Protein AF-0000000074209466 (afdb_homodimer)

Foldseek 3Di:
DPPPQPCVVCVVVVQEAADPQEAADSQEEEAQADPVGDGAHEYHEHPEYHEHCEYEYHQEYEYAQEYAEHQEYFAAFDADDVVRDRPGLPPAHTYDYHCEYEYALEYYHRQEYAEHNEYAEHNEYHEHQEYAYEPEYAYYQEYADANEYHYYCEYAYELEYFYYNEYAEAQEYHEYNEEWAFDQVPDDQPVVRGDDTQTEYEYALEYEYACEYEYGNEYEAANEYEYHNEYDDHHHYHNFYWYHDPTDGDPPPD/DPPPQPCVVVVVVVQEAADPQEAEDSQEAEAQADPVGDGAHEYAEHPEYHEHLEYEYHQEYEYAQEYAEHQEYFAAADADPPQNPRPRLPPAHTYDYAQEYEYHLEYYHHQEYAEHNEYAEHNEYHEHQEYAYEPEYAYYQEYADANEYHYYHEYAYHLEYFYYNEYAEAQEYHEANEAWAFDPVPDPAPVVRGDDTQTEYEYALEYEYALEYEYGNEYEAHNEYEYHNEYDDHHHYHNFYWYHDPTDGPPPPD

InterPro domains:
  IPR001451 Hexapeptide repeat [PF00132] (200-234)
  IPR001451 Hexapeptide repeat [PF14602] (41-74)
  IPR001451 Hexapeptide repeat [PF14602] (168-179)
  IPR011004 Trimeric LpxA-like superfamily [SSF51161] (13-115)
  IPR011004 Trimeric LpxA-like superfamily [SSF51161] (91-251)
  IPR018357 Hexapeptide transferase, conserved site [PS00101] (208-236)
  IPR050179 Transferase hexapeptide repeat [PTHR43300] (201-249)

Secondary structure (DSSP, 8-state):
-----TTHHHHHTTSEEE-TT-EE-TT-EEE-B-TTS-B--EEE-TT-EE-TT-EEETTEEE-TT-EE-TT-EEEE-B---TTS--B--TTPPEEE-TT-EE-TT-EEETT-EE-TT-EE-TT-EE-TT-EE-SS-EE-SS-EE-TT-EE-SS-EE-TT-EE-TT-EE-TT-EE-TT-EE---TT----BTTB-PPP---EE-TT-EE-TT-EE-TT-EE-TT-EE-TT-EE-S-B-TT-EEEETTEEE-----/-----TTHHHHHTTSEEE-TT-EE-TT-EEE-B-TT--B--EEE-TT-EE-TT-EEETTEEE-TT-EEPTT-EEEE-B---TT---B--TT--EEE-TT-EE-TT-EEETT-EE-TT-EE-TT-EE-TT-EE-SS-EE-SS-EE-TT-EE-SS-EE-SS-EE-TT-EE-TT-EE-TT-EE---TT----BTTB-PPP---EE-TT-EE-TT-EE-TT-EE-TT-EEPTTPEE-S-B-TT-EEEETTEEE-----

Structure (mmCIF, N/CA/C/O backbone):
data_AF-0000000074209466-model_v1
#
loop_
_entity.id
_entity.type
_entity.pdbx_descrip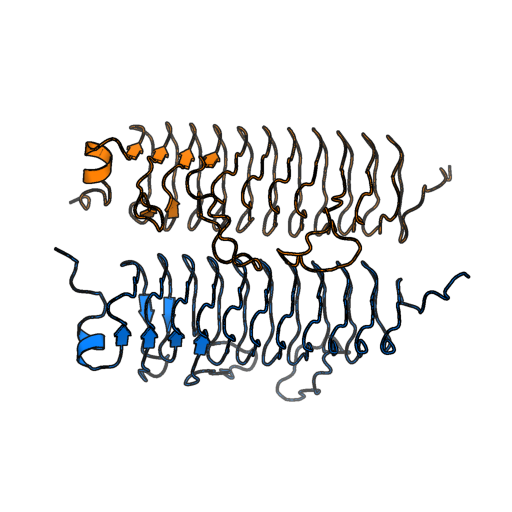tion
1 polymer 'Acetyltransferase-like isoleucine patch superfamily enzyme'
#
loop_
_atom_site.group_PDB
_atom_site.id
_atom_site.type_symbol
_atom_site.label_atom_id
_atom_site.label_alt_id
_atom_site.label_comp_id
_atom_site.label_asym_id
_atom_site.label_entity_id
_atom_site.label_seq_id
_atom_site.pdbx_PDB_ins_code
_atom_site.Cartn_x
_atom_site.Cartn_y
_atom_site.Cartn_z
_atom_site.occupancy
_atom_site.B_iso_or_equiv
_atom_site.auth_seq_id
_atom_site.auth_comp_id
_atom_site.auth_asym_id
_atom_site.auth_atom_id
_atom_site.pdbx_PDB_model_num
ATOM 1 N N . MET A 1 1 ? -2.061 34.375 13.773 1 23.84 1 MET A N 1
ATOM 2 C CA . MET A 1 1 ? -0.635 34.594 13.555 1 23.84 1 MET A CA 1
ATOM 3 C C . MET A 1 1 ? 0.041 33.344 13.055 1 23.84 1 MET A C 1
ATOM 5 O O . MET A 1 1 ? -0.073 32.281 13.68 1 23.84 1 MET A O 1
ATOM 9 N N . MET A 1 2 ? 0.287 33.094 11.789 1 31.23 2 MET A N 1
ATOM 10 C CA . MET A 1 2 ? 0.99 31.891 11.289 1 31.23 2 MET A CA 1
ATOM 11 C C . MET A 1 2 ? 2.264 31.641 12.094 1 31.23 2 MET A C 1
ATOM 13 O O . MET A 1 2 ? 3.008 32.594 12.391 1 31.23 2 MET A O 1
ATOM 17 N N . ALA A 1 3 ? 2.293 30.828 13.18 1 36.94 3 ALA A N 1
ATOM 18 C CA . ALA A 1 3 ? 3.533 30.562 13.906 1 36.94 3 ALA A CA 1
ATOM 19 C C . ALA A 1 3 ? 4.75 30.828 13.023 1 36.94 3 ALA A C 1
ATOM 21 O O . ALA A 1 3 ? 4.672 30.734 11.797 1 36.94 3 ALA A O 1
ATOM 22 N N . THR A 1 4 ? 5.637 31.672 13.227 1 45.41 4 THR A N 1
ATOM 23 C CA . THR A 1 4 ? 6.957 31.828 12.633 1 45.41 4 THR A CA 1
ATOM 24 C C . THR A 1 4 ? 7.465 30.5 12.062 1 45.41 4 THR A C 1
ATOM 26 O O . THR A 1 4 ? 7.562 29.516 12.789 1 45.41 4 THR A O 1
ATOM 29 N N . PRO A 1 5 ? 7.375 30.156 10.688 1 55.97 5 PRO A N 1
ATOM 30 C CA . PRO A 1 5 ? 7.723 28.859 10.094 1 55.97 5 PRO A CA 1
ATOM 31 C C . PRO A 1 5 ? 8.969 28.25 10.719 1 55.97 5 PRO A C 1
ATOM 33 O O . PRO A 1 5 ? 9.906 28.953 11.078 1 55.97 5 PRO A O 1
ATOM 36 N N . GLN A 1 6 ? 8.859 27.141 11.547 1 67.31 6 GLN A N 1
ATOM 37 C CA . GLN A 1 6 ? 9.922 26.266 12.039 1 67.31 6 GLN A CA 1
ATOM 38 C C . GLN A 1 6 ? 11.172 26.391 11.188 1 67.31 6 GLN A C 1
ATOM 40 O O . GLN A 1 6 ? 12.289 26.172 11.672 1 67.31 6 GLN A O 1
ATOM 45 N N . TRP A 1 7 ? 11.078 27.188 10.07 1 82.94 7 TRP A N 1
ATOM 46 C CA . TRP A 1 7 ? 12.25 27.125 9.211 1 82.94 7 TRP A CA 1
ATOM 47 C C . TRP A 1 7 ? 12.617 28.5 8.68 1 82.94 7 TRP A C 1
ATOM 49 O O . TRP A 1 7 ? 13.281 28.625 7.648 1 82.94 7 TRP A O 1
ATOM 59 N N . ALA A 1 8 ? 12.195 29.594 9.312 1 87.19 8 ALA A N 1
ATOM 60 C CA . ALA A 1 8 ? 12.43 30.953 8.852 1 87.19 8 ALA A CA 1
ATOM 61 C C . ALA A 1 8 ? 13.914 31.234 8.68 1 87.19 8 ALA A C 1
ATOM 63 O O . ALA A 1 8 ? 14.344 31.781 7.652 1 87.19 8 ALA A O 1
ATOM 64 N N . ASP A 1 9 ? 14.758 30.922 9.656 1 90.19 9 ASP A N 1
ATOM 65 C CA . ASP A 1 9 ? 16.203 31.125 9.594 1 90.19 9 ASP A CA 1
ATOM 66 C C . ASP A 1 9 ? 16.812 30.375 8.406 1 90.19 9 ASP A C 1
ATOM 68 O O . ASP A 1 9 ? 17.609 30.922 7.66 1 90.19 9 ASP A O 1
ATOM 72 N N . ALA A 1 10 ? 16.375 29.188 8.25 1 92.81 10 ALA A N 1
ATOM 73 C CA . ALA A 1 10 ? 16.891 28.359 7.168 1 92.81 10 ALA A CA 1
ATOM 74 C C . ALA A 1 10 ? 16.5 28.906 5.805 1 92.81 10 ALA A C 1
ATOM 76 O O . ALA A 1 10 ? 17.25 28.812 4.84 1 92.81 10 ALA A O 1
ATOM 77 N N . ILE A 1 11 ? 15.32 29.484 5.656 1 92.62 11 ILE A N 1
ATOM 78 C CA . ILE A 1 11 ? 14.859 30.109 4.426 1 92.62 11 ILE A CA 1
ATOM 79 C C . ILE A 1 11 ? 15.703 31.359 4.137 1 92.62 11 ILE A C 1
ATOM 81 O O . ILE A 1 11 ? 16.156 31.547 3.01 1 92.62 11 ILE A O 1
ATOM 85 N N . GLU A 1 12 ? 15.93 32.125 5.176 1 93.31 12 GLU A N 1
ATOM 86 C CA . GLU A 1 12 ? 16.734 33.344 5.031 1 93.31 12 GLU A CA 1
ATOM 87 C C . GLU A 1 12 ? 18.156 33 4.586 1 93.31 12 GLU A C 1
ATOM 89 O O . GLU A 1 12 ? 18.734 33.719 3.777 1 93.31 12 GLU A O 1
ATOM 94 N N . ARG A 1 13 ? 18.641 31.906 5.02 1 94.06 13 ARG A N 1
ATOM 95 C CA . ARG A 1 13 ? 20 31.5 4.707 1 94.06 13 ARG A CA 1
ATOM 96 C C . ARG A 1 13 ? 20.062 30.812 3.35 1 94.06 13 ARG A C 1
ATOM 98 O O . ARG A 1 13 ? 21.156 30.453 2.881 1 94.06 13 ARG A O 1
ATOM 105 N N . GLY A 1 14 ? 18.922 30.578 2.777 1 93.38 14 GLY A N 1
ATOM 106 C CA . GLY A 1 14 ? 18.875 29.953 1.468 1 93.38 14 GLY A CA 1
ATOM 107 C C . GLY A 1 14 ? 18.953 28.438 1.531 1 93.38 14 GLY A C 1
ATOM 108 O O . GLY A 1 14 ? 19.047 27.766 0.499 1 93.38 14 GLY A O 1
ATOM 109 N N . LEU A 1 15 ? 19 27.859 2.674 1 95.19 15 LEU A N 1
ATOM 110 C CA . LEU A 1 15 ? 19.078 26.422 2.875 1 95.19 15 LEU A CA 1
ATOM 111 C C . LEU A 1 15 ? 17.75 25.75 2.574 1 95.19 15 LEU A C 1
ATOM 113 O O . LEU A 1 15 ? 17.703 24.562 2.236 1 95.19 15 LEU A O 1
ATOM 117 N N . VAL A 1 16 ? 16.703 26.484 2.752 1 96.56 16 VAL A N 1
ATOM 118 C CA . VAL A 1 16 ? 15.375 25.969 2.441 1 96.56 16 VAL A CA 1
ATOM 119 C C . VAL A 1 16 ? 14.688 26.891 1.425 1 96.56 16 VAL A C 1
ATOM 121 O O . VAL A 1 16 ? 14.586 28.094 1.639 1 96.56 16 VAL A O 1
ATOM 124 N N . GLN A 1 17 ? 14.43 26.328 0.34 1 96.88 17 GLN A N 1
ATOM 125 C CA . GLN A 1 17 ? 13.68 27.031 -0.692 1 96.88 17 GLN A CA 1
ATOM 126 C C . GLN A 1 17 ? 12.305 26.422 -0.896 1 96.88 17 GLN A C 1
ATOM 128 O O . GLN A 1 17 ? 12.195 25.266 -1.31 1 96.88 17 GLN A O 1
ATOM 133 N N . ILE A 1 18 ? 11.242 27.156 -0.645 1 96.38 18 ILE A N 1
ATOM 134 C CA . ILE A 1 18 ? 9.859 26.703 -0.809 1 96.38 18 ILE A CA 1
ATOM 135 C C . ILE A 1 18 ? 9.141 27.625 -1.805 1 96.38 18 ILE A C 1
ATOM 137 O O . ILE A 1 18 ? 9.055 28.828 -1.596 1 96.38 18 ILE A O 1
ATOM 141 N N . ALA A 1 19 ? 8.719 26.969 -2.887 1 96.75 19 ALA A N 1
ATOM 142 C CA . ALA A 1 19 ? 7.965 27.766 -3.863 1 96.75 19 ALA A CA 1
ATOM 143 C C . ALA A 1 19 ? 6.738 28.406 -3.223 1 96.75 19 ALA A C 1
ATOM 145 O O . ALA A 1 19 ? 6.168 27.859 -2.273 1 96.75 19 ALA A O 1
ATOM 146 N N . GLN A 1 20 ? 6.23 29.562 -3.67 1 91 20 GLN A N 1
ATOM 147 C CA . GLN A 1 20 ? 5.184 30.391 -3.076 1 91 20 GLN A CA 1
ATOM 148 C C . GLN A 1 20 ? 3.855 29.641 -3.02 1 91 20 GLN A C 1
ATOM 150 O O . GLN A 1 20 ? 3.061 29.828 -2.102 1 91 20 GLN A O 1
ATOM 155 N N . ASP A 1 21 ? 3.656 28.703 -3.936 1 94.69 21 ASP A N 1
ATOM 156 C CA . ASP A 1 21 ? 2.359 28.031 -4 1 94.69 21 ASP A CA 1
ATOM 157 C C . ASP A 1 21 ? 2.447 26.609 -3.455 1 94.69 21 ASP A C 1
ATOM 159 O O . ASP A 1 21 ? 1.502 25.828 -3.586 1 94.69 21 ASP A O 1
ATOM 163 N N . ALA A 1 22 ? 3.631 26.328 -2.889 1 95.88 22 ALA A N 1
ATOM 164 C CA . ALA A 1 22 ? 3.744 25.047 -2.191 1 95.88 22 ALA A CA 1
ATOM 165 C C . ALA A 1 22 ? 3.104 25.109 -0.808 1 95.88 22 ALA A C 1
ATOM 167 O O . ALA A 1 22 ? 3.041 26.188 -0.201 1 95.88 22 ALA A O 1
ATOM 168 N N . VAL A 1 23 ? 2.562 24 -0.382 1 93.44 23 VAL A N 1
ATOM 169 C CA . VAL A 1 23 ? 1.952 23.922 0.941 1 93.44 23 VAL A CA 1
ATOM 170 C C . VAL A 1 23 ? 2.689 22.891 1.791 1 93.44 23 VAL A C 1
ATOM 172 O O . VAL A 1 23 ? 2.746 21.719 1.436 1 93.44 23 VAL A O 1
ATOM 175 N N . VAL A 1 24 ? 3.258 23.297 2.859 1 95.75 24 VAL A N 1
ATOM 176 C CA . VAL A 1 24 ? 3.934 22.422 3.816 1 95.75 24 VAL A CA 1
ATOM 177 C C . VAL A 1 24 ? 3.184 22.438 5.145 1 95.75 24 VAL A C 1
ATOM 179 O O . VAL A 1 24 ? 3.01 23.484 5.758 1 95.75 24 VAL A O 1
ATOM 182 N N . HIS A 1 25 ? 2.705 21.281 5.496 1 94.38 25 HIS A N 1
ATOM 183 C CA . HIS A 1 25 ? 1.975 21.234 6.758 1 94.38 25 HIS A CA 1
ATOM 184 C C . HIS A 1 25 ? 2.836 21.734 7.914 1 94.38 25 HIS A C 1
ATOM 186 O O . HIS A 1 25 ? 4.027 21.422 7.984 1 94.38 25 HIS A O 1
ATOM 192 N N . PRO A 1 26 ? 2.318 22.406 8.891 1 92.12 26 PRO A N 1
ATOM 193 C CA . PRO A 1 26 ? 3.115 23.016 9.953 1 92.12 26 PRO A CA 1
ATOM 194 C C . PRO A 1 26 ? 3.801 21.984 10.844 1 92.12 26 PRO A C 1
ATOM 196 O O . PRO A 1 26 ? 4.777 22.297 11.531 1 92.12 26 PRO A O 1
ATOM 199 N N . THR A 1 27 ? 3.287 20.734 10.828 1 93.94 27 THR A N 1
ATOM 200 C CA . THR A 1 27 ? 3.883 19.719 11.695 1 93.94 27 THR A CA 1
ATOM 201 C C . THR A 1 27 ? 5.027 19 10.984 1 93.94 27 THR A C 1
ATOM 203 O O . THR A 1 27 ? 5.699 18.156 11.578 1 93.94 27 THR A O 1
ATOM 206 N N . ALA A 1 28 ? 5.219 19.312 9.719 1 95.5 28 ALA A N 1
ATOM 207 C CA . ALA A 1 28 ? 6.363 18.719 9.016 1 95.5 28 ALA A CA 1
ATOM 208 C C . ALA A 1 28 ? 7.676 19.172 9.648 1 95.5 28 ALA A C 1
ATOM 210 O O . ALA A 1 28 ? 7.773 20.281 10.18 1 95.5 28 ALA A O 1
ATOM 211 N N . VAL A 1 29 ? 8.711 18.281 9.578 1 95.12 29 VAL A N 1
ATOM 212 C CA . VAL A 1 29 ? 10.016 18.547 10.164 1 95.12 29 VAL A CA 1
ATOM 213 C C . VAL A 1 29 ? 11.094 18.484 9.078 1 95.12 29 VAL A C 1
ATOM 215 O O . VAL A 1 29 ? 11.117 17.562 8.273 1 95.12 29 VAL A O 1
ATOM 218 N N . LEU A 1 30 ? 11.875 19.531 9.023 1 95.12 30 LEU A N 1
ATOM 219 C CA . LEU A 1 30 ? 13.055 19.516 8.164 1 95.12 30 LEU A CA 1
ATOM 220 C C . LEU A 1 30 ? 14.32 19.297 8.984 1 95.12 30 LEU A C 1
ATOM 222 O O . LEU A 1 30 ? 14.594 20.031 9.938 1 95.12 30 LEU A O 1
ATOM 226 N N . ILE A 1 31 ? 15.008 18.281 8.703 1 93.44 31 ILE A N 1
ATOM 227 C CA . ILE A 1 31 ? 16.297 17.984 9.32 1 93.44 31 ILE A CA 1
ATOM 228 C C . ILE A 1 31 ? 17.422 18.25 8.312 1 93.44 31 ILE A C 1
ATOM 230 O O . ILE A 1 31 ? 17.766 17.359 7.523 1 93.44 31 ILE A O 1
ATOM 234 N N . LEU A 1 32 ? 18 19.438 8.406 1 93.19 32 LEU A N 1
ATOM 235 C CA . LEU A 1 32 ? 18.875 19.891 7.336 1 93.19 32 LEU A CA 1
ATOM 236 C C . LEU A 1 32 ? 20.297 19.359 7.531 1 93.19 32 LEU A C 1
ATOM 238 O O . LEU A 1 32 ? 21.031 19.188 6.559 1 93.19 32 LEU A O 1
ATOM 242 N N . ALA A 1 33 ? 20.672 19.078 8.797 1 89.62 33 ALA A N 1
ATOM 243 C CA . ALA A 1 33 ? 22.047 18.641 9.086 1 89.62 33 ALA A CA 1
ATOM 244 C C . ALA A 1 33 ? 22.125 17.125 9.211 1 89.62 33 ALA A C 1
ATOM 246 O O . ALA A 1 33 ? 21.219 16.5 9.773 1 89.62 33 ALA A O 1
ATOM 247 N N . ASP A 1 34 ? 23.172 16.641 8.625 1 82.12 34 ASP A N 1
ATOM 248 C CA . ASP A 1 34 ? 23.406 15.219 8.828 1 82.12 34 ASP A CA 1
ATOM 249 C C . ASP A 1 34 ? 24.078 14.961 10.172 1 82.12 34 ASP A C 1
ATOM 251 O O . ASP A 1 34 ? 24.125 15.844 11.031 1 82.12 34 ASP A O 1
ATOM 255 N N . ARG A 1 35 ? 24.484 13.695 10.352 1 78 35 ARG A N 1
ATOM 256 C CA . ARG A 1 35 ? 25.031 13.312 11.648 1 78 35 ARG A CA 1
ATOM 257 C C . ARG A 1 35 ? 26.344 14.031 11.922 1 78 35 ARG A C 1
ATOM 259 O O . ARG A 1 35 ? 26.781 14.117 13.07 1 78 35 ARG A O 1
ATOM 266 N N . THR A 1 36 ? 26.969 14.484 10.836 1 77.31 36 THR A N 1
ATOM 267 C CA . THR A 1 36 ? 28.234 15.195 10.992 1 77.31 36 THR A CA 1
ATOM 268 C C . THR A 1 36 ? 27.984 16.688 11.234 1 77.31 36 THR A C 1
ATOM 270 O O . THR A 1 36 ? 28.922 17.438 11.531 1 77.31 36 THR A O 1
ATOM 273 N N . GLY A 1 37 ? 26.875 17.094 11.055 1 84.12 37 GLY A N 1
ATOM 274 C CA . GLY A 1 37 ? 26.562 18.516 11.219 1 84.12 37 GLY A CA 1
ATOM 275 C C . GLY A 1 37 ? 26.5 19.266 9.906 1 84.12 37 GLY A C 1
ATOM 276 O O . GLY A 1 37 ? 26.156 20.453 9.883 1 84.12 37 GLY A O 1
ATOM 277 N N . GLN A 1 38 ? 26.875 18.578 8.945 1 86.5 38 GLN A N 1
ATOM 278 C CA . GLN A 1 38 ? 26.844 19.234 7.645 1 86.5 38 GLN A CA 1
ATOM 279 C C . GLN A 1 38 ? 25.406 19.469 7.184 1 86.5 38 GLN A C 1
ATOM 281 O O . GLN A 1 38 ? 24.609 18.531 7.129 1 86.5 38 GLN A O 1
ATOM 286 N N . GLU A 1 39 ? 25.109 20.734 6.863 1 91.56 39 GLU A N 1
ATOM 287 C CA . GLU A 1 39 ? 23.781 21.109 6.391 1 91.56 39 GLU A CA 1
ATOM 288 C C . GLU A 1 39 ? 23.688 21 4.871 1 91.56 39 GLU A C 1
ATOM 290 O O . GLU A 1 39 ? 24.641 21.328 4.16 1 91.56 39 GLU A O 1
ATOM 295 N N . ARG A 1 40 ? 22.609 20.547 4.434 1 93.44 40 ARG A N 1
ATOM 296 C CA . ARG A 1 40 ? 22.312 20.516 3.006 1 93.44 40 ARG A CA 1
ATOM 297 C C . ARG A 1 40 ? 20.953 21.125 2.711 1 93.44 40 ARG A C 1
ATOM 299 O O . ARG A 1 40 ? 20.062 21.125 3.564 1 93.44 40 ARG A O 1
ATOM 306 N N . PRO A 1 41 ? 20.828 21.641 1.506 1 95.12 41 PRO A N 1
ATOM 307 C CA . PRO A 1 41 ? 19.609 22.375 1.195 1 95.12 41 PRO A CA 1
ATOM 308 C C . PRO A 1 41 ? 18.422 21.469 0.906 1 95.12 41 PRO A C 1
ATOM 310 O O . PRO A 1 41 ? 18.609 20.281 0.583 1 95.12 41 PRO A O 1
ATOM 313 N N . VAL A 1 42 ? 17.266 21.984 1.117 1 96.81 42 VAL A N 1
ATOM 314 C CA . VAL A 1 42 ? 15.992 21.375 0.724 1 96.81 42 VAL A CA 1
ATOM 315 C C . VAL A 1 42 ? 15.258 22.297 -0.245 1 96.81 42 VAL A C 1
ATOM 317 O O . VAL A 1 42 ? 15.172 23.5 -0.018 1 96.81 42 VAL A O 1
ATOM 320 N N . SER A 1 43 ? 14.852 21.766 -1.317 1 98 43 SER A N 1
ATOM 321 C CA . SER A 1 43 ? 14.055 22.516 -2.279 1 98 43 SER A CA 1
ATOM 322 C C . SER A 1 43 ? 12.672 21.891 -2.461 1 98 43 SER A C 1
ATOM 324 O O . SER A 1 43 ? 12.547 20.688 -2.688 1 98 43 SER A O 1
ATOM 326 N N . ILE A 1 44 ? 11.633 22.656 -2.361 1 98.25 44 ILE A N 1
ATOM 327 C CA . ILE A 1 44 ? 10.242 22.25 -2.535 1 98.25 44 ILE A CA 1
ATOM 328 C C . ILE A 1 44 ? 9.609 23.047 -3.682 1 98.25 44 ILE A C 1
ATOM 330 O O . ILE A 1 44 ? 9.445 24.25 -3.586 1 98.25 44 ILE A O 1
ATOM 334 N N . GLY A 1 45 ? 9.273 22.312 -4.699 1 98.44 45 GLY A N 1
ATOM 335 C CA . GLY A 1 45 ? 8.852 22.938 -5.945 1 98.44 45 GLY A CA 1
ATOM 336 C C . GLY A 1 45 ? 7.434 23.484 -5.891 1 98.44 45 GLY A C 1
ATOM 337 O O . GLY A 1 45 ? 6.75 23.344 -4.875 1 98.44 45 GLY A O 1
ATOM 338 N N . ALA A 1 46 ? 7.043 24.094 -7.043 1 98.12 46 ALA A N 1
ATOM 339 C CA . ALA A 1 46 ? 5.746 24.766 -7.145 1 98.12 46 ALA A CA 1
ATOM 340 C C . ALA A 1 46 ? 4.605 23.766 -6.957 1 98.12 46 ALA A C 1
ATOM 342 O O . ALA A 1 46 ? 4.668 22.641 -7.457 1 98.12 46 ALA A O 1
ATOM 343 N N . HIS A 1 47 ? 3.59 24.141 -6.191 1 95.75 47 HIS A N 1
ATOM 344 C CA . HIS A 1 47 ? 2.348 23.391 -5.984 1 95.75 47 HIS A CA 1
ATOM 345 C C . HIS A 1 47 ? 2.602 22.078 -5.25 1 95.75 47 HIS A C 1
ATOM 347 O O . HIS A 1 47 ? 1.72 21.219 -5.188 1 95.75 47 HIS A O 1
ATOM 353 N N . ALA A 1 48 ? 3.814 21.906 -4.742 1 96.38 48 ALA A N 1
ATOM 354 C CA . ALA A 1 48 ? 4.078 20.719 -3.941 1 96.38 48 ALA A CA 1
ATOM 355 C C . ALA A 1 48 ? 3.293 20.75 -2.633 1 96.38 48 ALA A C 1
ATOM 357 O O . ALA A 1 48 ? 2.982 21.828 -2.117 1 96.38 48 ALA A O 1
ATOM 358 N N . ARG A 1 49 ? 2.912 19.625 -2.17 1 94.94 49 ARG A N 1
ATOM 359 C CA . ARG A 1 49 ? 2.207 19.469 -0.901 1 94.94 49 ARG A CA 1
ATOM 360 C C . ARG A 1 49 ? 2.939 18.484 0.013 1 94.94 49 ARG A C 1
ATOM 362 O O . ARG A 1 49 ? 3.152 17.328 -0.349 1 94.94 49 ARG A O 1
ATOM 369 N N . VAL A 1 50 ? 3.328 18.906 1.151 1 97.06 50 VAL A N 1
ATOM 370 C CA . VAL A 1 50 ? 4.012 18.094 2.154 1 97.06 50 VAL A CA 1
ATOM 371 C C . VAL A 1 50 ? 3.098 17.891 3.357 1 97.06 50 VAL A C 1
ATOM 373 O O . VAL A 1 50 ? 2.754 18.844 4.062 1 97.06 50 VAL A O 1
ATOM 376 N N . GLY A 1 51 ? 2.768 16.641 3.574 1 96.19 51 GLY A N 1
ATOM 377 C CA . GLY A 1 51 ? 1.723 16.297 4.527 1 96.19 51 GLY A CA 1
ATOM 378 C C . GLY A 1 51 ? 2.164 16.438 5.973 1 96.19 51 GLY A C 1
ATOM 379 O O . GLY A 1 51 ? 3.309 16.812 6.242 1 96.19 51 GLY A O 1
ATOM 380 N N . ALA A 1 52 ? 1.188 16.188 6.914 1 96.62 52 ALA A N 1
ATOM 381 C CA . ALA A 1 52 ? 1.425 16.266 8.352 1 96.62 52 ALA A CA 1
ATOM 382 C C . ALA A 1 52 ? 2.447 15.234 8.805 1 96.62 52 ALA A C 1
ATOM 384 O O . ALA A 1 52 ? 2.48 14.117 8.289 1 96.62 52 ALA A O 1
ATOM 385 N N . PHE A 1 53 ? 3.332 15.602 9.695 1 97.5 53 PHE A N 1
ATOM 386 C CA . PHE A 1 53 ? 4.258 14.742 10.422 1 97.5 53 PHE A CA 1
ATOM 387 C C . PHE A 1 53 ? 5.301 14.148 9.477 1 97.5 53 PHE A C 1
ATOM 389 O O . PHE A 1 53 ? 5.891 13.109 9.773 1 97.5 53 PHE A O 1
ATOM 396 N N . THR A 1 54 ? 5.473 14.789 8.344 1 97.81 54 THR A N 1
ATOM 397 C CA . THR A 1 54 ? 6.523 14.375 7.414 1 97.81 54 THR A CA 1
ATOM 398 C C . THR A 1 54 ? 7.895 14.797 7.926 1 97.81 54 THR A C 1
ATOM 400 O O . THR A 1 54 ? 8.008 15.773 8.672 1 97.81 54 THR A O 1
ATOM 403 N N . VAL A 1 55 ? 8.883 14 7.586 1 97.25 55 VAL A N 1
ATOM 404 C CA . VAL A 1 55 ? 10.273 14.352 7.855 1 97.25 55 VAL A CA 1
ATOM 405 C C . VAL A 1 55 ? 11.039 14.477 6.539 1 97.25 55 VAL A C 1
ATOM 407 O O . VAL A 1 55 ? 11.07 13.539 5.738 1 97.25 55 VAL A O 1
ATOM 410 N N . VAL A 1 56 ? 11.609 15.594 6.316 1 96.81 56 VAL A N 1
ATOM 411 C CA . VAL A 1 56 ? 12.383 15.859 5.105 1 96.81 56 VAL A CA 1
ATOM 412 C C . VAL A 1 56 ? 13.828 16.188 5.473 1 96.81 56 VAL A C 1
ATOM 414 O O . VAL A 1 56 ? 14.086 17.141 6.207 1 96.81 56 VAL A O 1
ATOM 417 N N . HIS A 1 57 ? 14.711 15.438 4.98 1 95.06 57 HIS A N 1
ATOM 418 C CA . HIS A 1 57 ? 16.125 15.625 5.281 1 95.06 57 HIS A CA 1
ATOM 419 C C . HIS A 1 57 ? 16.797 16.531 4.25 1 95.06 57 HIS A C 1
ATOM 421 O O . HIS A 1 57 ? 16.297 16.672 3.129 1 95.06 57 HIS A O 1
ATOM 427 N N . GLY A 1 58 ? 17.938 17.156 4.73 1 93.88 58 GLY A N 1
ATOM 428 C CA . GLY A 1 58 ? 18.75 17.922 3.811 1 93.88 58 GLY A CA 1
ATOM 429 C C . GLY A 1 58 ? 19.172 17.141 2.582 1 93.88 58 GLY A C 1
ATOM 430 O O . GLY A 1 58 ? 19.484 15.953 2.678 1 93.88 58 GLY A O 1
ATOM 431 N N . GLY A 1 59 ? 19.172 17.859 1.413 1 95.06 59 GLY A N 1
ATOM 432 C CA . GLY A 1 59 ? 19.516 17.234 0.144 1 95.06 59 GLY A CA 1
ATOM 433 C C . GLY A 1 59 ? 18.297 16.828 -0.669 1 95.06 59 GLY A C 1
ATOM 434 O O . GLY A 1 59 ? 18.422 16.438 -1.828 1 95.06 59 GLY A O 1
ATOM 435 N N . THR A 1 60 ? 17.156 16.984 -0.093 1 97.31 60 THR A N 1
ATOM 436 C CA . THR A 1 60 ? 15.906 16.578 -0.75 1 97.31 60 THR A CA 1
ATOM 437 C C . THR A 1 60 ? 15.477 17.641 -1.769 1 97.31 60 THR A C 1
ATOM 439 O O . THR A 1 60 ? 15.5 18.828 -1.479 1 97.31 60 THR A O 1
ATOM 442 N N . ILE A 1 61 ? 15.164 17.219 -2.92 1 98.69 61 ILE A N 1
ATOM 443 C CA . ILE A 1 61 ? 14.609 18.047 -3.982 1 98.69 61 ILE A CA 1
ATOM 444 C C . ILE A 1 61 ? 13.227 17.531 -4.371 1 98.69 61 ILE A C 1
ATOM 446 O O . ILE A 1 61 ? 13.109 16.438 -4.934 1 98.69 61 ILE A O 1
ATOM 450 N N . LEU A 1 62 ? 12.211 18.25 -4.074 1 98.75 62 LEU A N 1
ATOM 451 C CA . LEU A 1 62 ? 10.852 17.938 -4.504 1 98.75 62 LEU A CA 1
ATOM 452 C C . LEU A 1 62 ? 10.461 18.766 -5.723 1 98.75 62 LEU A C 1
ATOM 454 O O . LEU A 1 62 ? 10.477 20 -5.668 1 98.75 62 LEU A O 1
ATOM 458 N N . GLY A 1 63 ? 10.133 18.109 -6.758 1 98.56 63 GLY A N 1
ATOM 459 C CA . GLY A 1 63 ? 9.727 18.797 -7.973 1 98.56 63 GLY A CA 1
ATOM 460 C C . GLY A 1 63 ? 8.367 19.453 -7.859 1 98.56 63 GLY A C 1
ATOM 461 O O . GLY A 1 63 ? 7.805 19.547 -6.766 1 98.56 63 GLY A O 1
ATOM 462 N N . GLU A 1 64 ? 7.945 19.969 -9.062 1 98 64 GLU A N 1
ATOM 463 C CA . GLU A 1 64 ? 6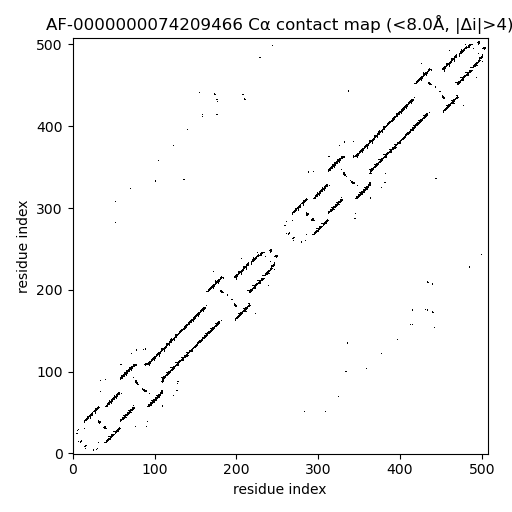.621 20.594 -9.133 1 98 64 GLU A CA 1
ATOM 464 C C . GLU A 1 64 ? 5.523 19.547 -8.93 1 98 64 GLU A C 1
ATOM 466 O O . GLU A 1 64 ? 5.641 18.406 -9.383 1 98 64 GLU A O 1
ATOM 471 N N . ASP A 1 65 ? 4.496 19.922 -8.18 1 95.56 65 ASP A N 1
ATOM 472 C CA . ASP A 1 65 ? 3.283 19.125 -8.023 1 95.56 65 ASP A CA 1
ATOM 473 C C . ASP A 1 65 ? 3.572 17.828 -7.281 1 95.56 65 ASP A C 1
ATOM 475 O O . ASP A 1 65 ? 2.84 16.844 -7.43 1 95.56 65 ASP A O 1
ATOM 479 N N . VAL A 1 66 ? 4.645 17.797 -6.539 1 96.88 66 VAL A N 1
ATOM 480 C CA . VAL A 1 66 ? 4.941 16.609 -5.73 1 96.88 66 VAL A CA 1
ATOM 481 C C . VAL A 1 66 ? 4.039 16.594 -4.5 1 96.88 66 VAL A C 1
ATOM 483 O O . VAL A 1 66 ? 3.752 17.641 -3.912 1 96.88 66 VAL A O 1
ATOM 486 N N . GLU A 1 67 ? 3.568 15.422 -4.148 1 95.94 67 GLU A N 1
ATOM 487 C CA . GLU A 1 67 ? 2.83 15.219 -2.904 1 95.94 67 GLU A CA 1
ATOM 488 C C . GLU A 1 67 ? 3.545 14.227 -1.995 1 95.94 67 GLU A C 1
ATOM 490 O O . GLU A 1 67 ? 3.828 13.094 -2.402 1 95.94 67 GLU A O 1
ATOM 495 N N . VAL A 1 68 ? 3.883 14.633 -0.847 1 97.44 68 VAL A N 1
ATOM 496 C CA . VAL A 1 68 ? 4.391 13.742 0.192 1 97.44 68 VAL A CA 1
ATOM 497 C C . VAL A 1 68 ? 3.309 13.516 1.246 1 97.44 68 VAL A C 1
ATOM 499 O O . VAL A 1 68 ? 2.914 14.445 1.954 1 97.44 68 VAL A O 1
ATOM 502 N N . GLY A 1 69 ? 2.879 12.273 1.313 1 96.81 69 GLY A N 1
ATOM 503 C CA . GLY A 1 69 ? 1.799 11.922 2.221 1 96.81 69 GLY A CA 1
ATOM 504 C C . GLY A 1 69 ? 2.188 12.031 3.682 1 96.81 69 GLY A C 1
ATOM 505 O O . GLY A 1 69 ? 3.373 12.125 4.012 1 96.81 69 GLY A O 1
ATOM 506 N N . HIS A 1 70 ? 1.145 12.008 4.562 1 97.88 70 HIS A N 1
ATOM 507 C CA . HIS A 1 70 ? 1.341 12.148 6 1 97.88 70 HIS A CA 1
ATOM 508 C C . HIS A 1 70 ? 2.326 11.109 6.527 1 97.88 70 HIS A C 1
ATOM 510 O O . HIS A 1 70 ? 2.287 9.945 6.121 1 97.88 70 HIS A O 1
ATOM 516 N N . GLY A 1 71 ? 3.279 11.586 7.395 1 98.38 71 GLY A N 1
ATOM 517 C CA . GLY A 1 71 ? 4.199 10.672 8.055 1 98.38 71 GLY A CA 1
ATOM 518 C C . GLY A 1 71 ? 5.297 10.164 7.141 1 98.38 71 GLY A C 1
ATOM 519 O O . GLY A 1 71 ? 6.117 9.336 7.543 1 98.38 71 GLY A O 1
ATOM 520 N N . GLY A 1 72 ? 5.258 10.586 5.898 1 98.5 72 GLY A N 1
ATOM 521 C CA . GLY A 1 72 ? 6.336 10.188 5.004 1 98.5 72 GLY A CA 1
ATOM 522 C C . GLY A 1 72 ? 7.695 10.695 5.449 1 98.5 72 GLY A C 1
ATOM 523 O O . GLY A 1 72 ? 7.785 11.695 6.168 1 98.5 72 GLY A O 1
ATOM 524 N N . VAL A 1 73 ? 8.781 10 5.059 1 98.44 73 VAL A N 1
ATOM 525 C CA . VAL A 1 73 ? 10.164 10.367 5.344 1 98.44 73 VAL A CA 1
ATOM 526 C C . VAL A 1 73 ? 10.969 10.391 4.047 1 98.44 73 VAL A C 1
ATOM 528 O O . VAL A 1 73 ? 11 9.398 3.311 1 98.44 73 VAL A O 1
ATOM 531 N N . VAL A 1 74 ? 11.594 11.5 3.746 1 98.06 74 VAL A N 1
ATOM 532 C CA . VAL A 1 74 ? 12.344 11.641 2.502 1 98.06 74 VAL A CA 1
ATOM 533 C C . VAL A 1 74 ? 13.789 12.016 2.812 1 98.06 74 VAL A C 1
ATOM 535 O O . VAL A 1 74 ? 14.047 12.938 3.594 1 98.06 74 VAL A O 1
ATOM 538 N N . GLY A 1 75 ? 14.68 11.273 2.207 1 95.62 75 GLY A N 1
ATOM 539 C CA . GLY A 1 75 ? 16.094 11.586 2.34 1 95.62 75 GLY A CA 1
ATOM 540 C C . GLY A 1 75 ? 16.719 10.992 3.588 1 95.62 75 GLY A C 1
ATOM 541 O O . GLY A 1 75 ? 17.766 11.453 4.039 1 95.62 75 GLY A O 1
ATOM 542 N N . GLU A 1 76 ? 16.109 10.008 4.152 1 92.38 76 GLU A N 1
ATOM 543 C CA . GLU A 1 76 ? 16.578 9.383 5.383 1 92.38 76 GLU A CA 1
ATOM 544 C C . GLU A 1 76 ? 17.969 8.766 5.184 1 92.38 76 GLU A C 1
ATOM 546 O O . GLU A 1 76 ? 18.172 7.98 4.254 1 92.38 76 GLU A O 1
ATOM 551 N N . PRO A 1 77 ? 18.906 9.164 6.039 1 88.12 77 PRO A N 1
ATOM 552 C CA . PRO A 1 77 ? 20.203 8.484 5.941 1 88.12 77 PRO A CA 1
ATOM 553 C C . PRO A 1 77 ? 20.125 7.012 6.344 1 88.12 77 PRO A C 1
ATOM 555 O O . PRO A 1 77 ? 19.375 6.656 7.262 1 88.12 77 PRO A O 1
ATOM 558 N N . GLU A 1 78 ? 20.703 6.207 5.629 1 83.75 78 GLU A N 1
ATOM 559 C CA . GLU A 1 78 ? 20.766 4.789 5.98 1 83.75 78 GLU A CA 1
ATOM 560 C C . GLU A 1 78 ? 21.938 4.5 6.922 1 83.75 78 GLU A C 1
ATOM 562 O O . GLU A 1 78 ? 23.094 4.594 6.527 1 83.75 78 GLU A O 1
ATOM 567 N N . THR A 1 79 ? 21.578 4.387 8.258 1 75.12 79 THR A N 1
ATOM 568 C CA . THR A 1 79 ? 22.594 4.125 9.273 1 75.12 79 THR A CA 1
ATOM 569 C C . THR A 1 79 ? 22.578 2.66 9.695 1 75.12 79 THR A C 1
ATOM 571 O O . THR A 1 79 ? 21.516 2.023 9.688 1 75.12 79 THR A O 1
ATOM 574 N N . GLY A 1 80 ? 23.719 1.878 9.922 1 64.88 80 GLY A N 1
ATOM 575 C CA . GLY A 1 80 ? 23.734 0.606 10.625 1 64.88 80 GLY A CA 1
ATOM 576 C C . GLY A 1 80 ? 24.188 -0.553 9.758 1 64.88 80 GLY A C 1
ATOM 577 O O . GLY A 1 80 ? 24.062 -1.715 10.148 1 64.88 80 GLY A O 1
ATOM 578 N N . TYR A 1 81 ? 24.625 -0.442 8.523 1 53 81 TYR A N 1
ATOM 579 C CA . TYR A 1 81 ? 24.938 -1.783 8.047 1 53 81 TYR A CA 1
ATOM 580 C C . TYR A 1 81 ? 25.734 -2.557 9.086 1 53 81 TYR A C 1
ATOM 582 O O . TYR A 1 81 ? 26.359 -1.962 9.969 1 53 81 TYR A O 1
ATOM 590 N N . ALA A 1 82 ? 25.312 -3.924 9.18 1 44.28 82 ALA A N 1
ATOM 591 C CA . ALA A 1 82 ? 26.125 -4.797 10.031 1 44.28 82 ALA A CA 1
ATOM 592 C C . ALA A 1 82 ? 27.547 -4.27 10.164 1 44.28 82 ALA A C 1
ATOM 594 O O . ALA A 1 82 ? 28.172 -4.445 11.211 1 44.28 82 ALA A O 1
ATOM 595 N N . LEU A 1 83 ? 28.141 -3.959 9.094 1 41.47 83 LEU A N 1
ATOM 596 C CA . LEU A 1 83 ? 29.578 -3.67 9.203 1 41.47 83 LEU A CA 1
ATOM 597 C C . LEU A 1 83 ? 29.812 -2.205 9.562 1 41.47 83 LEU A C 1
ATOM 599 O O . LEU A 1 83 ? 30.922 -1.692 9.398 1 41.47 83 LEU A O 1
ATOM 603 N N . ARG A 1 84 ? 29.016 -1.572 10.258 1 46 84 ARG A N 1
ATOM 604 C CA . ARG A 1 84 ? 29.297 -0.253 10.812 1 46 84 ARG A CA 1
ATOM 605 C C . ARG A 1 84 ? 29.5 0.773 9.703 1 46 84 ARG A C 1
ATOM 607 O O . ARG A 1 84 ? 30.062 1.85 9.938 1 46 84 ARG A O 1
ATOM 614 N N . ALA A 1 85 ? 29.531 0.287 8.359 1 49.94 85 ALA A N 1
ATOM 615 C CA . ALA A 1 85 ? 29.734 1.25 7.273 1 49.94 85 ALA A CA 1
ATOM 616 C C . ALA A 1 85 ? 28.438 2.01 6.977 1 49.94 85 ALA A C 1
ATOM 618 O O . ALA A 1 85 ? 27.344 1.428 6.984 1 49.94 85 ALA A O 1
ATOM 619 N N . HIS A 1 86 ? 28.328 3.004 7.434 1 51.5 86 HIS A N 1
ATOM 620 C CA . HIS A 1 86 ? 27.297 3.943 7.008 1 51.5 86 HIS A CA 1
ATOM 621 C C . HIS A 1 86 ? 27.203 4.02 5.488 1 51.5 86 HIS A C 1
ATOM 623 O O . HIS A 1 86 ? 28.234 4.137 4.812 1 51.5 86 HIS A O 1
ATOM 629 N N . HIS A 1 87 ? 26.359 3.186 4.781 1 54.69 87 HIS A N 1
ATOM 630 C CA . HIS A 1 87 ? 26.125 3.648 3.418 1 54.69 87 HIS A CA 1
ATOM 631 C C . HIS A 1 87 ? 25.578 5.07 3.404 1 54.69 87 HIS A C 1
ATOM 633 O O . HIS A 1 87 ? 24.406 5.293 3.732 1 54.69 87 HIS A O 1
ATOM 639 N N . ASP A 1 88 ? 26.344 5.918 3.82 1 51.03 88 ASP A N 1
ATOM 640 C CA . ASP A 1 88 ? 25.953 7.293 4.121 1 51.03 88 ASP A CA 1
ATOM 641 C C . ASP A 1 88 ? 25.375 7.984 2.883 1 51.03 88 ASP A C 1
ATOM 643 O O . ASP A 1 88 ? 26.125 8.297 1.945 1 51.03 88 ASP A O 1
ATOM 647 N N . GLY A 1 89 ? 24.469 7.293 2.064 1 57.56 89 GLY A N 1
ATOM 648 C CA . GLY A 1 89 ? 23.828 8.242 1.166 1 57.56 89 GLY A CA 1
ATOM 649 C C . GLY A 1 89 ? 23.859 9.664 1.681 1 57.56 89 GLY A C 1
ATOM 650 O O . GLY A 1 89 ? 23.188 10.539 1.137 1 57.56 89 GLY A O 1
ATOM 651 N N . HIS A 1 90 ? 24.719 9.766 2.752 1 58.19 90 HIS A N 1
ATOM 652 C CA . HIS A 1 90 ? 24.906 11.094 3.334 1 58.19 90 HIS A CA 1
ATOM 653 C C . HIS A 1 90 ? 25.562 12.047 2.342 1 58.19 90 HIS A C 1
ATOM 655 O O . HIS A 1 90 ? 26.594 11.719 1.762 1 58.19 90 HIS A O 1
ATOM 661 N N . GLY A 1 91 ? 24.781 12.875 1.9 1 64.94 91 GLY A N 1
ATOM 662 C CA . GLY A 1 91 ? 25.297 13.891 1.006 1 64.94 91 GLY A CA 1
ATOM 663 C C . GLY A 1 91 ? 24.719 13.812 -0.393 1 64.94 91 GLY A C 1
ATOM 664 O O . GLY A 1 91 ? 24.906 14.727 -1.202 1 64.94 91 GLY A O 1
ATOM 665 N N . ALA A 1 92 ? 24.078 12.625 -0.639 1 82.62 92 ALA A N 1
ATOM 666 C CA . ALA A 1 92 ? 23.5 12.578 -1.982 1 82.62 92 ALA A CA 1
ATOM 667 C C . ALA A 1 92 ? 22.125 13.234 -2.02 1 82.62 92 ALA A C 1
ATOM 669 O O . ALA A 1 92 ? 21.438 13.312 -0.997 1 82.62 92 ALA A O 1
ATOM 670 N N . ASP A 1 93 ? 21.859 13.773 -3.275 1 93.44 93 ASP A N 1
ATOM 671 C CA . ASP A 1 93 ? 20.531 14.344 -3.48 1 93.44 93 ASP A CA 1
ATOM 672 C C . ASP A 1 93 ? 19.469 13.258 -3.537 1 93.44 93 ASP A C 1
ATOM 674 O O . ASP A 1 93 ? 19.703 12.18 -4.098 1 93.44 93 ASP A O 1
ATOM 678 N N . THR A 1 94 ? 18.484 13.461 -2.816 1 97.06 94 THR A N 1
ATOM 679 C CA . THR A 1 94 ? 17.266 12.672 -2.934 1 97.06 94 THR A CA 1
ATOM 680 C C . THR A 1 94 ? 16.203 13.414 -3.75 1 97.06 94 THR A C 1
ATOM 682 O O . THR A 1 94 ? 15.758 14.492 -3.355 1 97.06 94 THR A O 1
ATOM 685 N N . VAL A 1 95 ? 15.773 12.82 -4.883 1 98.75 95 VAL A N 1
ATOM 686 C CA . VAL A 1 95 ? 14.984 13.586 -5.84 1 98.75 95 VAL A CA 1
ATOM 687 C C . VAL A 1 95 ? 13.633 12.914 -6.055 1 98.75 95 VAL A C 1
ATOM 689 O O . VAL A 1 95 ? 13.57 11.727 -6.387 1 98.75 95 VAL A O 1
ATOM 692 N N . LEU A 1 96 ? 12.57 13.602 -5.793 1 98.75 96 LEU A N 1
ATOM 693 C CA . LEU A 1 96 ? 11.242 13.266 -6.289 1 98.75 96 LEU A CA 1
ATOM 694 C C . LEU A 1 96 ? 10.852 14.172 -7.453 1 98.75 96 LEU A C 1
ATOM 696 O O . LEU A 1 96 ? 10.664 15.375 -7.27 1 98.75 96 LEU A O 1
ATOM 700 N N . GLY A 1 97 ? 10.766 13.594 -8.609 1 98.62 97 GLY A N 1
ATOM 701 C CA . GLY A 1 97 ? 10.469 14.359 -9.812 1 98.62 97 GLY A CA 1
ATOM 702 C C . GLY A 1 97 ? 9.07 14.953 -9.805 1 98.62 97 GLY A C 1
ATOM 703 O O . GLY A 1 97 ? 8.289 14.711 -8.883 1 98.62 97 GLY A O 1
ATOM 704 N N . ASP A 1 98 ? 8.82 15.766 -10.914 1 98.19 98 ASP A N 1
ATOM 705 C CA . ASP A 1 98 ? 7.555 16.484 -11.008 1 98.19 98 ASP A CA 1
ATOM 706 C C . ASP A 1 98 ? 6.375 15.508 -10.945 1 98.19 98 ASP A C 1
ATOM 708 O O . ASP A 1 98 ? 6.379 14.477 -11.617 1 98.19 98 ASP A O 1
ATOM 712 N N . GLY A 1 99 ? 5.434 15.828 -10.078 1 95.88 99 GLY A N 1
ATOM 713 C CA . GLY A 1 99 ? 4.188 15.07 -10.055 1 95.88 99 GLY A CA 1
ATOM 714 C C . GLY A 1 99 ? 4.297 13.766 -9.297 1 95.88 99 GLY A C 1
ATOM 715 O O . GLY A 1 99 ? 3.383 12.938 -9.336 1 95.88 99 GLY A O 1
ATOM 716 N N . VAL A 1 100 ? 5.402 13.5 -8.617 1 97.12 100 VAL A N 1
ATOM 717 C CA . VAL A 1 100 ? 5.539 12.281 -7.828 1 97.12 100 VAL A CA 1
ATOM 718 C C . VAL A 1 100 ? 4.578 12.328 -6.641 1 97.12 100 VAL A C 1
ATOM 720 O O . VAL A 1 100 ? 4.406 13.375 -6.012 1 97.12 100 VAL A O 1
ATOM 723 N N . VAL A 1 101 ? 3.928 11.227 -6.371 1 96.19 101 VAL A N 1
ATOM 724 C CA . VAL A 1 101 ? 3.115 11.047 -5.172 1 96.19 101 VAL A CA 1
ATOM 725 C C . VAL A 1 101 ? 3.762 10.008 -4.262 1 96.19 101 VAL A C 1
ATOM 727 O O . VAL A 1 101 ? 3.865 8.836 -4.625 1 96.19 101 VAL A O 1
ATOM 730 N N . LEU A 1 102 ? 4.262 10.43 -3.186 1 97.19 102 LEU A N 1
ATOM 731 C CA . LEU A 1 102 ? 4.707 9.555 -2.102 1 97.19 102 LEU A CA 1
ATOM 732 C C . LEU A 1 102 ? 3.621 9.414 -1.04 1 97.19 102 LEU A C 1
ATOM 734 O O . LEU A 1 102 ? 3.367 10.352 -0.278 1 97.19 102 LEU A O 1
ATOM 738 N N . ARG A 1 103 ? 3.029 8.273 -0.95 1 96.94 103 ARG A N 1
ATOM 739 C CA . ARG A 1 103 ? 1.857 8.141 -0.091 1 96.94 103 ARG A CA 1
ATOM 740 C C . ARG A 1 103 ? 2.264 8.023 1.375 1 96.94 103 ARG A C 1
ATOM 742 O O . ARG A 1 103 ? 3.453 7.992 1.693 1 96.94 103 ARG A O 1
ATOM 749 N N . ALA A 1 104 ? 1.288 8.023 2.244 1 97.88 104 ALA A N 1
ATOM 750 C CA . ALA A 1 104 ? 1.5 8.148 3.684 1 97.88 104 ALA A CA 1
ATOM 751 C C . ALA A 1 104 ? 2.416 7.047 4.203 1 97.88 104 ALA A C 1
ATOM 753 O O . ALA A 1 104 ? 2.268 5.883 3.826 1 97.88 104 ALA A O 1
ATOM 754 N N . GLY A 1 105 ? 3.391 7.457 5.035 1 98.5 105 GLY A N 1
ATOM 755 C CA . GLY A 1 105 ? 4.23 6.52 5.762 1 98.5 105 GLY A CA 1
ATOM 756 C C . GLY A 1 105 ? 5.363 5.957 4.922 1 98.5 105 GLY A C 1
ATOM 757 O O . GLY A 1 105 ? 6.199 5.207 5.426 1 98.5 105 GLY A O 1
ATOM 758 N N . ALA A 1 106 ? 5.367 6.25 3.66 1 98.69 106 ALA A N 1
ATOM 759 C CA . ALA A 1 106 ? 6.469 5.77 2.826 1 98.69 106 ALA A CA 1
ATOM 760 C C . ALA A 1 106 ? 7.797 6.375 3.266 1 98.69 106 ALA A C 1
ATOM 762 O O . ALA A 1 106 ? 7.828 7.473 3.83 1 98.69 106 ALA A O 1
ATOM 763 N N . VAL A 1 107 ? 8.891 5.66 3.029 1 98.62 107 VAL A N 1
ATOM 764 C CA . VAL A 1 107 ? 10.234 6.082 3.41 1 98.62 107 VAL A CA 1
ATOM 765 C C . VAL A 1 107 ? 11.156 6.027 2.195 1 98.62 107 VAL A C 1
ATOM 767 O O . VAL A 1 107 ? 11.242 4.996 1.521 1 98.62 107 VAL A O 1
ATOM 770 N N . VAL A 1 108 ? 11.789 7.094 1.896 1 98.06 108 VAL A N 1
ATOM 771 C CA . VAL A 1 108 ? 12.758 7.199 0.813 1 98.06 108 VAL A CA 1
ATOM 772 C C . VAL A 1 108 ? 14.133 7.547 1.384 1 98.06 108 VAL A C 1
ATOM 774 O O . VAL A 1 108 ? 14.312 8.609 1.987 1 98.06 108 VAL A O 1
ATOM 777 N N . TYR A 1 109 ? 15.062 6.688 1.171 1 95.38 109 TYR A N 1
ATOM 778 C CA . TYR A 1 109 ? 16.406 6.926 1.701 1 95.38 109 TYR A CA 1
ATOM 779 C C . TYR A 1 109 ? 17.156 7.941 0.847 1 95.38 109 TYR A C 1
ATOM 781 O O . TYR A 1 109 ? 16.797 8.18 -0.308 1 95.38 109 TYR A O 1
ATOM 789 N N . ALA A 1 110 ? 18.188 8.461 1.445 1 93.69 110 ALA A N 1
ATOM 790 C CA . ALA A 1 110 ? 19.062 9.414 0.765 1 93.69 110 ALA A CA 1
ATOM 791 C C . ALA A 1 110 ? 19.672 8.805 -0.5 1 93.69 110 ALA A C 1
ATOM 793 O O . ALA A 1 110 ? 20.047 7.633 -0.512 1 93.69 110 ALA A O 1
ATOM 794 N N . GLY A 1 111 ? 19.703 9.617 -1.521 1 93.56 111 GLY A N 1
ATOM 795 C CA . GLY A 1 111 ? 20.328 9.195 -2.76 1 93.56 111 GLY A CA 1
ATOM 796 C C . GLY A 1 111 ? 19.344 8.586 -3.746 1 93.56 111 GLY A C 1
ATOM 797 O O . GLY A 1 111 ? 19.688 8.367 -4.91 1 93.56 111 GLY A O 1
ATOM 798 N N 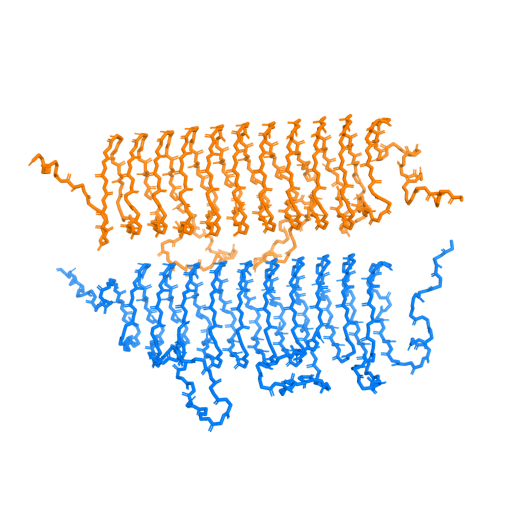. ALA A 1 112 ? 18.188 8.234 -3.305 1 97.25 112 ALA A N 1
ATOM 799 C CA . ALA A 1 112 ? 17.172 7.684 -4.199 1 97.25 112 ALA A CA 1
ATOM 800 C C . ALA A 1 112 ? 16.641 8.758 -5.145 1 97.25 112 ALA A C 1
ATOM 802 O O . ALA A 1 112 ? 16.641 9.938 -4.812 1 97.25 112 ALA A O 1
ATOM 803 N N . ARG A 1 113 ? 16.203 8.344 -6.312 1 98.69 113 ARG A N 1
ATOM 804 C CA . ARG A 1 113 ? 15.617 9.219 -7.328 1 98.69 113 ARG A CA 1
ATOM 805 C C . ARG A 1 113 ? 14.344 8.609 -7.914 1 98.69 113 ARG A C 1
ATOM 807 O O . ARG A 1 113 ? 14.367 7.469 -8.391 1 98.69 113 ARG A O 1
ATOM 814 N N . VAL A 1 114 ? 13.289 9.328 -7.875 1 98.81 114 VAL A N 1
ATOM 815 C CA . VAL A 1 114 ? 12.008 8.898 -8.422 1 98.81 114 VAL A CA 1
ATOM 816 C C . VAL A 1 114 ? 11.617 9.805 -9.586 1 98.81 114 VAL A C 1
ATOM 818 O O . VAL A 1 114 ? 11.531 11.023 -9.43 1 98.81 114 VAL A O 1
ATOM 821 N N . GLY A 1 115 ? 11.352 9.188 -10.711 1 98.56 115 GLY A N 1
ATOM 822 C CA . GLY A 1 115 ? 11 9.93 -11.906 1 98.56 115 GLY A CA 1
ATOM 823 C C . GLY A 1 115 ? 9.625 10.562 -11.836 1 98.56 115 GLY A C 1
ATOM 824 O O . GLY A 1 115 ? 8.836 10.242 -10.945 1 98.56 115 GLY A O 1
ATOM 825 N N . ALA A 1 116 ? 9.383 11.414 -12.844 1 98.06 116 ALA A N 1
ATOM 826 C CA . ALA A 1 116 ? 8.172 12.227 -12.852 1 98.06 116 ALA A CA 1
ATOM 827 C C . ALA A 1 116 ? 6.926 11.352 -12.938 1 98.06 116 ALA A C 1
ATOM 829 O O . ALA A 1 116 ? 6.945 10.289 -13.562 1 98.06 116 ALA A O 1
ATOM 830 N N . ARG A 1 117 ? 5.824 11.789 -12.258 1 95.62 117 ARG A N 1
ATOM 831 C CA . ARG A 1 117 ? 4.484 11.211 -12.344 1 95.62 117 ARG A CA 1
ATOM 832 C C . ARG A 1 117 ? 4.477 9.766 -11.867 1 95.62 117 ARG A C 1
ATOM 834 O O . ARG A 1 117 ? 3.73 8.938 -12.391 1 95.62 117 ARG A O 1
ATOM 841 N N . THR A 1 118 ? 5.414 9.461 -11.047 1 96.25 118 THR A N 1
ATOM 842 C CA . THR A 1 118 ? 5.488 8.133 -10.445 1 96.25 118 THR A CA 1
ATOM 843 C C . THR A 1 118 ? 4.855 8.141 -9.055 1 96.25 118 THR A C 1
ATOM 845 O O . THR A 1 118 ? 5.004 9.102 -8.305 1 96.25 118 THR A O 1
ATOM 848 N N . ALA A 1 119 ? 4.125 7.078 -8.742 1 96.31 119 ALA A N 1
ATOM 849 C CA . ALA A 1 119 ? 3.477 6.949 -7.438 1 96.31 119 ALA A CA 1
ATOM 850 C C . ALA A 1 119 ? 4.145 5.863 -6.598 1 96.31 119 ALA A C 1
ATOM 852 O O . ALA A 1 119 ? 4.414 4.766 -7.094 1 96.31 119 ALA A O 1
ATOM 853 N N . ILE A 1 120 ? 4.453 6.184 -5.336 1 97.62 120 ILE A N 1
ATOM 854 C CA . ILE A 1 120 ? 4.973 5.254 -4.344 1 97.62 120 ILE A CA 1
ATOM 855 C C . ILE A 1 120 ? 3.924 5.016 -3.258 1 97.62 120 ILE A C 1
ATOM 857 O O . ILE A 1 120 ? 3.471 5.961 -2.609 1 97.62 120 ILE A O 1
ATOM 861 N N . GLY A 1 121 ? 3.588 3.777 -3.043 1 97.19 121 GLY A N 1
ATOM 862 C CA . GLY A 1 121 ? 2.459 3.432 -2.193 1 97.19 121 GLY A CA 1
ATOM 863 C C . GLY A 1 121 ? 2.727 3.672 -0.72 1 97.19 121 GLY A C 1
ATOM 864 O O . GLY A 1 121 ? 3.852 4 -0.333 1 97.19 121 GLY A O 1
ATOM 865 N N . HIS A 1 122 ? 1.615 3.484 0.068 1 98.25 122 HIS A N 1
ATOM 866 C CA . HIS A 1 122 ? 1.674 3.678 1.513 1 98.25 122 HIS A CA 1
ATOM 867 C C . HIS A 1 122 ? 2.682 2.729 2.154 1 98.25 122 HIS A C 1
ATOM 869 O O . HIS A 1 122 ? 2.736 1.547 1.808 1 98.25 122 HIS A O 1
ATOM 875 N N . HIS A 1 123 ? 3.57 3.268 3.053 1 98.75 123 HIS A N 1
ATOM 876 C CA . HIS A 1 123 ? 4.484 2.494 3.885 1 98.75 123 HIS A CA 1
ATOM 877 C C . HIS A 1 123 ? 5.492 1.729 3.033 1 98.75 123 HIS A C 1
ATOM 879 O O . HIS A 1 123 ? 6.07 0.739 3.488 1 98.75 123 HIS A O 1
ATOM 885 N N . THR A 1 124 ? 5.59 2.07 1.761 1 98.81 124 THR A N 1
ATOM 886 C CA . THR A 1 124 ? 6.613 1.473 0.908 1 98.81 124 THR A CA 1
ATOM 887 C C . THR A 1 124 ? 7.98 2.078 1.199 1 98.81 124 THR A C 1
ATOM 889 O O . THR A 1 124 ? 8.094 3.273 1.477 1 98.81 124 THR A O 1
ATOM 892 N N . LEU A 1 125 ? 9.008 1.237 1.138 1 98.75 125 LEU A N 1
ATOM 893 C CA . LEU A 1 125 ? 10.375 1.617 1.467 1 98.75 125 LEU A CA 1
ATOM 894 C C . LEU A 1 125 ? 11.258 1.601 0.223 1 98.75 125 LEU A C 1
ATOM 896 O O . LEU A 1 125 ? 11.344 0.583 -0.469 1 98.75 125 LEU A O 1
ATOM 900 N N . LEU A 1 126 ? 11.898 2.742 -0.113 1 98.44 126 LEU A N 1
ATOM 901 C CA . LEU A 1 126 ? 12.953 2.84 -1.12 1 98.44 126 LEU A CA 1
ATOM 902 C C . LEU A 1 126 ? 14.32 3.029 -0.466 1 98.44 126 LEU A C 1
ATOM 904 O O . LEU A 1 126 ? 14.586 4.074 0.131 1 98.44 126 LEU A O 1
ATOM 908 N N . ARG A 1 127 ? 15.125 2.043 -0.607 1 95.75 127 ARG A N 1
ATOM 909 C CA . ARG A 1 127 ? 16.422 2.09 0.061 1 95.75 127 ARG A CA 1
ATOM 910 C C . ARG A 1 127 ? 17.422 2.926 -0.735 1 95.75 127 ARG A C 1
ATOM 912 O O . ARG A 1 127 ? 17.078 3.479 -1.782 1 95.75 127 ARG A O 1
ATOM 919 N N . THR A 1 128 ? 18.547 3.092 -0.178 1 92.44 128 THR A N 1
ATOM 920 C CA . THR A 1 128 ? 19.578 3.98 -0.706 1 92.44 128 THR A CA 1
ATOM 921 C C . THR A 1 128 ? 19.891 3.643 -2.16 1 92.44 128 THR A C 1
ATOM 923 O O . THR A 1 128 ? 20.062 2.475 -2.51 1 92.44 128 THR A O 1
ATOM 926 N N . GLY A 1 129 ? 19.891 4.664 -2.98 1 92.38 129 GLY A N 1
ATOM 927 C CA . GLY A 1 129 ? 20.391 4.508 -4.34 1 92.38 129 GLY A CA 1
ATOM 928 C C . GLY A 1 129 ? 19.359 3.951 -5.293 1 92.38 129 GLY A C 1
ATOM 929 O O . GLY A 1 129 ? 19.641 3.719 -6.469 1 92.38 129 GLY A O 1
ATOM 930 N N . VAL A 1 130 ? 18.188 3.65 -4.863 1 97.56 130 VAL A N 1
ATOM 931 C CA . VAL A 1 130 ? 17.109 3.197 -5.734 1 97.56 130 VAL A CA 1
ATOM 932 C C . VAL A 1 130 ? 16.812 4.266 -6.785 1 97.56 130 VAL A C 1
ATOM 934 O O . VAL A 1 130 ? 16.797 5.461 -6.477 1 97.56 130 VAL A O 1
ATOM 937 N N . ARG A 1 131 ? 16.625 3.834 -8.031 1 98.75 131 ARG A N 1
ATOM 938 C CA . ARG A 1 131 ? 16.25 4.703 -9.141 1 98.75 131 ARG A CA 1
ATOM 939 C C . ARG A 1 131 ? 14.984 4.191 -9.82 1 98.75 131 ARG A C 1
ATOM 941 O O . ARG A 1 131 ? 14.93 3.035 -10.25 1 98.75 131 ARG A O 1
ATOM 948 N N . ILE A 1 132 ? 14.016 5.012 -9.93 1 98.88 132 ILE A N 1
ATOM 949 C CA . ILE A 1 132 ? 12.758 4.676 -10.586 1 98.88 132 ILE A CA 1
ATOM 950 C C . ILE A 1 132 ? 12.477 5.672 -11.711 1 98.88 132 ILE A C 1
ATOM 952 O O . ILE A 1 132 ? 12.602 6.883 -11.516 1 98.88 132 ILE A O 1
ATOM 956 N N . GLY A 1 133 ? 12.078 5.184 -12.875 1 98.62 133 GLY A N 1
ATOM 957 C CA . GLY A 1 133 ? 11.781 6.027 -14.023 1 98.62 133 GLY A CA 1
ATOM 958 C C . GLY A 1 133 ? 10.453 6.746 -13.906 1 98.62 133 GLY A C 1
ATOM 959 O O . GLY A 1 133 ? 9.898 6.867 -12.812 1 98.62 133 GLY A O 1
ATOM 960 N N . ASP A 1 134 ? 10.008 7.281 -15.094 1 97.88 134 ASP A N 1
ATOM 961 C CA . ASP A 1 134 ? 8.789 8.086 -15.156 1 97.88 134 ASP A CA 1
ATOM 962 C C . ASP A 1 134 ? 7.555 7.195 -15.289 1 97.88 134 ASP A C 1
ATOM 964 O O . ASP A 1 134 ? 7.637 6.078 -15.797 1 97.88 134 ASP A O 1
ATOM 968 N N . ASP A 1 135 ? 6.438 7.734 -14.773 1 95.56 135 ASP A N 1
ATOM 969 C CA . ASP A 1 135 ? 5.109 7.188 -15.039 1 95.56 135 ASP A CA 1
ATOM 970 C C . ASP A 1 135 ? 4.984 5.766 -14.492 1 95.56 135 ASP A C 1
ATOM 972 O O . ASP A 1 135 ? 4.316 4.922 -15.094 1 95.56 135 ASP A O 1
ATOM 976 N N . SER A 1 136 ? 5.727 5.449 -13.422 1 96.12 136 SER A N 1
ATOM 977 C CA . SER A 1 136 ? 5.656 4.137 -12.781 1 96.12 136 SER A CA 1
ATOM 978 C C . SER A 1 136 ? 4.77 4.172 -11.539 1 96.12 136 SER A C 1
ATOM 980 O O . SER A 1 136 ? 4.387 5.25 -11.07 1 96.12 136 SER A O 1
ATOM 982 N N . GLN A 1 137 ? 4.336 3.033 -11.117 1 95.38 137 GLN A N 1
ATOM 983 C CA . GLN A 1 137 ? 3.508 2.885 -9.922 1 95.38 137 GLN A CA 1
ATOM 984 C C . GLN A 1 137 ? 3.988 1.724 -9.062 1 95.38 137 GLN A C 1
ATOM 986 O O . GLN A 1 137 ? 3.895 0.562 -9.469 1 95.38 137 GLN A O 1
ATOM 991 N N . LEU A 1 138 ? 4.543 2.025 -7.953 1 97.31 138 LEU A N 1
ATOM 992 C CA . LEU A 1 138 ? 4.887 1.026 -6.949 1 97.31 138 LEU A CA 1
ATOM 993 C C . LEU A 1 138 ? 3.832 0.971 -5.852 1 97.31 138 LEU A C 1
ATOM 995 O O . LEU A 1 138 ? 3.502 1.995 -5.25 1 97.31 138 LEU A O 1
ATOM 999 N N . GLY A 1 139 ? 3.314 -0.215 -5.582 1 96.44 139 GLY A N 1
ATOM 1000 C CA . GLY A 1 139 ? 2.205 -0.409 -4.664 1 96.44 139 GLY A CA 1
ATOM 1001 C C . GLY A 1 139 ? 2.588 -0.199 -3.213 1 96.44 139 GLY A C 1
ATOM 1002 O O . GLY A 1 139 ? 3.562 0.495 -2.916 1 96.44 139 GLY A O 1
ATOM 1003 N N . HIS A 1 140 ? 1.743 -0.678 -2.328 1 98 140 HIS A N 1
ATOM 1004 C CA . HIS A 1 140 ? 1.83 -0.435 -0.892 1 98 140 HIS A CA 1
ATOM 1005 C C . HIS A 1 140 ? 2.641 -1.523 -0.197 1 98 140 HIS A C 1
ATOM 1007 O O . HIS A 1 140 ? 2.691 -2.662 -0.667 1 98 140 HIS A O 1
ATOM 1013 N N . LEU A 1 141 ? 3.281 -1.102 0.949 1 98.75 141 LEU A N 1
ATOM 1014 C CA . LEU A 1 141 ? 3.9 -2.064 1.854 1 98.75 141 LEU A CA 1
ATOM 1015 C C . LEU A 1 141 ? 4.953 -2.896 1.125 1 98.75 141 LEU A C 1
ATOM 1017 O O . LEU A 1 141 ? 5.051 -4.105 1.342 1 98.75 141 LEU A O 1
ATOM 1021 N N . MET A 1 142 ? 5.699 -2.264 0.191 1 98.38 142 MET A N 1
ATOM 1022 C CA . MET A 1 142 ? 6.773 -2.943 -0.523 1 98.38 142 MET A CA 1
ATOM 1023 C C . MET A 1 142 ? 8.141 -2.477 -0.026 1 98.38 142 MET A C 1
ATOM 1025 O O . MET A 1 142 ? 8.242 -1.453 0.652 1 98.38 142 MET A O 1
ATOM 1029 N N . THR A 1 143 ? 9.109 -3.266 -0.339 1 98.75 143 THR A N 1
ATOM 1030 C CA . THR A 1 143 ? 10.492 -2.881 -0.099 1 98.75 143 THR A CA 1
ATOM 1031 C C . THR A 1 143 ? 11.312 -2.973 -1.384 1 98.75 143 THR A C 1
ATOM 1033 O O . THR A 1 143 ? 11.305 -4.004 -2.057 1 98.75 143 THR A O 1
ATOM 1036 N N . VAL A 1 144 ? 11.945 -1.941 -1.77 1 98.75 144 VAL A N 1
ATOM 1037 C CA . VAL A 1 144 ? 12.922 -1.896 -2.85 1 98.75 144 VAL A CA 1
ATOM 1038 C C . VAL A 1 144 ? 14.32 -1.691 -2.273 1 98.75 144 VAL A C 1
ATOM 1040 O O . VAL A 1 144 ? 14.625 -0.628 -1.727 1 98.75 144 VAL A O 1
ATOM 1043 N N . GLU A 1 145 ? 15.109 -2.701 -2.443 1 96.56 145 GLU A N 1
ATOM 1044 C CA . GLU A 1 145 ? 16.406 -2.693 -1.782 1 96.56 145 GLU A CA 1
ATOM 1045 C C . GLU A 1 145 ? 17.438 -1.896 -2.586 1 96.56 145 GLU A C 1
ATOM 1047 O O . GLU A 1 145 ? 17.156 -1.471 -3.709 1 96.56 145 GLU A O 1
ATOM 1052 N N . ARG A 1 146 ? 18.547 -1.762 -2.016 1 93.88 146 ARG A N 1
ATOM 1053 C CA . ARG A 1 146 ? 19.562 -0.799 -2.428 1 93.88 146 ARG A CA 1
ATOM 1054 C C . ARG A 1 146 ? 19.906 -0.966 -3.904 1 93.88 146 ARG A C 1
ATOM 1056 O O . ARG A 1 146 ? 20.031 -2.092 -4.398 1 93.88 146 ARG A O 1
ATOM 1063 N N . ASP A 1 147 ? 20.047 0.145 -4.594 1 94.06 147 ASP A N 1
ATOM 1064 C CA . ASP A 1 147 ? 20.656 0.267 -5.918 1 94.06 147 ASP A CA 1
ATOM 1065 C C . ASP A 1 147 ? 19.812 -0.461 -6.969 1 94.06 147 ASP A C 1
ATOM 1067 O O . ASP A 1 147 ? 20.312 -0.775 -8.055 1 94.06 147 ASP A O 1
ATOM 1071 N N . THR A 1 148 ? 18.641 -0.829 -6.664 1 98.12 148 THR A N 1
ATOM 1072 C CA . THR A 1 148 ? 17.719 -1.375 -7.648 1 98.12 148 THR A CA 1
ATOM 1073 C C . THR A 1 148 ? 17.25 -0.289 -8.617 1 98.12 148 THR A C 1
ATOM 1075 O O . THR A 1 148 ? 16.969 0.838 -8.203 1 98.12 148 THR A O 1
ATOM 1078 N N . VAL A 1 149 ? 17.219 -0.632 -9.93 1 98.88 149 VAL A N 1
ATOM 1079 C CA . VAL A 1 149 ? 16.812 0.289 -10.984 1 98.88 149 VAL A CA 1
ATOM 1080 C C . VAL A 1 149 ? 15.5 -0.184 -11.609 1 98.88 149 VAL A C 1
ATOM 1082 O O . VAL A 1 149 ? 15.422 -1.306 -12.117 1 98.88 149 VAL A O 1
ATOM 1085 N N . ILE A 1 150 ? 14.508 0.626 -11.578 1 98.94 150 ILE A N 1
ATOM 1086 C CA . ILE A 1 150 ? 13.188 0.378 -12.156 1 98.94 150 ILE A CA 1
ATOM 1087 C C . ILE A 1 150 ? 12.938 1.361 -13.297 1 98.94 150 ILE A C 1
ATOM 1089 O O . ILE A 1 150 ? 13.094 2.572 -13.125 1 98.94 150 ILE A O 1
ATOM 1093 N N . GLY A 1 151 ? 12.523 0.877 -14.445 1 98.75 151 GLY A N 1
ATOM 1094 C CA . GLY A 1 151 ? 12.359 1.692 -15.641 1 98.75 151 GLY A CA 1
ATOM 1095 C C . GLY A 1 151 ? 11.094 2.521 -15.633 1 98.75 151 GLY A C 1
ATOM 1096 O O . GLY A 1 151 ? 10.523 2.785 -14.57 1 98.75 151 GLY A O 1
ATOM 1097 N N . ASP A 1 152 ? 10.734 3.002 -16.891 1 98.19 152 ASP A N 1
ATOM 1098 C CA . ASP A 1 152 ? 9.539 3.814 -17.109 1 98.19 152 ASP A CA 1
ATOM 1099 C C . ASP A 1 152 ? 8.297 2.939 -17.25 1 98.19 152 ASP A C 1
ATOM 1101 O O . ASP A 1 152 ? 8.367 1.84 -17.812 1 98.19 152 ASP A O 1
ATOM 1105 N N . ARG A 1 153 ? 7.125 3.445 -16.656 1 96.12 153 ARG A N 1
ATOM 1106 C CA . ARG A 1 153 ? 5.828 2.809 -16.875 1 96.12 153 ARG A CA 1
ATOM 1107 C C . ARG A 1 153 ? 5.828 1.382 -16.328 1 96.12 153 ARG A C 1
ATOM 1109 O O . ARG A 1 153 ? 5.332 0.465 -16.984 1 96.12 153 ARG A O 1
ATOM 1116 N N . VAL A 1 154 ? 6.484 1.229 -15.227 1 96.88 154 VAL A N 1
ATOM 1117 C CA . VAL A 1 154 ? 6.492 -0.061 -14.547 1 96.88 154 VAL A CA 1
ATOM 1118 C C . VAL A 1 154 ? 5.418 -0.083 -13.461 1 96.88 154 VAL A C 1
ATOM 1120 O O . VAL A 1 154 ? 5.184 0.922 -12.789 1 96.88 154 VAL A O 1
ATOM 1123 N N . ARG A 1 155 ? 4.777 -1.183 -13.336 1 96 155 ARG A N 1
ATOM 1124 C CA . ARG A 1 155 ? 3.807 -1.401 -12.273 1 96 155 ARG A CA 1
ATOM 1125 C C . ARG A 1 155 ? 4.266 -2.512 -11.328 1 96 155 ARG A C 1
ATOM 1127 O O . ARG A 1 155 ? 4.543 -3.629 -11.773 1 96 155 ARG A O 1
ATOM 1134 N N . CYS A 1 156 ? 4.348 -2.189 -10.125 1 96.81 156 CYS A N 1
ATOM 1135 C CA . CYS A 1 156 ? 4.672 -3.162 -9.086 1 96.81 156 CYS A CA 1
ATOM 1136 C C . CYS A 1 156 ? 3.578 -3.221 -8.031 1 96.81 156 CYS A C 1
ATOM 1138 O O . CYS A 1 156 ? 3.238 -2.203 -7.426 1 96.81 156 CYS A O 1
ATOM 1140 N N . SER A 1 157 ? 3.078 -4.371 -7.758 1 97.06 157 SER A N 1
ATOM 1141 C CA . SER A 1 157 ? 1.921 -4.535 -6.883 1 97.06 157 SER A CA 1
ATOM 1142 C C . SER A 1 157 ? 2.344 -4.684 -5.426 1 97.06 157 SER A C 1
ATOM 1144 O O . SER A 1 157 ? 3.531 -4.832 -5.133 1 97.06 157 SER A O 1
ATOM 1146 N N . PRO A 1 158 ? 1.426 -4.625 -4.508 1 98.12 158 PRO A N 1
ATOM 1147 C CA . PRO A 1 158 ? 1.714 -4.535 -3.074 1 98.12 158 PRO A CA 1
ATOM 1148 C C . PRO A 1 158 ? 2.414 -5.781 -2.535 1 98.12 158 PRO A C 1
ATOM 1150 O O . PRO A 1 158 ? 2.293 -6.863 -3.117 1 98.12 158 PRO A O 1
ATOM 1153 N N . LEU A 1 159 ? 3.084 -5.582 -1.34 1 98.75 159 LEU A N 1
ATOM 1154 C CA . LEU A 1 159 ? 3.648 -6.633 -0.502 1 98.75 159 LEU A CA 1
ATOM 1155 C C . LEU A 1 159 ? 4.758 -7.379 -1.237 1 98.75 159 LEU A C 1
ATOM 1157 O O . LEU A 1 159 ? 4.996 -8.562 -0.979 1 98.75 159 LEU A O 1
ATOM 1161 N N . THR A 1 160 ? 5.398 -6.734 -2.232 1 98.69 160 THR A N 1
ATOM 1162 C CA . THR A 1 160 ? 6.484 -7.289 -3.033 1 98.69 160 THR A CA 1
ATOM 1163 C C . THR A 1 160 ? 7.84 -6.875 -2.467 1 98.69 160 THR A C 1
ATOM 1165 O O . THR A 1 160 ? 8 -5.754 -1.982 1 98.69 160 THR A O 1
ATOM 1168 N N . HIS A 1 161 ? 8.75 -7.789 -2.467 1 98.75 161 HIS A N 1
ATOM 1169 C CA . HIS A 1 161 ? 10.133 -7.531 -2.092 1 98.75 161 HIS A CA 1
ATOM 1170 C C . HIS A 1 161 ? 11.055 -7.594 -3.307 1 98.75 161 HIS A C 1
ATOM 1172 O O . HIS A 1 161 ? 11.211 -8.656 -3.92 1 98.75 161 HIS A O 1
ATOM 1178 N N . LEU A 1 162 ? 11.672 -6.484 -3.689 1 98.75 162 LEU A N 1
ATOM 1179 C CA . LEU A 1 162 ? 12.695 -6.406 -4.727 1 98.75 162 LEU A CA 1
ATOM 1180 C C . LEU A 1 162 ? 14.086 -6.305 -4.109 1 98.75 162 LEU A C 1
ATOM 1182 O O . LEU A 1 162 ? 14.414 -5.301 -3.473 1 98.75 162 LEU A O 1
ATOM 1186 N N . THR A 1 163 ? 14.852 -7.324 -4.273 1 97.06 163 THR A N 1
ATOM 1187 C CA . THR A 1 163 ? 16.156 -7.391 -3.635 1 97.06 163 THR A CA 1
ATOM 1188 C C . THR A 1 163 ? 17.109 -6.367 -4.25 1 97.06 163 THR A C 1
ATOM 1190 O O . THR A 1 163 ? 16.75 -5.672 -5.199 1 97.06 163 THR A O 1
ATOM 1193 N N . ALA A 1 164 ? 18.297 -6.297 -3.67 1 95.38 164 ALA A N 1
ATOM 1194 C CA . ALA A 1 164 ? 19.25 -5.25 -4.051 1 95.38 164 ALA A CA 1
ATOM 1195 C C . ALA A 1 164 ? 19.781 -5.484 -5.461 1 95.38 164 ALA A C 1
ATOM 1197 O O . ALA A 1 164 ? 19.984 -6.625 -5.875 1 95.38 164 ALA A O 1
ATOM 1198 N N . GLN A 1 165 ? 19.953 -4.359 -6.184 1 96.12 165 GLN A N 1
ATOM 1199 C CA . GLN A 1 165 ? 20.703 -4.281 -7.438 1 96.12 165 GLN A CA 1
ATOM 1200 C C . GLN A 1 165 ? 19.938 -4.973 -8.57 1 96.12 165 GLN A C 1
ATOM 1202 O O . GLN A 1 165 ? 20.547 -5.539 -9.477 1 96.12 165 GLN A O 1
ATOM 1207 N N . MET A 1 166 ? 18.641 -5.027 -8.461 1 98.5 166 MET A N 1
ATOM 1208 C CA . MET A 1 166 ? 17.844 -5.547 -9.562 1 98.5 166 MET A CA 1
ATOM 1209 C C . MET A 1 166 ? 17.719 -4.527 -10.688 1 98.5 166 MET A C 1
ATOM 1211 O O . MET A 1 166 ? 17.953 -3.334 -10.477 1 98.5 166 MET A O 1
ATOM 1215 N N . HIS A 1 167 ? 17.438 -5.055 -11.844 1 98.75 167 HIS A N 1
ATOM 1216 C CA . HIS A 1 167 ? 17.016 -4.27 -13 1 98.75 167 HIS A CA 1
ATOM 1217 C C . HIS A 1 167 ? 15.617 -4.684 -13.461 1 98.75 167 HIS A C 1
ATOM 1219 O O . HIS A 1 167 ? 15.383 -5.852 -13.781 1 98.75 167 HIS A O 1
ATOM 1225 N N . ILE A 1 168 ? 14.727 -3.787 -13.492 1 98.94 168 ILE A N 1
ATOM 1226 C CA . ILE A 1 168 ? 13.383 -3.971 -14.031 1 98.94 168 ILE A CA 1
ATOM 1227 C C . ILE A 1 168 ? 13.164 -3.031 -15.219 1 98.94 168 ILE A C 1
ATOM 1229 O O . ILE A 1 168 ? 13.219 -1.809 -15.07 1 98.94 168 ILE A O 1
ATOM 1233 N N . GLY A 1 169 ? 12.883 -3.58 -16.375 1 98.81 169 GLY A N 1
ATOM 1234 C CA . GLY A 1 169 ? 12.805 -2.82 -17.625 1 98.81 169 GLY A CA 1
ATOM 1235 C C . GLY A 1 169 ? 11.492 -2.09 -17.797 1 98.81 169 GLY A C 1
ATOM 1236 O O . GLY A 1 169 ? 10.531 -2.352 -17.078 1 98.81 169 GLY A O 1
ATOM 1237 N N . ASP A 1 170 ? 11.516 -1.188 -18.875 1 98.44 170 ASP A N 1
ATOM 1238 C CA . ASP A 1 170 ? 10.344 -0.374 -19.172 1 98.44 170 ASP A CA 1
ATOM 1239 C C . ASP A 1 170 ? 9.117 -1.25 -19.422 1 98.44 170 ASP A C 1
ATOM 1241 O O . ASP A 1 170 ? 9.234 -2.334 -20 1 98.44 170 ASP A O 1
ATOM 1245 N N . ASP A 1 171 ? 7.965 -0.818 -18.891 1 96.94 171 ASP A N 1
ATOM 1246 C CA . ASP A 1 171 ? 6.668 -1.401 -19.219 1 96.94 171 ASP A CA 1
ATOM 1247 C C . ASP A 1 171 ? 6.496 -2.766 -18.562 1 96.94 171 ASP A C 1
ATOM 1249 O O . ASP A 1 171 ? 5.562 -3.504 -18.875 1 96.94 171 ASP A O 1
ATOM 1253 N N . ALA A 1 172 ? 7.391 -3.168 -17.688 1 97.69 172 ALA A N 1
ATOM 1254 C CA . ALA A 1 172 ? 7.246 -4.441 -16.969 1 97.69 172 ALA A CA 1
ATOM 1255 C C . ALA A 1 172 ? 6.109 -4.375 -15.953 1 97.69 172 ALA A C 1
ATOM 1257 O O . ALA A 1 172 ? 5.723 -3.291 -15.516 1 97.69 172 ALA A O 1
ATOM 1258 N N . PHE A 1 173 ? 5.566 -5.504 -15.695 1 96.88 173 PHE A N 1
ATOM 1259 C CA . PHE A 1 173 ? 4.555 -5.691 -14.664 1 96.88 173 PHE A CA 1
ATOM 1260 C C . PHE A 1 173 ? 5.027 -6.703 -13.625 1 96.88 173 PHE A C 1
ATOM 1262 O O . PHE A 1 173 ? 5.41 -7.824 -13.969 1 96.88 173 PHE A O 1
ATOM 1269 N N . ILE A 1 174 ? 5.02 -6.293 -12.312 1 98.06 174 ILE A N 1
ATOM 1270 C CA . ILE A 1 174 ? 5.332 -7.172 -11.195 1 98.06 174 ILE A CA 1
ATOM 1271 C C . ILE A 1 174 ? 4.098 -7.336 -10.305 1 98.06 174 ILE A C 1
ATOM 1273 O O . ILE A 1 174 ? 3.635 -6.371 -9.695 1 98.06 174 ILE A O 1
ATOM 1277 N N . GLY A 1 175 ? 3.574 -8.523 -10.188 1 97.12 175 GLY A N 1
ATOM 1278 C CA . GLY A 1 175 ? 2.389 -8.797 -9.383 1 97.12 175 GLY A CA 1
ATOM 1279 C C . GLY A 1 175 ? 2.631 -8.648 -7.895 1 97.12 175 GLY A C 1
ATOM 1280 O O . GLY A 1 175 ? 3.719 -8.25 -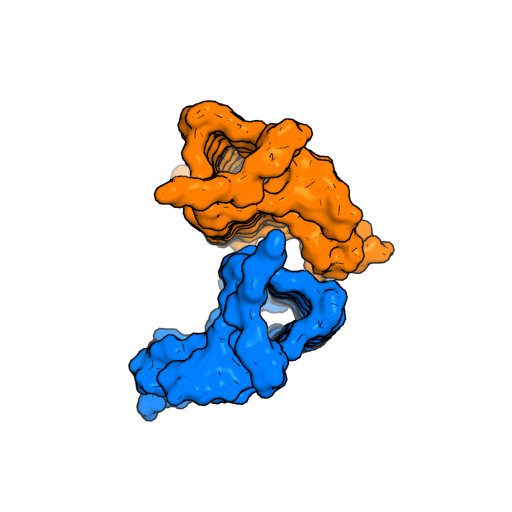7.473 1 97.12 175 GLY A O 1
ATOM 1281 N N . ALA A 1 176 ? 1.58 -8.945 -7.109 1 97.62 176 ALA A N 1
ATOM 1282 C CA . ALA A 1 176 ? 1.652 -8.805 -5.656 1 97.62 176 ALA A CA 1
ATOM 1283 C C . ALA A 1 176 ? 2.428 -9.961 -5.031 1 97.62 176 ALA A C 1
ATOM 1285 O O . ALA A 1 176 ? 2.441 -11.07 -5.57 1 97.62 176 ALA A O 1
ATOM 1286 N N . ARG A 1 177 ? 3.107 -9.633 -3.863 1 98.38 177 ARG A N 1
ATOM 1287 C CA . ARG A 1 177 ? 3.744 -10.656 -3.033 1 98.38 177 ARG A CA 1
ATOM 1288 C C . ARG A 1 177 ? 4.809 -11.414 -3.818 1 98.38 177 ARG A C 1
ATOM 1290 O O . ARG A 1 177 ? 4.977 -12.617 -3.639 1 98.38 177 ARG A O 1
ATOM 1297 N N . VAL A 1 178 ? 5.422 -10.781 -4.754 1 98.62 178 VAL A N 1
ATOM 1298 C CA . VAL A 1 178 ? 6.578 -11.367 -5.426 1 98.62 178 VAL A CA 1
ATOM 1299 C C . VAL A 1 178 ? 7.801 -11.289 -4.512 1 98.62 178 VAL A C 1
ATOM 1301 O O . VAL A 1 178 ? 8 -10.297 -3.811 1 98.62 178 VAL A O 1
ATOM 1304 N N . GLY A 1 179 ? 8.516 -12.344 -4.461 1 98.38 179 GLY A N 1
ATOM 1305 C CA . GLY A 1 179 ? 9.789 -12.391 -3.768 1 98.38 179 GLY A CA 1
ATOM 1306 C C . GLY A 1 179 ? 10.969 -12.602 -4.699 1 98.38 179 GLY A C 1
ATOM 1307 O O . GLY A 1 179 ? 10.906 -13.445 -5.602 1 98.38 179 GLY A O 1
ATOM 1308 N N . THR A 1 180 ? 12.039 -11.891 -4.477 1 98.19 180 THR A N 1
ATOM 1309 C CA . THR A 1 180 ? 13.258 -12.039 -5.273 1 98.19 180 THR A CA 1
ATOM 1310 C C . THR A 1 180 ? 14.461 -12.32 -4.379 1 98.19 180 THR A C 1
ATOM 1312 O O . THR A 1 180 ? 14.5 -11.875 -3.229 1 98.19 180 THR A O 1
ATOM 1315 N N . ILE A 1 181 ? 15.328 -13.102 -4.855 1 96.44 181 ILE A N 1
ATOM 1316 C CA . ILE A 1 181 ? 16.516 -13.5 -4.121 1 96.44 181 ILE A CA 1
ATOM 1317 C C . ILE A 1 181 ? 17.766 -13.109 -4.918 1 96.44 181 ILE A C 1
ATOM 1319 O O . ILE A 1 181 ? 17.812 -13.273 -6.141 1 96.44 181 ILE A O 1
ATOM 1323 N N . ASN A 1 182 ? 18.766 -12.539 -4.227 1 93.88 182 ASN A N 1
ATOM 1324 C CA . ASN A 1 182 ? 19.938 -12.117 -4.965 1 93.88 182 ASN A CA 1
ATOM 1325 C C . ASN A 1 182 ? 21.203 -12.828 -4.469 1 93.88 182 ASN A C 1
ATOM 1327 O O . ASN A 1 182 ? 22.312 -12.523 -4.918 1 93.88 182 ASN A O 1
ATOM 1331 N N . ASP A 1 183 ? 21.094 -13.609 -3.482 1 87.56 183 ASP A N 1
ATOM 1332 C CA . ASP A 1 183 ? 22.219 -14.367 -2.961 1 87.56 183 ASP A CA 1
ATOM 1333 C C . ASP A 1 183 ? 21.922 -15.867 -2.951 1 87.56 183 ASP A C 1
ATOM 1335 O O . ASP A 1 183 ? 21.031 -16.328 -2.225 1 87.56 183 ASP A O 1
ATOM 1339 N N . LYS A 1 184 ? 22.688 -16.609 -3.734 1 78.12 184 LYS A N 1
ATOM 1340 C CA . LYS A 1 184 ? 22.469 -18.047 -3.867 1 78.12 184 LYS A CA 1
ATOM 1341 C C . LYS A 1 184 ? 22.734 -18.766 -2.547 1 78.12 184 LYS A C 1
ATOM 1343 O O . LYS A 1 184 ? 22.188 -19.844 -2.307 1 78.12 184 LYS A O 1
ATOM 1348 N N . HIS A 1 185 ? 23.562 -18.141 -1.743 1 75.38 185 HIS A N 1
ATOM 1349 C CA . HIS A 1 185 ? 24.016 -18.859 -0.552 1 75.38 185 HIS A CA 1
ATOM 1350 C C . HIS A 1 185 ? 23.281 -18.359 0.692 1 75.38 185 HIS A C 1
ATOM 1352 O O . HIS A 1 185 ? 23.453 -18.922 1.78 1 75.38 185 HIS A O 1
ATOM 1358 N N . LEU A 1 186 ? 22.312 -17.562 0.451 1 65.69 186 LEU A N 1
ATOM 1359 C CA . LEU A 1 186 ? 21.516 -17 1.537 1 65.69 186 LEU A CA 1
ATOM 1360 C C . LEU A 1 186 ? 22.406 -16.641 2.734 1 65.69 186 LEU A C 1
ATOM 1362 O O . LEU A 1 186 ? 22.109 -17.047 3.863 1 65.69 186 LEU A O 1
ATOM 1366 N N . ILE A 1 187 ? 23.625 -16.172 2.48 1 61.34 187 ILE A N 1
ATOM 1367 C CA . ILE A 1 187 ? 24.578 -15.867 3.549 1 61.34 187 ILE A CA 1
ATOM 1368 C C . ILE A 1 187 ? 24.578 -14.367 3.824 1 61.34 187 ILE A C 1
ATOM 1370 O O . ILE A 1 187 ? 24.312 -13.57 2.926 1 61.34 187 ILE A O 1
ATOM 1374 N N . TRP A 1 188 ? 24.5 -14.172 5.113 1 59.12 188 TRP A N 1
ATOM 1375 C CA . TRP A 1 188 ? 24.656 -12.773 5.504 1 59.12 188 TRP A CA 1
ATOM 1376 C C . TRP A 1 188 ? 26 -12.227 5.027 1 59.12 188 TRP A C 1
ATOM 1378 O O . TRP A 1 188 ? 27.016 -12.93 5.07 1 59.12 188 TRP A O 1
ATOM 1388 N N . ARG A 1 189 ? 25.953 -11.211 4.258 1 56.12 189 ARG A N 1
ATOM 1389 C CA . ARG A 1 189 ? 27.109 -10.617 3.613 1 56.12 189 ARG A CA 1
ATOM 1390 C C . ARG A 1 189 ? 28.203 -10.312 4.637 1 56.12 189 ARG A C 1
ATOM 1392 O O . ARG A 1 189 ? 27.938 -9.727 5.684 1 56.12 189 ARG A O 1
ATOM 1399 N N . ASP A 1 190 ? 29.219 -11.242 4.695 1 55.72 190 ASP A N 1
ATOM 1400 C CA . ASP A 1 190 ? 30.484 -10.938 5.367 1 55.72 190 ASP A CA 1
ATOM 1401 C C . ASP A 1 190 ? 31.219 -9.797 4.668 1 55.72 190 ASP A C 1
ATOM 1403 O O . ASP A 1 190 ? 31.562 -9.906 3.49 1 55.72 190 ASP A O 1
ATOM 1407 N N . PRO A 1 191 ? 31.156 -8.609 5.281 1 55.16 191 PRO A N 1
ATOM 1408 C CA . PRO A 1 191 ? 31.844 -7.477 4.648 1 55.16 191 PRO A CA 1
ATOM 1409 C C . PRO A 1 191 ? 33.188 -7.859 4.062 1 55.16 191 PRO A C 1
ATOM 1411 O O . PRO A 1 191 ? 33.656 -7.234 3.098 1 55.16 191 PRO A O 1
ATOM 1414 N N . ASP A 1 192 ? 33.875 -8.828 4.699 1 54.41 192 ASP A N 1
ATOM 1415 C CA . ASP A 1 192 ? 35.219 -9.227 4.289 1 54.41 192 ASP A CA 1
ATOM 1416 C C . ASP A 1 192 ? 35.156 -10.25 3.154 1 54.41 192 ASP A C 1
ATOM 1418 O O . ASP A 1 192 ? 36.188 -10.539 2.525 1 54.41 192 ASP A O 1
ATOM 1422 N N . ARG A 1 193 ? 34.188 -10.891 2.957 1 54.94 193 ARG A N 1
ATOM 1423 C CA . ARG A 1 193 ? 34.062 -11.883 1.894 1 54.94 193 ARG A CA 1
ATOM 1424 C C . ARG A 1 193 ? 32.812 -11.656 1.051 1 54.94 193 ARG A C 1
ATOM 1426 O O . ARG A 1 193 ? 31.859 -12.414 1.147 1 54.94 193 ARG A O 1
ATOM 1433 N N . GLN A 1 194 ? 32.656 -10.445 0.463 1 58.03 194 GLN A N 1
ATOM 1434 C CA . GLN A 1 194 ? 31.422 -10.016 -0.181 1 58.03 194 GLN A CA 1
ATOM 1435 C C . GLN A 1 194 ? 31.203 -10.758 -1.494 1 58.03 194 GLN A C 1
ATOM 1437 O O . GLN A 1 194 ? 31.953 -10.586 -2.451 1 58.03 194 GLN A O 1
ATOM 1442 N N . GLU A 1 195 ? 30.75 -11.938 -1.427 1 67.38 195 GLU A N 1
ATOM 1443 C CA . GLU A 1 195 ? 30.344 -12.523 -2.705 1 67.38 195 GLU A CA 1
ATOM 1444 C C . GLU A 1 195 ? 29.359 -11.617 -3.439 1 67.38 195 GLU A C 1
ATOM 1446 O O . GLU A 1 195 ? 28.516 -10.977 -2.816 1 67.38 195 GLU A O 1
ATOM 1451 N N . PRO A 1 196 ? 29.828 -11.422 -4.695 1 79.81 196 PRO A N 1
ATOM 1452 C CA . PRO A 1 196 ? 28.969 -10.555 -5.496 1 79.81 196 PRO A CA 1
ATOM 1453 C C . PRO A 1 196 ? 27.516 -11.023 -5.531 1 79.81 196 PRO A C 1
ATOM 1455 O O . PRO A 1 196 ? 27.25 -12.234 -5.551 1 79.81 196 PRO A O 1
ATOM 1458 N N . LEU A 1 197 ? 26.594 -10.102 -5.332 1 87.25 197 LEU A N 1
ATOM 1459 C CA . LEU A 1 197 ? 25.172 -10.398 -5.461 1 87.25 197 LEU A CA 1
ATOM 1460 C C . LEU A 1 197 ? 24.812 -10.766 -6.902 1 87.25 197 LEU A C 1
ATOM 1462 O O . LEU A 1 197 ? 25.5 -10.328 -7.836 1 87.25 197 LEU A O 1
ATOM 1466 N N . ARG A 1 198 ? 23.906 -11.664 -7.074 1 93.12 198 ARG A N 1
ATOM 1467 C CA . ARG A 1 198 ? 23.375 -12.055 -8.367 1 93.12 198 ARG A CA 1
ATOM 1468 C C . ARG A 1 198 ? 21.859 -11.812 -8.438 1 93.12 198 ARG A C 1
ATOM 1470 O O . ARG A 1 198 ? 21.078 -12.758 -8.477 1 93.12 198 ARG A O 1
ATOM 1477 N N . PRO A 1 199 ? 21.516 -10.562 -8.539 1 96.38 199 PRO A N 1
ATOM 1478 C CA . PRO A 1 199 ? 20.078 -10.258 -8.57 1 96.38 199 PRO A CA 1
ATOM 1479 C C . PRO A 1 199 ? 19.406 -10.742 -9.844 1 96.38 199 PRO A C 1
ATOM 1481 O O . PRO A 1 199 ? 20.031 -10.781 -10.906 1 96.38 199 PRO A O 1
ATOM 1484 N N . PRO A 1 200 ? 18.125 -11.211 -9.75 1 98.31 200 PRO A N 1
ATOM 1485 C CA . PRO A 1 200 ? 17.375 -11.461 -10.992 1 98.31 200 PRO A CA 1
ATOM 1486 C C . PRO A 1 200 ? 17.141 -10.188 -11.805 1 98.31 200 PRO A C 1
ATOM 1488 O O . PRO A 1 200 ? 17.312 -9.078 -11.289 1 98.31 200 PRO A O 1
ATOM 1491 N N . ARG A 1 201 ? 16.859 -10.406 -13.031 1 98.81 201 ARG A N 1
ATOM 1492 C CA . ARG A 1 201 ? 16.547 -9.312 -13.953 1 98.81 201 ARG A CA 1
ATOM 1493 C C . ARG A 1 201 ? 15.188 -9.508 -14.602 1 98.81 201 ARG A C 1
ATOM 1495 O O . ARG A 1 201 ? 14.836 -10.625 -14.992 1 98.81 201 ARG A O 1
ATOM 1502 N N . VAL A 1 202 ? 14.406 -8.484 -14.68 1 98.94 202 VAL A N 1
ATOM 1503 C CA . VAL A 1 202 ? 13.133 -8.477 -15.398 1 98.94 202 VAL A CA 1
ATOM 1504 C C . VAL A 1 202 ? 13.219 -7.52 -16.578 1 98.94 202 VAL A C 1
ATOM 1506 O O . VAL A 1 202 ? 13.344 -6.305 -16.406 1 98.94 202 VAL A O 1
ATOM 1509 N N . GLU A 1 203 ? 13.141 -8.055 -17.766 1 98.81 203 GLU A N 1
ATOM 1510 C CA . GLU A 1 203 ? 13.352 -7.238 -18.969 1 98.81 203 GLU A CA 1
ATOM 1511 C C . GLU A 1 203 ? 12.062 -6.527 -19.375 1 98.81 203 GLU A C 1
ATOM 1513 O O . GLU A 1 203 ? 11 -6.77 -18.797 1 98.81 203 GLU A O 1
ATOM 1518 N N . ALA A 1 204 ? 12.25 -5.652 -20.406 1 98.5 204 ALA A N 1
ATOM 1519 C CA . ALA A 1 204 ? 11.188 -4.742 -20.812 1 98.5 204 ALA A CA 1
ATOM 1520 C C . ALA A 1 204 ? 9.922 -5.508 -21.203 1 98.5 204 ALA A C 1
ATOM 1522 O O . ALA A 1 204 ? 9.992 -6.504 -21.922 1 98.5 204 ALA A O 1
ATOM 1523 N N . GLY A 1 205 ? 8.828 -5.066 -20.625 1 97.06 205 GLY A N 1
ATOM 1524 C CA . GLY A 1 205 ? 7.531 -5.586 -21.016 1 97.06 205 GLY A CA 1
ATOM 1525 C C . GLY A 1 205 ? 7.211 -6.934 -20.406 1 97.06 205 GLY A C 1
ATOM 1526 O O . GLY A 1 205 ? 6.129 -7.48 -20.625 1 97.06 205 GLY A O 1
ATOM 1527 N N . ALA A 1 206 ? 8.117 -7.504 -19.641 1 97.81 206 ALA A N 1
ATOM 1528 C CA . ALA A 1 206 ? 7.871 -8.797 -19.016 1 97.81 206 ALA A CA 1
ATOM 1529 C C . ALA A 1 206 ? 6.812 -8.672 -17.922 1 97.81 206 ALA A C 1
ATOM 1531 O O . ALA A 1 206 ? 6.656 -7.602 -17.312 1 97.81 206 ALA A O 1
ATOM 1532 N N . LYS A 1 207 ? 6.109 -9.734 -17.672 1 97.38 207 LYS A N 1
ATOM 1533 C CA . LYS A 1 207 ? 5.074 -9.805 -16.656 1 97.38 207 LYS A CA 1
ATOM 1534 C C . LYS A 1 207 ? 5.348 -10.938 -15.664 1 97.38 207 LYS A C 1
ATOM 1536 O O . LYS A 1 207 ? 5.473 -12.094 -16.062 1 97.38 207 LYS A O 1
ATOM 1541 N N . VAL A 1 208 ? 5.445 -10.562 -14.43 1 97.88 208 VAL A N 1
ATOM 1542 C CA . VAL A 1 208 ? 5.664 -11.508 -13.344 1 97.88 208 VAL A CA 1
ATOM 1543 C C . VAL A 1 208 ? 4.414 -11.594 -12.469 1 97.88 208 VAL A C 1
ATOM 1545 O O . VAL A 1 208 ? 4.031 -10.609 -11.836 1 97.88 208 VAL A O 1
ATOM 1548 N N . GLY A 1 209 ? 3.814 -12.727 -12.398 1 97 209 GLY A N 1
ATOM 1549 C CA . GLY A 1 209 ? 2.537 -12.883 -11.727 1 97 209 GLY A CA 1
ATOM 1550 C C . GLY A 1 209 ? 2.65 -12.82 -10.211 1 97 209 GLY A C 1
ATOM 1551 O O . GLY A 1 209 ? 3.754 -12.852 -9.664 1 97 209 GLY A O 1
ATOM 1552 N N . THR A 1 210 ? 1.506 -12.734 -9.617 1 97.44 210 THR A N 1
ATOM 1553 C CA . THR A 1 210 ? 1.388 -12.664 -8.172 1 97.44 210 THR A CA 1
ATOM 1554 C C . THR A 1 210 ? 1.987 -13.906 -7.512 1 97.44 210 THR A C 1
ATOM 1556 O O . THR A 1 210 ? 1.755 -15.023 -7.969 1 97.44 210 THR A O 1
ATOM 1559 N N . GLY A 1 211 ? 2.781 -13.664 -6.418 1 97.88 211 GLY A N 1
ATOM 1560 C CA . GLY A 1 211 ? 3.275 -14.766 -5.602 1 97.88 211 GLY A CA 1
ATOM 1561 C C . GLY A 1 211 ? 4.453 -15.484 -6.223 1 97.88 211 GLY A C 1
ATOM 1562 O O . GLY A 1 211 ? 4.848 -16.562 -5.758 1 97.88 211 GLY A O 1
ATOM 1563 N N . VAL A 1 212 ? 5.012 -15.031 -7.246 1 98.31 212 VAL A N 1
ATOM 1564 C CA . VAL A 1 212 ? 6.16 -15.648 -7.902 1 98.31 212 VAL A CA 1
ATOM 1565 C C . VAL A 1 212 ? 7.41 -15.445 -7.051 1 98.31 212 VAL A C 1
ATOM 1567 O O . VAL A 1 212 ? 7.559 -14.414 -6.387 1 98.31 212 VAL A O 1
ATOM 1570 N N . VAL A 1 213 ? 8.305 -16.375 -7.074 1 98.5 213 VAL A N 1
ATOM 1571 C CA . VAL A 1 213 ? 9.633 -16.266 -6.484 1 98.5 213 VAL A CA 1
ATOM 1572 C C . VAL A 1 213 ? 10.695 -16.359 -7.578 1 98.5 213 VAL A C 1
ATOM 1574 O O . VAL A 1 213 ? 10.672 -17.297 -8.398 1 98.5 213 VAL A O 1
ATOM 1577 N N . LEU A 1 214 ? 11.57 -15.445 -7.629 1 98.5 214 LEU A N 1
ATOM 1578 C CA . LEU A 1 214 ? 12.672 -15.445 -8.578 1 98.5 214 LEU A CA 1
ATOM 1579 C C . LEU A 1 214 ? 13.984 -15.789 -7.887 1 98.5 214 LEU A C 1
ATOM 1581 O O . LEU A 1 214 ? 14.406 -15.094 -6.957 1 98.5 214 LEU A O 1
ATOM 1585 N N . LEU A 1 215 ? 14.602 -16.844 -8.359 1 97.38 215 LEU A N 1
ATOM 1586 C CA . LEU A 1 215 ? 15.883 -17.234 -7.793 1 97.38 215 LEU A CA 1
ATOM 1587 C C . LEU A 1 215 ? 17 -16.312 -8.281 1 97.38 215 LEU A C 1
ATOM 1589 O O . LEU A 1 215 ? 16.812 -15.555 -9.234 1 97.38 215 LEU A O 1
ATOM 1593 N N . PRO A 1 216 ? 18.156 -16.391 -7.594 1 96.31 216 PRO A N 1
ATOM 1594 C CA . PRO A 1 216 ? 19.266 -15.508 -7.965 1 96.31 216 PRO A CA 1
ATOM 1595 C C . PRO A 1 216 ? 19.719 -15.711 -9.406 1 96.31 216 PRO A C 1
ATOM 1597 O O . PRO A 1 216 ? 19.812 -16.844 -9.883 1 96.31 216 PRO A O 1
ATOM 1600 N N . GLY A 1 217 ? 19.875 -14.586 -10.062 1 96.38 217 GLY A N 1
ATOM 1601 C CA . GLY A 1 217 ? 20.562 -14.617 -11.344 1 96.38 217 GLY A CA 1
ATOM 1602 C C . GLY A 1 217 ? 19.625 -14.898 -12.516 1 96.38 217 GLY A C 1
ATOM 1603 O O . GLY A 1 217 ? 20.031 -14.773 -13.672 1 96.38 217 GLY A O 1
ATOM 1604 N N . VAL A 1 218 ? 18.422 -15.297 -12.344 1 98.19 218 VAL A N 1
ATOM 1605 C CA . VAL A 1 218 ? 17.531 -15.609 -13.453 1 98.19 218 VAL A CA 1
ATOM 1606 C C . VAL A 1 218 ? 17.188 -14.336 -14.227 1 98.19 218 VAL A C 1
ATOM 1608 O O . VAL A 1 218 ? 17.156 -13.25 -13.641 1 98.19 218 VAL A O 1
ATOM 1611 N N . VAL A 1 219 ? 16.984 -14.5 -15.484 1 98.81 219 VAL A N 1
ATOM 1612 C CA . VAL A 1 219 ? 16.547 -13.414 -16.359 1 98.81 219 VAL A CA 1
ATOM 1613 C C . VAL A 1 219 ? 15.164 -13.711 -16.906 1 98.81 219 VAL A C 1
ATOM 1615 O O . VAL A 1 219 ? 14.938 -14.758 -17.516 1 98.81 219 VAL A O 1
ATOM 1618 N N . ILE A 1 220 ? 14.195 -12.828 -16.594 1 98.88 220 ILE A N 1
ATOM 1619 C CA . ILE A 1 220 ? 12.898 -12.875 -17.266 1 98.88 220 ILE A CA 1
ATOM 1620 C C . ILE A 1 220 ? 12.953 -12.086 -18.562 1 98.88 220 ILE A C 1
ATOM 1622 O O . ILE A 1 220 ? 13.031 -10.859 -18.562 1 98.88 220 ILE A O 1
ATOM 1626 N N . GLY A 1 221 ? 12.875 -12.805 -19.672 1 98.69 221 GLY A N 1
ATOM 1627 C CA . GLY A 1 221 ? 13.055 -12.195 -20.984 1 98.69 221 GLY A CA 1
ATOM 1628 C C . GLY A 1 221 ? 11.992 -11.164 -21.312 1 98.69 221 GLY A C 1
ATOM 1629 O O . GLY A 1 221 ? 10.898 -11.195 -20.75 1 98.69 221 GLY A O 1
ATOM 1630 N N . ALA A 1 222 ? 12.383 -10.32 -22.344 1 98.62 222 ALA A N 1
ATOM 1631 C CA . ALA A 1 222 ? 11.477 -9.25 -22.75 1 98.62 222 ALA A CA 1
ATOM 1632 C C . ALA A 1 222 ? 10.125 -9.805 -23.188 1 98.62 222 ALA A C 1
ATOM 1634 O O . ALA A 1 222 ? 10.062 -10.75 -23.984 1 98.62 222 ALA A O 1
ATOM 1635 N N . GLY A 1 223 ? 9.055 -9.219 -22.562 1 96.94 223 GLY A N 1
ATOM 1636 C CA . GLY A 1 223 ? 7.703 -9.586 -22.969 1 96.94 223 GLY A CA 1
ATOM 1637 C C . GLY A 1 223 ? 7.289 -10.961 -22.484 1 96.94 223 GLY A C 1
ATOM 1638 O O . GLY A 1 223 ? 6.215 -11.453 -22.844 1 96.94 223 GLY A O 1
ATOM 1639 N N . ALA A 1 224 ? 8.086 -11.633 -21.703 1 97.44 224 ALA A N 1
ATOM 1640 C CA . ALA A 1 224 ? 7.738 -12.953 -21.188 1 97.44 224 ALA A CA 1
ATOM 1641 C C . ALA A 1 224 ? 6.672 -12.844 -20.094 1 97.44 224 ALA A C 1
ATOM 1643 O O . ALA A 1 224 ? 6.465 -11.773 -19.531 1 97.44 224 ALA A O 1
ATOM 1644 N N . LEU A 1 225 ? 6.008 -13.945 -19.891 1 96.75 225 LEU A N 1
ATOM 1645 C CA . LEU A 1 225 ? 4.988 -14.031 -18.844 1 96.75 225 LEU A CA 1
ATOM 1646 C C . LEU A 1 225 ? 5.285 -15.18 -17.891 1 96.75 225 LEU A C 1
ATOM 1648 O O . LEU A 1 225 ? 5.43 -16.328 -18.312 1 96.75 225 LEU A O 1
ATOM 1652 N N . VAL A 1 226 ? 5.414 -14.859 -16.641 1 97.19 226 VAL A N 1
ATOM 1653 C CA . VAL A 1 226 ? 5.523 -15.867 -15.602 1 97.19 226 VAL A CA 1
ATOM 1654 C C . VAL A 1 226 ? 4.203 -15.969 -14.836 1 97.19 226 VAL A C 1
ATOM 1656 O O . VAL A 1 226 ? 3.762 -15.008 -14.211 1 97.19 226 VAL A O 1
ATOM 1659 N N . GLY A 1 227 ? 3.611 -17.125 -14.852 1 96.06 227 GLY A N 1
ATOM 1660 C CA . GLY A 1 227 ? 2.326 -17.328 -14.203 1 96.06 227 GLY A CA 1
ATOM 1661 C C . GLY A 1 227 ? 2.396 -17.203 -12.695 1 96.06 227 GLY A C 1
ATOM 1662 O O . GLY A 1 227 ? 3.438 -17.484 -12.086 1 96.06 227 GLY A O 1
ATOM 1663 N N . ALA A 1 228 ? 1.288 -16.859 -12.164 1 96.88 228 ALA A N 1
ATOM 1664 C CA . ALA A 1 228 ? 1.179 -16.656 -10.719 1 96.88 228 ALA A CA 1
ATOM 1665 C C . ALA A 1 228 ? 1.61 -17.906 -9.953 1 96.88 228 ALA A C 1
ATOM 1667 O O . ALA A 1 228 ? 1.362 -19.031 -10.398 1 96.88 228 ALA A O 1
ATOM 1668 N N . GLY A 1 229 ? 2.25 -17.641 -8.742 1 96.62 229 GLY A N 1
ATOM 1669 C CA . GLY A 1 229 ? 2.605 -18.719 -7.84 1 96.62 229 GLY A CA 1
ATOM 1670 C C . GLY A 1 229 ? 3.787 -19.547 -8.32 1 96.62 229 GLY A C 1
ATOM 1671 O O . GLY A 1 229 ? 4.133 -20.562 -7.723 1 96.62 229 GLY A O 1
ATOM 1672 N N . SER A 1 230 ? 4.477 -19.156 -9.336 1 97.38 230 SER A N 1
ATOM 1673 C CA . SER A 1 230 ? 5.555 -19.953 -9.922 1 97.38 230 SER A CA 1
ATOM 1674 C C . SER A 1 230 ? 6.859 -19.75 -9.156 1 97.38 230 SER A C 1
ATOM 1676 O O . SER A 1 230 ? 7.051 -18.734 -8.492 1 97.38 230 SER A O 1
ATOM 1678 N N . LEU A 1 231 ? 7.664 -20.703 -9.195 1 98 231 LEU A N 1
ATOM 1679 C CA . LEU A 1 231 ? 9.07 -20.625 -8.797 1 98 231 LEU A CA 1
ATOM 1680 C C . LEU A 1 231 ? 9.984 -20.625 -10.023 1 98 231 LEU A C 1
ATOM 1682 O O . LEU A 1 231 ? 10.055 -21.625 -10.734 1 98 231 LEU A O 1
ATOM 1686 N N . VAL A 1 232 ? 10.703 -19.562 -10.219 1 98.44 232 VAL A N 1
ATOM 1687 C CA . VAL A 1 232 ? 11.547 -19.469 -11.406 1 98.44 232 VAL A CA 1
ATOM 1688 C C . VAL A 1 232 ? 12.992 -19.781 -11.039 1 98.44 232 VAL A C 1
ATOM 1690 O O . VAL A 1 232 ? 13.648 -19.016 -10.336 1 98.44 232 VAL A O 1
ATOM 1693 N N . THR A 1 233 ? 13.477 -20.844 -11.594 1 97.44 233 THR A N 1
ATOM 1694 C CA . THR A 1 233 ? 14.812 -21.312 -11.25 1 97.44 233 THR A CA 1
ATOM 1695 C C . THR A 1 233 ? 15.758 -21.203 -12.445 1 97.44 233 THR A C 1
ATOM 1697 O O . THR A 1 233 ? 16.969 -21.375 -12.312 1 97.44 233 THR A O 1
ATOM 1700 N N . ARG A 1 234 ? 15.18 -20.953 -13.633 1 97.81 234 ARG A N 1
ATOM 1701 C CA . ARG A 1 234 ? 15.961 -20.766 -14.852 1 97.81 234 ARG A CA 1
ATOM 1702 C C . ARG A 1 234 ? 15.453 -19.578 -15.648 1 97.81 234 ARG A C 1
ATOM 1704 O O . ARG A 1 234 ? 14.328 -19.109 -15.43 1 97.81 234 ARG A O 1
ATOM 1711 N N . ASP A 1 235 ? 16.281 -19.188 -16.578 1 98.5 235 ASP A N 1
ATOM 1712 C CA . ASP A 1 235 ? 15.93 -18.047 -17.406 1 98.5 235 ASP A CA 1
ATOM 1713 C C . ASP A 1 235 ? 14.641 -18.312 -18.188 1 98.5 235 ASP A C 1
ATOM 1715 O O . ASP A 1 235 ? 14.359 -19.453 -18.547 1 98.5 235 ASP A O 1
ATOM 1719 N N . VAL A 1 236 ? 13.922 -17.312 -18.391 1 98.62 236 VAL A N 1
ATOM 1720 C CA . VAL A 1 236 ? 12.711 -17.359 -19.219 1 98.62 236 VAL A CA 1
ATOM 1721 C C . VAL A 1 236 ? 12.945 -16.641 -20.531 1 98.62 236 VAL A C 1
ATOM 1723 O O . VAL A 1 236 ? 13.297 -15.461 -20.547 1 98.62 236 VAL A O 1
ATOM 1726 N N . ALA A 1 237 ? 12.727 -17.312 -21.641 1 98.19 237 ALA A N 1
ATOM 1727 C CA . ALA A 1 237 ? 12.977 -16.75 -22.969 1 98.19 237 ALA A CA 1
ATOM 1728 C C . ALA A 1 237 ? 12.031 -15.578 -23.25 1 98.19 237 ALA A C 1
ATOM 1730 O O . ALA A 1 237 ? 10.891 -15.562 -22.797 1 98.19 237 ALA A O 1
ATOM 1731 N N . PRO A 1 238 ? 12.539 -14.633 -24.062 1 98.06 238 PRO A N 1
ATOM 1732 C CA . PRO A 1 238 ? 11.664 -13.516 -24.438 1 98.06 238 PRO A CA 1
ATOM 1733 C C . PRO A 1 238 ? 10.352 -13.984 -25.062 1 98.06 238 PRO A C 1
ATOM 1735 O O . PRO A 1 238 ? 10.344 -14.938 -25.844 1 98.06 238 PRO A O 1
ATOM 1738 N N . GLY A 1 239 ? 9.305 -13.375 -24.609 1 96.56 239 GLY A N 1
ATOM 1739 C CA . GLY A 1 239 ? 8.008 -13.609 -25.203 1 96.56 239 GLY A CA 1
ATOM 1740 C C . GLY A 1 239 ? 7.391 -14.938 -24.797 1 96.56 239 GLY A C 1
ATOM 1741 O O . GLY A 1 239 ? 6.266 -15.258 -25.188 1 96.56 239 GLY A O 1
ATOM 1742 N N . SER A 1 240 ? 8.055 -15.727 -24.016 1 96.31 240 SER A N 1
ATOM 1743 C CA . SER A 1 240 ? 7.543 -17.047 -23.625 1 96.31 240 SER A CA 1
ATOM 1744 C C . SER A 1 240 ? 6.676 -16.953 -22.375 1 96.31 240 SER A C 1
ATOM 1746 O O . SER A 1 240 ? 6.676 -15.93 -21.688 1 96.31 240 SER A O 1
ATOM 1748 N N . THR A 1 241 ? 5.875 -17.922 -22.203 1 95.94 241 THR A N 1
ATOM 1749 C CA . THR A 1 241 ? 5.055 -18.062 -21 1 95.94 241 THR A CA 1
ATOM 1750 C C . THR A 1 241 ? 5.461 -19.297 -20.203 1 95.94 241 THR A C 1
ATOM 1752 O O . THR A 1 241 ? 5.559 -20.406 -20.766 1 95.94 241 THR A O 1
ATOM 1755 N N . VAL A 1 242 ? 5.723 -19.141 -18.953 1 96.44 242 VAL A N 1
ATOM 1756 C CA . VAL A 1 242 ? 6.074 -20.266 -18.094 1 96.44 242 VAL A CA 1
ATOM 1757 C C . VAL A 1 242 ? 5.184 -20.281 -16.859 1 96.44 242 VAL A C 1
ATOM 1759 O O . VAL A 1 242 ? 4.645 -19.25 -16.469 1 96.44 242 VAL A O 1
ATOM 1762 N N . PHE A 1 243 ? 4.93 -21.438 -16.25 1 95.19 243 PHE A N 1
ATOM 1763 C CA . PHE A 1 243 ? 4.207 -21.594 -14.992 1 95.19 243 PHE A CA 1
ATOM 1764 C C . PHE A 1 243 ? 4.699 -22.812 -14.234 1 95.19 243 PHE A C 1
ATOM 1766 O O . PHE A 1 243 ? 5.344 -23.703 -14.812 1 95.19 243 PHE A O 1
ATOM 1773 N N . GLY A 1 244 ? 4.43 -22.734 -12.859 1 93.19 244 GLY A N 1
ATOM 1774 C CA . GLY A 1 244 ? 4.711 -23.906 -12.055 1 93.19 244 GLY A CA 1
ATOM 1775 C C . GLY A 1 244 ? 5.898 -23.734 -11.133 1 93.19 244 GLY A C 1
ATOM 1776 O O . GLY A 1 244 ? 6.508 -22.672 -11.086 1 93.19 244 GLY A O 1
ATOM 1777 N N . SER A 1 245 ? 6.219 -24.906 -10.352 1 92.75 245 SER A N 1
ATOM 1778 C CA . SER A 1 245 ? 7.328 -24.953 -9.406 1 92.75 245 SER A CA 1
ATOM 1779 C C . SER A 1 245 ? 8.094 -26.266 -9.516 1 92.75 245 SER A C 1
ATOM 1781 O O . SER A 1 245 ? 7.68 -27.281 -8.953 1 92.75 245 SER A O 1
ATOM 1783 N N . PRO A 1 246 ? 9.094 -26.328 -10.273 1 94.56 246 PRO A N 1
ATOM 1784 C CA . PRO A 1 246 ? 9.703 -25.188 -10.961 1 94.56 246 PRO A CA 1
ATOM 1785 C C . PRO A 1 246 ? 8.93 -24.766 -12.211 1 94.56 246 PRO A C 1
ATOM 1787 O O . PRO A 1 246 ? 8.234 -25.578 -12.812 1 94.56 246 PRO A O 1
ATOM 1790 N N . ALA A 1 247 ? 9.133 -23.516 -12.555 1 94.12 247 ALA A N 1
ATOM 1791 C CA . ALA A 1 247 ? 8.43 -22.984 -13.719 1 94.12 247 ALA A CA 1
ATOM 1792 C C . ALA A 1 247 ? 8.969 -23.609 -15.008 1 94.12 247 ALA A C 1
ATOM 1794 O O . ALA A 1 247 ? 10.188 -23.719 -15.195 1 94.12 247 ALA A O 1
ATOM 1795 N N . ARG A 1 248 ? 8.07 -23.984 -15.875 1 93.25 248 ARG A N 1
ATOM 1796 C CA . ARG A 1 248 ? 8.391 -24.547 -17.172 1 93.25 248 ARG A CA 1
ATOM 1797 C C . ARG A 1 248 ? 7.516 -23.953 -18.266 1 93.25 248 ARG A C 1
ATOM 1799 O O . ARG A 1 248 ? 6.457 -23.391 -17.984 1 93.25 248 ARG A O 1
ATOM 1806 N N . THR A 1 249 ? 8.125 -24.016 -19.469 1 87.5 249 THR A N 1
ATOM 1807 C CA . THR A 1 249 ? 7.363 -23.516 -20.609 1 87.5 249 THR A CA 1
ATOM 1808 C C . THR A 1 249 ? 6.086 -24.328 -20.797 1 87.5 249 THR A C 1
ATOM 1810 O O . THR A 1 249 ? 6.09 -25.547 -20.641 1 87.5 249 THR A O 1
ATOM 1813 N N . ASN A 1 250 ? 4.934 -23.766 -20.703 1 69.19 250 ASN A N 1
ATOM 1814 C CA . ASN A 1 250 ? 3.68 -24.422 -21.031 1 69.19 250 ASN A CA 1
ATOM 1815 C C . ASN A 1 250 ? 3.562 -24.672 -22.547 1 69.19 250 ASN A C 1
ATOM 1817 O O . ASN A 1 250 ? 3.771 -23.75 -23.344 1 69.19 250 ASN A O 1
ATOM 1821 N N . GLY A 1 251 ? 3.99 -25.734 -23.172 1 51.59 251 GLY A N 1
ATOM 1822 C CA . GLY A 1 251 ? 3.656 -26.047 -24.562 1 51.59 251 GLY A CA 1
ATOM 1823 C C . GLY A 1 251 ? 2.248 -25.625 -24.938 1 51.59 251 GLY A C 1
ATOM 1824 O O . GLY A 1 251 ? 1.369 -25.531 -24.078 1 51.59 251 GLY A O 1
ATOM 1825 N N . GLY A 1 252 ? 1.992 -24.547 -25.797 1 41.78 252 GLY A N 1
ATOM 1826 C CA . GLY A 1 252 ? 0.709 -24.422 -26.469 1 41.78 252 GLY A CA 1
ATOM 1827 C C . GLY A 1 252 ? -0.07 -25.719 -26.531 1 41.78 252 GLY A C 1
ATOM 1828 O O . GLY A 1 252 ? 0.417 -26.719 -27.062 1 41.78 252 GLY A O 1
ATOM 1829 N N . ARG A 1 253 ? -0.664 -26.312 -25.641 1 34.84 253 ARG A N 1
ATOM 1830 C CA . ARG A 1 253 ? -1.551 -27.297 -26.25 1 34.84 253 ARG A CA 1
ATOM 1831 C C . ARG A 1 253 ? -2.318 -26.703 -27.422 1 34.84 253 ARG A C 1
ATOM 1833 O O . ARG A 1 253 ? -3.141 -25.797 -27.234 1 34.84 253 ARG A O 1
ATOM 1840 N N . SER A 1 254 ? -1.721 -26.484 -28.609 1 25.23 254 SER A N 1
ATOM 1841 C CA . SER A 1 254 ? -2.658 -26.75 -29.703 1 25.23 254 SER A CA 1
ATOM 1842 C C . SER A 1 254 ? -3.469 -28.016 -29.438 1 25.23 254 SER A C 1
ATOM 1844 O O . SER A 1 254 ? -2.973 -28.953 -28.828 1 25.23 254 SER A O 1
ATOM 1846 N N . MET B 1 1 ? -1.498 25.656 30.984 1 23.11 1 MET B N 1
ATOM 1847 C CA . MET B 1 1 ? -2.516 26.234 30.109 1 23.11 1 MET B CA 1
ATOM 1848 C C . MET B 1 1 ? -2.824 25.312 28.938 1 23.11 1 MET B C 1
ATOM 1850 O O . MET B 1 1 ? -1.92 24.922 28.203 1 23.11 1 MET B O 1
ATOM 1854 N N . MET B 1 2 ? -3.828 24.453 28.953 1 30.48 2 MET B N 1
ATOM 1855 C CA . MET B 1 2 ? -4.145 23.516 27.875 1 30.48 2 MET B CA 1
ATOM 1856 C C . MET B 1 2 ? -4.195 24.219 26.531 1 30.48 2 MET B C 1
ATOM 1858 O O . MET B 1 2 ? -4.746 25.312 26.406 1 30.48 2 MET B O 1
ATOM 1862 N N . ALA B 1 3 ? -3.104 24.219 25.703 1 37.41 3 ALA B N 1
ATOM 1863 C CA . ALA B 1 3 ? -3.098 24.859 24.391 1 37.41 3 ALA B CA 1
ATOM 1864 C C . ALA B 1 3 ? -4.512 24.969 23.828 1 37.41 3 ALA B C 1
ATOM 1866 O O . ALA B 1 3 ? -5.359 24.109 24.078 1 37.41 3 ALA B O 1
ATOM 1867 N N . THR B 1 4 ? -5.207 25.953 23.688 1 45.56 4 THR B N 1
ATOM 1868 C CA . THR B 1 4 ? -6.441 26.188 22.953 1 45.56 4 THR B CA 1
ATOM 1869 C C . THR B 1 4 ? -6.617 25.156 21.844 1 45.56 4 THR B C 1
ATOM 1871 O O . THR B 1 4 ? -5.715 24.953 21.016 1 45.56 4 THR B O 1
ATOM 1874 N N . PRO B 1 5 ? -7.582 24.125 22 1 54.88 5 PRO B N 1
ATOM 1875 C CA . PRO B 1 5 ? -7.699 22.984 21.078 1 54.88 5 PRO B CA 1
ATOM 1876 C C . PRO B 1 5 ? -7.637 23.406 19.609 1 54.88 5 PRO B C 1
ATOM 1878 O O . PRO B 1 5 ? -8.195 24.438 19.234 1 54.88 5 PRO B O 1
ATOM 1881 N N . GLN B 1 6 ? -6.543 23.141 18.812 1 65.81 6 GLN B N 1
ATOM 1882 C CA . GLN B 1 6 ? -6.305 23.281 17.375 1 65.81 6 GLN B CA 1
ATOM 1883 C C . GLN B 1 6 ? -7.617 23.328 16.609 1 65.81 6 GLN B C 1
ATOM 1885 O O . GLN B 1 6 ? -7.684 23.906 15.516 1 65.81 6 GLN B O 1
ATOM 1890 N N . TRP B 1 7 ? -8.766 23.109 17.328 1 81.06 7 TRP B N 1
ATOM 1891 C CA . TRP B 1 7 ? -9.977 22.984 16.516 1 81.06 7 TRP B CA 1
ATOM 1892 C C . TRP B 1 7 ? -11.125 23.781 17.141 1 81.06 7 TRP B C 1
ATOM 1894 O O . TRP B 1 7 ? -12.297 23.531 16.828 1 81.06 7 TRP B O 1
ATOM 1904 N N . ALA B 1 8 ? -10.852 24.719 18.016 1 85.81 8 ALA B N 1
ATOM 1905 C CA . ALA B 1 8 ? -11.883 25.484 18.719 1 85.81 8 ALA B CA 1
ATOM 1906 C C . ALA B 1 8 ? -12.812 26.172 17.719 1 85.81 8 ALA B C 1
ATOM 1908 O O . ALA B 1 8 ? -14.031 26.109 17.859 1 85.81 8 ALA B O 1
ATOM 1909 N N . ASP B 1 9 ? -12.219 26.844 16.734 1 88.75 9 ASP B N 1
ATOM 1910 C CA . ASP B 1 9 ? -13.016 27.531 15.719 1 88.75 9 ASP B CA 1
ATOM 1911 C C . ASP B 1 9 ? -13.922 26.562 14.969 1 88.75 9 ASP B C 1
ATOM 1913 O O . ASP B 1 9 ? -15.102 26.844 14.766 1 88.75 9 ASP B O 1
ATOM 1917 N N . ALA B 1 10 ? -13.406 25.438 14.648 1 92 10 ALA B N 1
ATOM 1918 C CA . ALA B 1 10 ? -14.156 24.422 13.906 1 92 10 ALA B CA 1
ATOM 1919 C C . ALA B 1 10 ? -15.289 23.859 14.75 1 92 10 ALA B C 1
ATOM 1921 O O . ALA B 1 10 ? -16.359 23.531 14.227 1 92 10 ALA B O 1
ATOM 1922 N N . ILE B 1 11 ? -15.07 23.703 16.031 1 92.38 11 ILE B N 1
ATOM 1923 C CA . ILE B 1 11 ? -16.094 23.234 16.953 1 92.38 11 ILE B CA 1
ATOM 1924 C C . ILE B 1 11 ? -17.219 24.266 17.047 1 92.38 11 ILE B C 1
ATOM 1926 O O . ILE B 1 11 ? -18.391 23.922 16.969 1 92.38 11 ILE B O 1
ATOM 1930 N N . GLU B 1 12 ? -16.797 25.5 17.172 1 93.12 12 GLU B N 1
ATOM 1931 C CA . GLU B 1 12 ? -17.766 26.594 17.266 1 93.12 12 GLU B CA 1
ATOM 1932 C C . GLU B 1 12 ? -18.641 26.672 16.016 1 93.12 12 GLU B C 1
ATOM 1934 O O . GLU B 1 12 ? -19.844 26.938 16.094 1 93.12 12 GLU B O 1
ATOM 1939 N N . ARG B 1 13 ? -18.078 26.375 14.891 1 94.06 13 ARG B N 1
ATOM 1940 C CA . ARG B 1 13 ? -18.781 26.453 13.609 1 94.06 13 ARG B CA 1
ATOM 1941 C C . ARG B 1 13 ? -19.594 25.203 13.352 1 94.06 13 ARG B C 1
ATOM 1943 O O . ARG B 1 13 ? -20.312 25.109 12.352 1 94.06 13 ARG B O 1
ATOM 1950 N N . GLY B 1 14 ? -19.438 24.188 14.242 1 93.44 14 GLY B N 1
ATOM 1951 C CA . GLY B 1 14 ? -20.203 22.953 14.109 1 93.44 14 GLY B CA 1
ATOM 1952 C C . GLY B 1 14 ? -19.562 21.969 13.148 1 93.44 14 GLY B C 1
ATOM 1953 O O . GLY B 1 14 ? -20.172 20.938 12.812 1 93.44 14 GLY B O 1
ATOM 1954 N N . LEU B 1 15 ? -18.469 22.266 12.602 1 95 15 LEU B N 1
ATOM 1955 C CA . LEU B 1 15 ? -17.766 21.406 11.656 1 95 15 LEU B CA 1
ATOM 1956 C C . LEU B 1 15 ? -17.125 20.219 12.367 1 95 15 LEU B C 1
ATOM 1958 O O . LEU B 1 15 ? -16.875 19.188 11.75 1 95 15 LEU B O 1
ATOM 1962 N N . VAL B 1 16 ? -16.766 20.438 13.625 1 96.44 16 VAL B N 1
ATOM 1963 C CA . VAL B 1 16 ? -16.203 19.359 14.422 1 96.44 16 VAL B CA 1
ATOM 1964 C C . VAL B 1 16 ? -17.078 19.109 15.656 1 96.44 16 VAL B C 1
ATOM 1966 O O . VAL B 1 16 ? -17.344 20.031 16.422 1 96.44 16 VAL B O 1
ATOM 1969 N N . GLN B 1 17 ? -17.578 17.969 15.734 1 97 17 GLN B N 1
ATOM 1970 C CA . GLN B 1 17 ? -18.344 17.547 16.906 1 97 17 GLN B CA 1
ATOM 1971 C C . GLN B 1 17 ? -17.625 16.438 17.656 1 97 17 GLN B C 1
ATOM 1973 O O . GLN B 1 17 ? -17.422 15.336 17.125 1 97 17 GLN B O 1
ATOM 1978 N N . ILE B 1 18 ? -17.266 16.688 18.906 1 96.44 18 ILE B N 1
ATOM 1979 C CA . ILE B 1 18 ? -16.578 15.734 19.781 1 96.44 18 ILE B CA 1
ATOM 1980 C C . ILE B 1 18 ? -17.406 15.492 21.031 1 96.44 18 ILE B C 1
ATOM 1982 O O . ILE B 1 18 ? -17.703 16.422 21.781 1 96.44 18 ILE B O 1
ATOM 1986 N N . ALA B 1 19 ? -17.797 14.227 21.125 1 96.94 19 ALA B N 1
ATOM 1987 C CA . ALA B 1 19 ? -18.547 13.891 22.328 1 96.94 19 ALA B CA 1
ATOM 1988 C C . ALA B 1 19 ? -17.75 14.242 23.594 1 96.94 19 ALA B C 1
ATOM 1990 O O . ALA B 1 19 ? -16.516 14.195 23.594 1 96.94 19 ALA B O 1
ATOM 1991 N N . GLN B 1 20 ? -18.359 14.586 24.703 1 91.94 20 GLN B N 1
ATOM 1992 C CA . GLN B 1 20 ? -17.766 15.102 25.938 1 91.94 20 GLN B CA 1
ATOM 1993 C C . GLN B 1 20 ? -16.797 14.094 26.547 1 91.94 20 GLN B C 1
ATOM 1995 O O . GLN B 1 20 ? -15.805 14.477 27.156 1 91.94 20 GLN B O 1
ATOM 2000 N N . ASP B 1 21 ? -17.016 12.812 26.312 1 96.94 21 ASP B N 1
ATOM 2001 C CA . ASP B 1 21 ? -16.203 11.789 26.969 1 96.94 21 ASP B CA 1
ATOM 2002 C C . ASP B 1 21 ? -15.219 11.164 25.984 1 96.94 21 ASP B C 1
ATOM 2004 O O . ASP B 1 21 ? -14.57 10.164 26.297 1 96.94 21 ASP B O 1
ATOM 2008 N N . ALA B 1 22 ? -15.211 11.75 24.812 1 97.56 22 ALA B N 1
ATOM 2009 C CA . ALA B 1 22 ? -14.172 11.328 23.875 1 97.56 22 ALA B CA 1
ATOM 2010 C C . ALA B 1 22 ? -12.828 11.969 24.203 1 97.56 22 ALA B C 1
ATOM 2012 O O . ALA B 1 22 ? -12.781 13.047 24.812 1 97.56 22 ALA B O 1
ATOM 2013 N N . VAL B 1 23 ? -11.773 11.242 23.891 1 97.38 23 VAL B N 1
ATOM 2014 C CA . VAL B 1 23 ? -10.422 11.75 24.125 1 97.38 23 VAL B CA 1
ATOM 2015 C C . VAL B 1 23 ? -9.664 11.82 22.812 1 97.38 23 VAL B C 1
ATOM 2017 O O . VAL B 1 23 ? -9.477 10.805 22.141 1 97.38 23 VAL B O 1
ATOM 2020 N N . VAL B 1 24 ? -9.289 12.953 22.453 1 97.06 24 VAL B N 1
ATOM 2021 C CA . VAL B 1 24 ? -8.484 13.188 21.25 1 97.06 24 VAL B CA 1
ATOM 2022 C C . VAL B 1 24 ? -7.105 13.703 21.656 1 97.06 24 VAL B C 1
ATOM 2024 O O . VAL B 1 24 ? -6.984 14.742 22.312 1 97.06 24 VAL B O 1
ATOM 2027 N N . HIS B 1 25 ? -6.094 12.914 21.266 1 97 25 HIS B N 1
ATOM 2028 C CA . HIS B 1 25 ? -4.746 13.352 21.609 1 97 25 HIS B CA 1
ATOM 2029 C C . HIS B 1 25 ? -4.445 14.727 21.031 1 97 25 HIS B C 1
ATOM 2031 O O . HIS B 1 25 ? -4.816 15.023 19.891 1 97 25 HIS B O 1
ATOM 2037 N N . PRO B 1 26 ? -3.742 15.586 21.672 1 94.19 26 PRO B N 1
ATOM 2038 C CA . PRO B 1 26 ? -3.51 16.969 21.234 1 94.19 26 PRO B CA 1
ATOM 2039 C C . PRO B 1 26 ? -2.693 17.031 19.953 1 94.19 26 PRO B C 1
ATOM 2041 O O . PRO B 1 26 ? -2.719 18.062 19.25 1 94.19 26 PRO B O 1
ATOM 2044 N N . THR B 1 27 ? -1.97 15.977 19.609 1 94.88 27 THR B N 1
ATOM 2045 C CA . THR B 1 27 ? -1.146 16.016 18.406 1 94.88 27 THR B CA 1
ATOM 2046 C C . THR B 1 27 ? -1.939 15.547 17.188 1 94.88 27 THR B C 1
ATOM 2048 O O . THR B 1 27 ? -1.441 15.586 16.062 1 94.88 27 THR B O 1
ATOM 2051 N N . ALA B 1 28 ? -3.158 15.055 17.422 1 96.38 28 ALA B N 1
ATOM 2052 C CA . ALA B 1 28 ? -3.984 14.672 16.281 1 96.38 28 ALA B CA 1
ATOM 2053 C C . ALA B 1 28 ? -4.266 15.875 15.383 1 96.38 28 ALA B C 1
ATOM 2055 O O . ALA B 1 28 ? -4.375 17 15.867 1 96.38 28 ALA B O 1
ATOM 2056 N N . VAL B 1 29 ? -4.344 15.625 14.094 1 95.38 29 VAL B N 1
ATOM 2057 C CA . VAL B 1 29 ? -4.598 16.672 13.102 1 95.38 29 VAL B CA 1
ATOM 2058 C C . VAL B 1 29 ? -5.93 16.406 12.406 1 95.38 29 VAL B C 1
ATOM 2060 O O . VAL B 1 29 ? -6.211 15.281 11.992 1 95.38 29 VAL B O 1
ATOM 2063 N N . LEU B 1 30 ? -6.758 17.422 12.328 1 95 30 LEU B N 1
ATOM 2064 C CA . LEU B 1 30 ? -7.98 17.375 11.539 1 95 30 LEU B CA 1
ATOM 2065 C C . LEU B 1 30 ? -7.84 18.188 10.266 1 95 30 LEU B C 1
ATOM 2067 O O . LEU B 1 30 ? -7.5 19.375 10.32 1 95 30 LEU B O 1
ATOM 2071 N N . ILE B 1 31 ? -7.938 17.625 9.203 1 93.25 31 ILE B N 1
ATOM 2072 C CA . ILE B 1 31 ? -7.926 18.297 7.914 1 93.25 31 ILE B CA 1
ATOM 2073 C C . ILE B 1 31 ? -9.336 18.344 7.336 1 93.25 31 ILE B C 1
ATOM 2075 O O . ILE B 1 31 ? -9.758 17.406 6.648 1 93.25 31 ILE B O 1
ATOM 2079 N N . LEU B 1 32 ? -10.008 19.438 7.547 1 93.25 32 LEU B N 1
ATOM 2080 C CA . LEU B 1 32 ? -11.445 19.484 7.277 1 93.25 32 LEU B CA 1
ATOM 2081 C C . LEU B 1 32 ? -11.711 19.812 5.816 1 93.25 32 LEU B C 1
ATOM 2083 O O . LEU B 1 32 ? -12.75 19.438 5.266 1 93.25 32 LEU B O 1
ATOM 2087 N N . ALA B 1 33 ? -10.797 20.547 5.199 1 89.06 33 ALA B N 1
ATOM 2088 C CA . ALA B 1 33 ? -11 20.984 3.822 1 89.06 33 ALA B CA 1
ATOM 2089 C C . ALA B 1 33 ? -10.328 20.031 2.836 1 89.06 33 ALA B C 1
ATOM 2091 O O . ALA B 1 33 ? -9.219 19.562 3.088 1 89.06 33 ALA B O 1
ATOM 2092 N N . ASP B 1 34 ? -11.078 19.766 1.767 1 80.69 34 ASP B N 1
ATOM 2093 C CA . ASP B 1 34 ? -10.445 19 0.7 1 80.69 34 ASP B CA 1
ATOM 2094 C C . ASP B 1 34 ? -9.594 19.906 -0.192 1 80.69 34 ASP B C 1
ATOM 2096 O O . ASP B 1 34 ? -9.297 21.047 0.168 1 80.69 34 ASP B O 1
ATOM 2100 N N . ARG B 1 35 ? -9.039 19.375 -1.328 1 73.81 35 ARG B N 1
ATOM 2101 C CA . ARG B 1 35 ? -8.102 20.109 -2.176 1 73.81 35 ARG B CA 1
ATOM 2102 C C . ARG B 1 35 ? -8.773 21.312 -2.828 1 73.81 35 ARG B C 1
ATOM 2104 O O . ARG B 1 35 ? -8.102 22.234 -3.283 1 73.81 35 ARG B O 1
ATOM 2111 N N . THR B 1 36 ? -10.078 21.234 -2.885 1 75.69 36 THR B N 1
ATOM 2112 C CA . THR B 1 36 ? -10.812 22.344 -3.465 1 75.69 36 THR B CA 1
ATOM 2113 C C . THR B 1 36 ? -11.117 23.406 -2.404 1 75.69 36 THR B C 1
ATOM 2115 O O . THR B 1 36 ? -11.617 24.484 -2.723 1 75.69 36 THR B O 1
ATOM 2118 N N . GLY B 1 37 ? -10.867 23.062 -1.209 1 82.56 37 GLY B N 1
ATOM 2119 C CA . GLY B 1 37 ? -11.156 23.984 -0.125 1 82.56 37 GLY B CA 1
ATOM 2120 C C . GLY B 1 37 ? -12.492 23.719 0.548 1 82.56 37 GLY B C 1
ATOM 2121 O O . GLY B 1 37 ? -12.828 24.375 1.539 1 82.56 37 GLY B O 1
ATOM 2122 N N . GLN B 1 38 ? -13.195 22.844 -0.03 1 85.88 38 GLN B N 1
ATOM 2123 C CA . GLN B 1 38 ? -14.484 22.516 0.581 1 85.88 38 GLN B CA 1
ATOM 2124 C C . GLN B 1 38 ? -14.289 21.797 1.912 1 85.88 38 GLN B C 1
ATOM 2126 O O . GLN B 1 38 ? -13.609 20.766 1.976 1 85.88 38 GLN B O 1
ATOM 2131 N N . GLU B 1 39 ? -14.914 22.359 2.949 1 91.62 39 GLU B N 1
ATOM 2132 C CA . GLU B 1 39 ? -14.828 21.781 4.285 1 91.62 39 GLU B CA 1
ATOM 2133 C C . GLU B 1 39 ? -15.945 20.766 4.516 1 91.62 39 GLU B C 1
ATOM 2135 O O . GLU B 1 39 ? -17.078 20.953 4.051 1 91.62 39 GLU B O 1
ATOM 2140 N N . ARG B 1 40 ? -15.617 19.781 5.16 1 93.31 40 ARG B N 1
ATOM 2141 C CA . ARG B 1 40 ? -16.594 18.781 5.586 1 93.31 40 ARG B CA 1
ATOM 2142 C C . ARG B 1 40 ? -16.469 18.484 7.078 1 93.31 40 ARG B C 1
ATOM 2144 O O . ARG B 1 40 ? -15.375 18.625 7.648 1 93.31 40 ARG B O 1
ATOM 2151 N N . PRO B 1 41 ? -17.609 18.078 7.707 1 94.88 41 PRO B N 1
ATOM 2152 C CA . PRO B 1 41 ? -17.594 17.906 9.164 1 94.88 41 PRO B CA 1
ATOM 2153 C C . PRO B 1 41 ? -16.906 16.609 9.594 1 94.88 41 PRO B C 1
ATOM 2155 O O . PRO B 1 41 ? -16.766 15.68 8.797 1 94.88 41 PRO B O 1
ATOM 2158 N N . VAL B 1 42 ? -16.422 16.594 10.781 1 96.75 42 VAL B N 1
ATOM 2159 C CA . VAL B 1 42 ? -15.914 15.422 11.484 1 96.75 42 VAL B CA 1
ATOM 2160 C C . VAL B 1 42 ? -16.719 15.188 12.758 1 96.75 42 VAL B C 1
ATOM 2162 O O . VAL B 1 42 ? -17.016 16.125 13.5 1 96.75 42 VAL B O 1
ATOM 2165 N N . SER B 1 43 ? -17.156 13.992 12.945 1 98.19 43 SER B N 1
ATOM 2166 C CA . SER B 1 43 ? -17.875 13.617 14.156 1 98.19 43 SER B CA 1
ATOM 2167 C C . SER B 1 43 ? -17.141 12.523 14.922 1 98.19 43 SER B C 1
ATOM 2169 O O . SER B 1 43 ? -16.766 11.5 14.344 1 98.19 43 SER B O 1
ATOM 2171 N N . ILE B 1 44 ? -16.922 12.711 16.203 1 98.44 44 ILE B N 1
ATOM 2172 C CA . ILE B 1 44 ? -16.266 11.758 17.094 1 98.44 44 ILE B CA 1
ATOM 2173 C C . ILE B 1 44 ? -17.203 11.367 18.219 1 98.44 44 ILE B C 1
ATOM 2175 O O . ILE B 1 44 ? -17.562 12.203 19.062 1 98.44 44 ILE B O 1
ATOM 2179 N N . GLY B 1 45 ? -17.531 10.109 18.219 1 98.69 45 GLY B N 1
ATOM 2180 C CA . GLY B 1 45 ? -18.578 9.625 19.109 1 98.69 45 GLY B CA 1
ATOM 2181 C C . GLY B 1 45 ? -18.109 9.477 20.547 1 98.69 45 GLY B C 1
ATOM 2182 O O . GLY B 1 45 ? -16.938 9.703 20.859 1 98.69 45 GLY B O 1
ATOM 2183 N N . ALA B 1 46 ? -19.109 9.047 21.406 1 98.69 46 ALA B N 1
ATOM 2184 C CA . ALA B 1 46 ? -18.875 8.938 22.844 1 98.69 46 ALA B CA 1
ATOM 2185 C C . ALA B 1 46 ? -17.797 7.902 23.156 1 98.69 46 ALA B C 1
ATOM 2187 O O . ALA B 1 46 ? -17.734 6.84 22.531 1 98.69 46 ALA B O 1
ATOM 2188 N N . HIS B 1 47 ? -16.844 8.203 24.031 1 98.56 47 HIS B N 1
ATOM 2189 C CA . HIS B 1 47 ? -15.805 7.324 24.562 1 98.56 47 HIS B CA 1
ATOM 2190 C C . HIS B 1 47 ? -14.789 6.953 23.484 1 98.56 47 HIS B C 1
ATOM 2192 O O . HIS B 1 47 ? -13.969 6.055 23.688 1 98.56 47 HIS B O 1
ATOM 2198 N N . ALA B 1 48 ? -14.914 7.594 22.375 1 98.69 48 ALA B N 1
ATOM 2199 C CA . ALA B 1 48 ? -13.906 7.359 21.344 1 98.69 48 ALA B CA 1
ATOM 2200 C C . ALA B 1 48 ? -12.531 7.859 21.797 1 98.69 48 ALA B C 1
ATOM 2202 O O . ALA B 1 48 ? -12.438 8.797 22.594 1 98.69 48 ALA B O 1
ATOM 2203 N N . ARG B 1 49 ? -11.5 7.207 21.344 1 98.81 49 ARG B N 1
ATOM 2204 C CA . ARG B 1 49 ? -10.109 7.574 21.609 1 98.81 49 ARG B CA 1
ATOM 2205 C C . ARG B 1 49 ? -9.328 7.734 20.312 1 98.81 49 ARG B C 1
ATOM 2207 O O . ARG B 1 49 ? -9.227 6.793 19.531 1 98.81 49 ARG B O 1
ATOM 2214 N N . VAL B 1 50 ? -8.836 8.852 20.062 1 98.56 50 VAL B N 1
ATOM 2215 C CA . VAL B 1 50 ? -8.031 9.164 18.891 1 98.56 50 VAL B CA 1
ATOM 2216 C C . VAL B 1 50 ? -6.578 9.375 19.297 1 98.56 50 VAL B C 1
ATOM 2218 O O . VAL B 1 50 ? -6.262 10.312 20.031 1 98.56 50 VAL B O 1
ATOM 2221 N N . GLY B 1 51 ? -5.711 8.555 18.766 1 98.44 51 GLY B N 1
ATOM 2222 C CA . GLY B 1 51 ? -4.332 8.477 19.234 1 98.44 51 GLY B CA 1
ATOM 2223 C C . GLY B 1 51 ? -3.473 9.625 18.734 1 98.44 51 GLY B C 1
ATOM 2224 O O . GLY B 1 51 ? -3.955 10.508 18.031 1 98.44 51 GLY B O 1
ATOM 2225 N N . ALA B 1 52 ? -2.215 9.617 19.25 1 98.25 52 ALA B N 1
ATOM 2226 C CA . ALA B 1 52 ? -1.242 10.641 18.875 1 98.25 52 ALA B CA 1
ATOM 2227 C C . ALA B 1 52 ? -0.904 10.555 17.375 1 98.25 52 ALA B C 1
ATOM 2229 O O . ALA B 1 52 ? -0.896 9.469 16.797 1 98.25 52 ALA B O 1
ATOM 2230 N N . PHE B 1 53 ? -0.717 11.734 16.734 1 97.75 53 PHE B N 1
ATOM 2231 C CA . PHE B 1 53 ? -0.205 11.883 15.383 1 97.75 53 PHE B CA 1
ATOM 2232 C C . PHE B 1 53 ? -1.179 11.289 14.367 1 97.75 53 PHE B C 1
ATOM 2234 O O . PHE B 1 53 ? -0.777 10.883 13.273 1 97.75 53 PHE B O 1
ATOM 2241 N N . THR B 1 54 ? -2.418 11.164 14.781 1 98.12 54 THR B N 1
ATOM 2242 C CA . THR B 1 54 ? -3.461 10.734 13.859 1 98.12 54 THR B CA 1
ATOM 2243 C C . THR B 1 54 ? -3.869 11.883 12.93 1 98.12 54 THR B C 1
ATOM 2245 O O . THR B 1 54 ? -3.736 13.055 13.289 1 98.12 54 THR B O 1
ATOM 2248 N N . VAL B 1 55 ? -4.207 11.57 11.734 1 97.38 55 VAL B N 1
ATOM 2249 C CA . VAL B 1 55 ? -4.781 12.523 10.789 1 97.38 55 VAL B CA 1
ATOM 2250 C C . VAL B 1 55 ? -6.223 12.133 10.469 1 97.38 55 VAL B C 1
ATOM 2252 O O . VAL B 1 55 ? -6.477 11.016 10.008 1 97.38 55 VAL B O 1
ATOM 2255 N N . VAL B 1 56 ? -7.148 12.984 10.68 1 96.69 56 VAL B N 1
ATOM 2256 C CA . VAL B 1 56 ? -8.562 12.75 10.422 1 96.69 56 VAL B CA 1
ATOM 2257 C C . VAL B 1 56 ? -9.078 13.773 9.414 1 96.69 56 VAL B C 1
ATOM 2259 O O . VAL B 1 56 ? -9.023 14.984 9.664 1 96.69 56 VAL B O 1
ATOM 2262 N N . HIS B 1 57 ? -9.562 13.312 8.328 1 95.12 57 HIS B N 1
ATOM 2263 C CA . HIS B 1 57 ? -10.062 14.195 7.273 1 95.12 57 HIS B CA 1
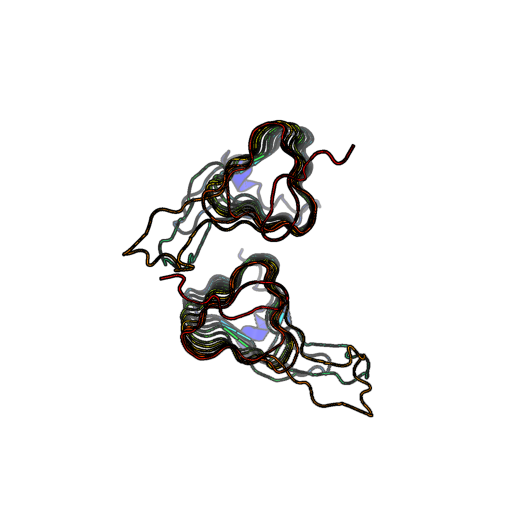ATOM 2264 C C . HIS B 1 57 ? -11.547 14.469 7.438 1 95.12 57 HIS B C 1
ATOM 2266 O O . HIS B 1 57 ? -12.258 13.695 8.078 1 95.12 57 HIS B O 1
ATOM 2272 N N . GLY B 1 58 ? -11.938 15.656 6.844 1 93.81 58 GLY B N 1
ATOM 2273 C CA . GLY B 1 58 ? -13.352 15.961 6.805 1 93.81 58 GLY B CA 1
ATOM 2274 C C . GLY B 1 58 ? -14.188 14.852 6.203 1 93.81 58 GLY B C 1
ATOM 2275 O O . GLY B 1 58 ? -13.773 14.211 5.234 1 93.81 58 GLY B O 1
ATOM 2276 N N . GLY B 1 59 ? -15.375 14.68 6.77 1 94.94 59 GLY B N 1
ATOM 2277 C CA . GLY B 1 59 ? -16.281 13.625 6.328 1 94.94 59 GLY B CA 1
ATOM 2278 C C . GLY B 1 59 ? -16.203 12.375 7.18 1 94.94 59 GLY B C 1
ATOM 2279 O O . GLY B 1 59 ? -17 11.453 7.016 1 94.94 59 GLY B O 1
ATOM 2280 N N . THR B 1 60 ? -15.297 12.344 8.102 1 97.25 60 THR B N 1
ATOM 2281 C CA . THR B 1 60 ? -15.086 11.172 8.945 1 97.25 60 THR B CA 1
ATOM 2282 C C . THR B 1 60 ? -16.125 11.125 10.062 1 97.25 60 THR B C 1
ATOM 2284 O O . THR B 1 60 ? -16.391 12.133 10.711 1 97.25 60 THR B O 1
ATOM 2287 N N . ILE B 1 61 ? -16.719 10.008 10.25 1 98.75 61 ILE B N 1
ATOM 2288 C CA . ILE B 1 61 ? -17.641 9.719 11.344 1 98.75 61 ILE B CA 1
ATOM 2289 C C . ILE B 1 61 ? -17.109 8.562 12.18 1 98.75 61 ILE B C 1
ATOM 2291 O O . ILE B 1 61 ? -17.047 7.426 11.711 1 98.75 61 ILE B O 1
ATOM 2295 N N . LEU B 1 62 ? -16.688 8.828 13.375 1 98.88 62 LEU B N 1
ATOM 2296 C CA . LEU B 1 62 ? -16.281 7.809 14.336 1 98.88 62 LEU B CA 1
ATOM 2297 C C . LEU B 1 62 ? -17.406 7.5 15.312 1 98.88 62 LEU B C 1
ATOM 2299 O O . LEU B 1 62 ? -17.891 8.391 16.016 1 98.88 62 LEU B O 1
ATOM 2303 N N . GLY B 1 63 ? -17.781 6.281 15.359 1 98.88 63 GLY B N 1
ATOM 2304 C CA . GLY B 1 63 ? -18.844 5.863 16.266 1 98.88 63 GLY B CA 1
ATOM 2305 C C . GLY B 1 63 ? -18.406 5.859 17.719 1 98.88 63 GLY B C 1
ATOM 2306 O O . GLY B 1 63 ? -17.328 6.344 18.062 1 98.88 63 GLY B O 1
ATOM 2307 N N . GLU B 1 64 ? -19.359 5.316 18.578 1 98.81 64 GLU B N 1
ATOM 2308 C CA . GLU B 1 64 ? -19.078 5.172 20 1 98.81 64 GLU B CA 1
ATOM 2309 C C . GLU B 1 64 ? -17.984 4.133 20.234 1 98.81 64 GLU B C 1
ATOM 2311 O O . GLU B 1 64 ? -17.938 3.1 19.562 1 98.81 64 GLU B O 1
ATOM 2316 N N . ASP B 1 65 ? -17.062 4.438 21.141 1 98.88 65 ASP B N 1
ATOM 2317 C CA . ASP B 1 65 ? -16.062 3.49 21.625 1 98.88 65 ASP B CA 1
ATOM 2318 C C . ASP B 1 65 ? -15.07 3.129 20.531 1 98.88 65 ASP B C 1
ATOM 2320 O O . ASP B 1 65 ? -14.461 2.059 20.562 1 98.88 65 ASP B O 1
ATOM 2324 N N . VAL B 1 66 ? -14.992 3.959 19.531 1 98.94 66 VAL B N 1
ATOM 2325 C CA . VAL B 1 66 ? -14 3.742 18.484 1 98.94 66 VAL B CA 1
ATOM 2326 C C . VAL B 1 66 ? -12.609 4.102 19.016 1 98.94 66 VAL B C 1
ATOM 2328 O O . VAL B 1 66 ? -12.453 5.07 19.766 1 98.94 66 VAL B O 1
ATOM 2331 N N . GLU B 1 67 ? -11.633 3.316 18.656 1 98.94 67 GLU B N 1
ATOM 2332 C CA . GLU B 1 67 ? -10.234 3.621 18.938 1 98.94 67 GLU B CA 1
ATOM 2333 C C . GLU B 1 67 ? -9.422 3.754 17.656 1 98.94 67 GLU B C 1
ATOM 2335 O O . GLU B 1 67 ? -9.375 2.824 16.844 1 98.94 67 GLU B O 1
ATOM 2340 N N . VAL B 1 68 ? -8.883 4.871 17.406 1 98.88 68 VAL B N 1
ATOM 2341 C CA . VAL B 1 68 ? -7.934 5.078 16.312 1 98.88 68 VAL B CA 1
ATOM 2342 C C . VAL B 1 68 ? -6.508 5.109 16.875 1 98.88 68 VAL B C 1
ATOM 2344 O O . VAL B 1 68 ? -6.152 6.008 17.625 1 98.88 68 VAL B O 1
ATOM 2347 N N . GLY B 1 69 ? -5.715 4.172 16.453 1 98.88 69 GLY B N 1
ATOM 2348 C CA . GLY B 1 69 ? -4.348 4.051 16.938 1 98.88 69 GLY B CA 1
ATOM 2349 C C . GLY B 1 69 ? -3.441 5.164 16.453 1 98.88 69 GLY B C 1
ATOM 2350 O O . GLY B 1 69 ? -3.783 5.875 15.5 1 98.88 69 GLY B O 1
ATOM 2351 N N . HIS B 1 70 ? -2.264 5.273 17.156 1 98.81 70 HIS B N 1
ATOM 2352 C CA . HIS B 1 70 ? -1.306 6.332 16.859 1 98.81 70 HIS B CA 1
ATOM 2353 C C . HIS B 1 70 ? -0.883 6.285 15.391 1 98.81 70 HIS B C 1
ATOM 2355 O O . HIS B 1 70 ? -0.679 5.207 14.828 1 98.81 70 HIS B O 1
ATOM 2361 N N . GLY B 1 71 ? -0.874 7.508 14.781 1 98.56 71 GLY B N 1
ATOM 2362 C CA . GLY B 1 71 ? -0.374 7.609 13.422 1 98.56 71 GLY B CA 1
ATOM 2363 C C . GLY B 1 71 ? -1.373 7.141 12.383 1 98.56 71 GLY B C 1
ATOM 2364 O O . GLY B 1 71 ? -1.07 7.125 11.188 1 98.56 71 GLY B O 1
ATOM 2365 N N . GLY B 1 72 ? -2.541 6.691 12.781 1 98.62 72 GLY B N 1
ATOM 2366 C CA . GLY B 1 72 ? -3.562 6.309 11.82 1 98.62 72 GLY B CA 1
ATOM 2367 C C . GLY B 1 72 ? -4.051 7.469 10.977 1 98.62 72 GLY B C 1
ATOM 2368 O O . GLY B 1 72 ? -3.949 8.625 11.391 1 98.62 72 GLY B O 1
ATOM 2369 N N . VAL B 1 73 ? -4.488 7.223 9.75 1 98.31 73 VAL B N 1
ATOM 2370 C CA . VAL B 1 73 ? -5.07 8.203 8.844 1 98.31 73 VAL B CA 1
ATOM 2371 C C . VAL B 1 73 ? -6.477 7.766 8.438 1 98.31 73 VAL B C 1
ATOM 2373 O O . VAL B 1 73 ? -6.664 6.656 7.93 1 98.31 73 VAL B O 1
ATOM 2376 N N . VAL B 1 74 ? -7.473 8.609 8.648 1 98 74 VAL B N 1
ATOM 2377 C CA . VAL B 1 74 ? -8.852 8.266 8.344 1 98 74 VAL B CA 1
ATOM 2378 C C . VAL B 1 74 ? -9.438 9.297 7.371 1 98 74 VAL B C 1
ATOM 2380 O O . VAL B 1 74 ? -9.305 10.5 7.582 1 98 74 VAL B O 1
ATOM 2383 N N . GLY B 1 75 ? -10.016 8.742 6.344 1 95.56 75 GLY B N 1
ATOM 2384 C CA . GLY B 1 75 ? -10.672 9.602 5.379 1 95.56 75 GLY B CA 1
ATOM 2385 C C . GLY B 1 75 ? -9.727 10.172 4.336 1 95.56 75 GLY B C 1
ATOM 2386 O O . GLY B 1 75 ? -10.008 11.203 3.73 1 95.56 75 GLY B O 1
ATOM 2387 N N . GLU B 1 76 ? -8.625 9.547 4.18 1 92.31 76 GLU B N 1
ATOM 2388 C CA . GLU B 1 76 ? -7.609 10.016 3.238 1 92.31 76 GLU B CA 1
ATOM 2389 C C . GLU B 1 76 ? -8.148 10.047 1.812 1 92.31 76 GLU B C 1
ATOM 2391 O O . GLU B 1 76 ? -8.703 9.055 1.328 1 92.31 76 GLU B O 1
ATOM 2396 N N . PRO B 1 77 ? -7.996 11.203 1.175 1 88.44 77 PRO B N 1
ATOM 2397 C CA . PRO B 1 77 ? -8.391 11.219 -0.236 1 88.44 77 PRO B CA 1
ATOM 2398 C C . PRO B 1 77 ? -7.441 10.406 -1.118 1 88.44 77 PRO B C 1
ATOM 2400 O O . PRO B 1 77 ? -6.234 10.359 -0.863 1 88.44 77 PRO B O 1
ATOM 2403 N N . GLU B 1 78 ? -7.949 9.742 -2.061 1 83.44 78 GLU B N 1
ATOM 2404 C CA . GLU B 1 78 ? -7.129 8.969 -2.982 1 83.44 78 GLU B CA 1
ATOM 2405 C C . GLU B 1 78 ? -6.609 9.836 -4.125 1 83.44 78 GLU B C 1
ATOM 2407 O O . GLU B 1 78 ? -7.395 10.359 -4.914 1 83.44 78 GLU B O 1
ATOM 2412 N N . THR B 1 79 ? -5.398 10.312 -3.979 1 70.44 79 THR B N 1
ATOM 2413 C CA . THR B 1 79 ? -4.781 11.117 -5.027 1 70.44 79 THR B CA 1
ATOM 2414 C C . THR B 1 79 ? -3.859 10.266 -5.895 1 70.44 79 THR B C 1
ATOM 2416 O O . THR B 1 79 ? -3.312 9.266 -5.43 1 70.44 79 THR B O 1
ATOM 2419 N N . GLY B 1 80 ? -3.775 10.641 -7.176 1 60.53 80 GLY B N 1
ATOM 2420 C CA . GLY B 1 80 ? -2.666 10.234 -8.023 1 60.53 80 GLY B CA 1
ATOM 2421 C C . GLY B 1 80 ? -2.865 8.867 -8.656 1 60.53 80 GLY B C 1
ATOM 2422 O O . GLY B 1 80 ? -1.904 8.242 -9.094 1 60.53 80 GLY B O 1
ATOM 2423 N N . TYR B 1 81 ? -4.113 8.188 -8.484 1 51.44 81 TYR B N 1
ATOM 2424 C CA . TYR B 1 81 ? -4.082 6.883 -9.133 1 51.44 81 TYR B CA 1
ATOM 2425 C C . TYR B 1 81 ? -3.518 6.984 -10.547 1 51.44 81 TYR B C 1
ATOM 2427 O O . TYR B 1 81 ? -3.479 8.07 -11.125 1 51.44 81 TYR B O 1
ATOM 2435 N N . ALA B 1 82 ? -2.684 5.844 -10.781 1 44.75 82 ALA B N 1
ATOM 2436 C CA . ALA B 1 82 ? -2.164 5.629 -12.133 1 44.75 82 ALA B CA 1
ATOM 2437 C C . ALA B 1 82 ? -3.02 6.348 -13.172 1 44.75 82 ALA B C 1
ATOM 2439 O O . ALA B 1 82 ? -2.508 6.809 -14.195 1 44.75 82 ALA B O 1
ATOM 2440 N N . LEU B 1 83 ? -4.25 6.238 -12.93 1 40.91 83 LEU B N 1
ATOM 2441 C CA . LEU B 1 83 ? -5.023 6.809 -14.023 1 40.91 83 LEU B CA 1
ATOM 2442 C C . LEU B 1 83 ? -5.348 8.273 -13.758 1 40.91 83 LEU B C 1
ATOM 2444 O O . LEU B 1 83 ? -6.293 8.82 -14.336 1 40.91 83 LEU B O 1
ATOM 2448 N N . ARG B 1 84 ? -4.352 8.992 -13.289 1 43.06 84 ARG B N 1
ATOM 2449 C CA . ARG B 1 84 ? -4.445 10.445 -13.156 1 43.06 84 ARG B CA 1
ATOM 2450 C C . ARG B 1 84 ? -5.871 10.875 -12.82 1 43.06 84 ARG B C 1
ATOM 2452 O O . ARG B 1 84 ? -6.211 12.055 -12.93 1 43.06 84 ARG B O 1
ATOM 2459 N N . ALA B 1 85 ? -6.836 9.836 -12.938 1 46.44 85 ALA B N 1
ATOM 2460 C CA . ALA B 1 85 ? -8.164 10.312 -12.586 1 46.44 85 ALA B CA 1
ATOM 2461 C C . ALA B 1 85 ? -8.32 10.43 -11.07 1 46.44 85 ALA B C 1
ATOM 2463 O O . ALA B 1 85 ? -7.898 9.539 -10.328 1 46.44 85 ALA B O 1
ATOM 2464 N N . HIS B 1 86 ? -8.047 11.5 -10.703 1 48.41 86 HIS B N 1
ATOM 2465 C CA . HIS B 1 86 ? -8.352 11.812 -9.312 1 48.41 86 HIS B CA 1
ATOM 2466 C C . HIS B 1 86 ? -9.594 11.055 -8.844 1 48.41 86 HIS B C 1
ATOM 2468 O O . HIS B 1 86 ? -10.648 11.141 -9.461 1 48.41 86 HIS B O 1
ATOM 2474 N N . HIS B 1 87 ? -9.57 9.742 -8.453 1 52.12 87 HIS B N 1
ATOM 2475 C CA . HIS B 1 87 ? -10.758 9.383 -7.695 1 52.12 87 HIS B CA 1
ATOM 2476 C C . HIS B 1 87 ? -10.859 10.188 -6.402 1 52.12 87 HIS B C 1
ATOM 2478 O O . HIS B 1 87 ? -10.117 9.922 -5.449 1 52.12 87 HIS B O 1
ATOM 2484 N N . ASP B 1 88 ? -10.875 11.312 -6.488 1 49.94 88 ASP B N 1
ATOM 2485 C CA . ASP B 1 88 ? -10.977 12.078 -5.246 1 49.94 88 ASP B CA 1
ATOM 2486 C C . ASP B 1 88 ? -12.156 11.602 -4.402 1 49.94 88 ASP B C 1
ATOM 2488 O O . ASP B 1 88 ? -13.305 11.648 -4.855 1 49.94 88 ASP B O 1
ATOM 2492 N N . GLY B 1 89 ? -12.203 10.32 -4.047 1 53.59 89 GLY B N 1
ATOM 2493 C CA . GLY B 1 89 ? -13.25 10.109 -3.061 1 53.59 89 GLY B CA 1
ATOM 2494 C C . GLY B 1 89 ? -13.57 11.352 -2.25 1 53.59 89 GLY B C 1
ATOM 2495 O O . GLY B 1 89 ? -14.047 11.258 -1.117 1 53.59 89 GLY B O 1
ATOM 2496 N N . HIS B 1 90 ? -13.258 12.453 -2.908 1 58.06 90 HIS B N 1
ATOM 2497 C CA . HIS B 1 90 ? -13.461 13.781 -2.338 1 58.06 90 HIS B CA 1
ATOM 2498 C C . HIS B 1 90 ? -14.938 14.039 -2.049 1 58.06 90 HIS B C 1
ATOM 2500 O O . HIS B 1 90 ? -15.773 13.93 -2.943 1 58.06 90 HIS B O 1
ATOM 2506 N N . GLY B 1 91 ? -15.242 13.758 -0.821 1 63.44 91 GLY B N 1
ATOM 2507 C CA . GLY B 1 91 ? -16.547 14.211 -0.371 1 63.44 91 GLY B CA 1
ATOM 2508 C C . GLY B 1 91 ? -17.391 13.102 0.215 1 63.44 91 GLY B C 1
ATOM 2509 O O . GLY B 1 91 ? -18.484 13.359 0.735 1 63.44 91 GLY B O 1
ATOM 2510 N N . ALA B 1 92 ? -16.797 11.836 0.037 1 82.19 92 ALA B N 1
ATOM 2511 C CA . ALA B 1 92 ? -17.656 10.805 0.625 1 82.19 92 ALA B CA 1
ATOM 2512 C C . ALA B 1 92 ? -17.375 10.648 2.117 1 82.19 92 ALA B C 1
ATOM 2514 O O . ALA B 1 92 ? -16.281 10.953 2.584 1 82.19 92 ALA B O 1
ATOM 2515 N N . ASP B 1 93 ? -18.484 10.18 2.865 1 93.31 93 ASP B N 1
ATOM 2516 C CA . ASP B 1 93 ? -18.344 9.898 4.289 1 93.31 93 ASP B CA 1
ATOM 2517 C C . ASP B 1 93 ? -17.469 8.664 4.516 1 93.31 93 ASP B C 1
ATOM 2519 O O . ASP B 1 93 ? -17.578 7.684 3.777 1 93.31 93 ASP B O 1
ATOM 2523 N N . THR B 1 94 ? -16.578 8.797 5.395 1 97 94 THR B N 1
ATOM 2524 C CA . THR B 1 94 ? -15.805 7.68 5.914 1 97 94 THR B CA 1
ATOM 2525 C C . THR B 1 94 ? -16.281 7.281 7.305 1 97 94 THR B C 1
ATOM 2527 O O . THR B 1 94 ? -16.234 8.086 8.242 1 97 94 THR B O 1
ATOM 2530 N N . VAL B 1 95 ? -16.75 6.027 7.473 1 98.81 95 VAL B N 1
ATOM 2531 C CA . VAL B 1 95 ? -17.453 5.66 8.695 1 98.81 95 VAL B CA 1
ATOM 2532 C C . VAL B 1 95 ? -16.719 4.516 9.391 1 98.81 95 VAL B C 1
ATOM 2534 O O . VAL B 1 95 ? -16.484 3.467 8.789 1 98.81 95 VAL B O 1
ATOM 2537 N N . LEU B 1 96 ? -16.297 4.695 10.594 1 98.94 96 LEU B N 1
ATOM 2538 C CA . LEU B 1 96 ? -15.938 3.631 11.523 1 98.94 96 LEU B CA 1
ATOM 2539 C C . LEU B 1 96 ? -17.047 3.404 12.547 1 98.94 96 LEU B C 1
ATOM 2541 O O . LEU B 1 96 ? -17.312 4.273 13.383 1 98.94 96 LEU B O 1
ATOM 2545 N N . GLY B 1 97 ? -17.672 2.273 12.469 1 98.94 97 GLY B N 1
ATOM 2546 C CA . GLY B 1 97 ? -18.797 1.97 13.336 1 98.94 97 GLY B CA 1
ATOM 2547 C C . GLY B 1 97 ? -18.406 1.835 14.797 1 98.94 97 GLY B C 1
ATOM 2548 O O . GLY B 1 97 ? -17.219 1.894 15.133 1 98.94 97 GLY B O 1
ATOM 2549 N N . ASP B 1 98 ? -19.484 1.61 15.656 1 98.94 98 ASP B N 1
ATOM 2550 C CA . ASP B 1 98 ? -19.281 1.547 17.094 1 98.94 98 ASP B CA 1
ATOM 2551 C C . ASP B 1 98 ? -18.297 0.435 17.469 1 98.94 98 ASP B C 1
ATOM 2553 O O . ASP B 1 98 ? -18.406 -0.684 16.953 1 98.94 98 ASP B O 1
ATOM 2557 N N . GLY B 1 99 ? -17.328 0.784 18.234 1 98.88 99 GLY B N 1
ATOM 2558 C CA . GLY B 1 99 ? -16.422 -0.224 18.781 1 98.88 99 GLY B CA 1
ATOM 2559 C C . GLY B 1 99 ? -15.336 -0.638 17.812 1 98.88 99 GLY B C 1
ATOM 2560 O O . GLY B 1 99 ? -14.602 -1.601 18.062 1 98.88 99 GLY B O 1
ATOM 2561 N N . VAL B 1 100 ? -15.219 0.021 16.703 1 98.94 100 VAL B N 1
ATOM 2562 C CA . VAL B 1 100 ? -14.148 -0.291 15.766 1 98.94 100 VAL B CA 1
ATOM 2563 C C . VAL B 1 100 ? -12.797 0.064 16.375 1 98.94 100 VAL B C 1
ATOM 2565 O O . VAL B 1 100 ? -12.656 1.094 17.047 1 98.94 100 VAL B O 1
ATOM 2568 N N . VAL B 1 101 ? -11.828 -0.783 16.203 1 98.94 101 VAL B N 1
ATOM 2569 C CA . VAL B 1 101 ? -10.438 -0.518 16.562 1 98.94 101 VAL B CA 1
ATOM 2570 C C . VAL B 1 101 ? -9.586 -0.432 15.289 1 98.94 101 VAL B C 1
ATOM 2572 O O . VAL B 1 101 ? -9.445 -1.419 14.57 1 98.94 101 VAL B O 1
ATOM 2575 N N . LEU B 1 102 ? -9.164 0.693 14.961 1 98.94 102 LEU B N 1
ATOM 2576 C CA . LEU B 1 102 ? -8.164 0.917 13.922 1 98.94 102 LEU B CA 1
ATOM 2577 C C . LEU B 1 102 ? -6.766 1.019 14.523 1 98.94 102 LEU B C 1
ATOM 2579 O O . LEU B 1 102 ? -6.438 2.016 15.172 1 98.94 102 LEU B O 1
ATOM 2583 N N . ARG B 1 103 ? -5.918 0.074 14.289 1 98.88 103 ARG B N 1
ATOM 2584 C CA . ARG B 1 103 ? -4.637 0.034 14.992 1 98.88 103 ARG B CA 1
ATOM 2585 C C . ARG B 1 103 ? -3.635 0.992 14.352 1 98.88 103 ARG B C 1
ATOM 2587 O O . ARG B 1 103 ? -3.928 1.613 13.328 1 98.88 103 ARG B O 1
ATOM 2594 N N . ALA B 1 104 ? -2.49 1.119 14.992 1 98.88 104 ALA B N 1
ATOM 2595 C CA . ALA B 1 104 ? -1.528 2.174 14.688 1 98.88 104 ALA B CA 1
ATOM 2596 C C . ALA B 1 104 ? -1.076 2.094 13.227 1 98.88 104 ALA B C 1
ATOM 2598 O O . ALA B 1 104 ? -0.794 1.007 12.719 1 98.88 104 ALA B O 1
ATOM 2599 N N . GLY B 1 105 ? -1.06 3.275 12.586 1 98.75 105 GLY B N 1
ATOM 2600 C CA . GLY B 1 105 ? -0.475 3.396 11.258 1 98.75 105 GLY B CA 1
ATOM 2601 C C . GLY B 1 105 ? -1.406 2.941 10.148 1 98.75 105 GLY B C 1
ATOM 2602 O O . GLY B 1 105 ? -1.076 3.055 8.969 1 98.75 105 GLY B O 1
ATOM 2603 N N . ALA B 1 106 ? -2.586 2.404 10.469 1 98.88 106 ALA B N 1
ATOM 2604 C CA . ALA B 1 106 ? -3.543 2.01 9.438 1 98.88 106 ALA B CA 1
ATOM 2605 C C . ALA B 1 106 ? -4.051 3.227 8.664 1 98.88 106 ALA B C 1
ATOM 2607 O O . ALA B 1 106 ? -4.066 4.34 9.195 1 98.88 106 ALA B O 1
ATOM 2608 N N . VAL B 1 107 ? -4.395 3.047 7.41 1 98.5 107 VAL B N 1
ATOM 2609 C CA . VAL B 1 107 ? -4.898 4.105 6.543 1 98.5 107 VAL B CA 1
ATOM 2610 C C . VAL B 1 107 ? -6.262 3.709 5.98 1 98.5 107 VAL B C 1
ATOM 2612 O O . VAL B 1 107 ? -6.406 2.639 5.387 1 98.5 107 VAL B O 1
ATOM 2615 N N . VAL B 1 108 ? -7.242 4.527 6.184 1 98 108 VAL B N 1
ATOM 2616 C CA . VAL B 1 108 ? -8.594 4.336 5.668 1 98 108 VAL B CA 1
ATOM 2617 C C . VAL B 1 108 ? -8.945 5.465 4.703 1 98 108 VAL B C 1
ATOM 2619 O O . VAL B 1 108 ? -8.961 6.637 5.09 1 98 108 VAL B O 1
ATOM 2622 N N . TYR B 1 109 ? -9.258 5.098 3.49 1 95.81 109 TYR B N 1
ATOM 2623 C CA . TYR B 1 109 ? -9.555 6.117 2.488 1 95.81 109 TYR B CA 1
ATOM 2624 C C . TYR B 1 109 ? -10.984 6.633 2.646 1 95.81 109 TYR B C 1
ATOM 2626 O O . TYR B 1 109 ? -11.828 5.969 3.252 1 95.81 109 TYR B O 1
ATOM 2634 N N . ALA B 1 110 ? -11.156 7.812 2.053 1 93.81 110 ALA B N 1
ATOM 2635 C CA . ALA B 1 110 ? -12.484 8.406 1.999 1 93.81 110 ALA B CA 1
ATOM 2636 C C . ALA B 1 110 ? -13.484 7.461 1.34 1 93.81 110 ALA B C 1
ATOM 2638 O O . ALA B 1 110 ? -13.164 6.801 0.35 1 93.81 110 ALA B O 1
ATOM 2639 N N . GLY B 1 111 ? -14.641 7.391 1.937 1 93.5 111 GLY B N 1
ATOM 2640 C CA . GLY B 1 111 ? -15.703 6.586 1.363 1 93.5 111 GLY B CA 1
ATOM 2641 C C . GLY B 1 111 ? -15.766 5.184 1.94 1 93.5 111 GLY B C 1
ATOM 2642 O O . GLY B 1 111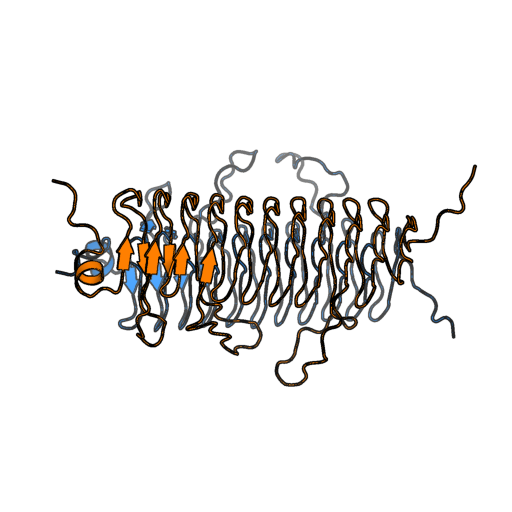 ? -16.75 4.461 1.724 1 93.5 111 GLY B O 1
ATOM 2643 N N . ALA B 1 112 ? -14.75 4.746 2.621 1 97.25 112 ALA B N 1
ATOM 2644 C CA . ALA B 1 112 ? -14.758 3.416 3.23 1 97.25 112 ALA B CA 1
ATOM 2645 C C . ALA B 1 112 ? -15.695 3.369 4.434 1 97.25 112 ALA B C 1
ATOM 2647 O O . ALA B 1 112 ? -15.93 4.391 5.09 1 97.25 112 ALA B O 1
ATOM 2648 N N . ARG B 1 113 ? -16.234 2.209 4.73 1 98.81 113 ARG B N 1
ATOM 2649 C CA . ARG B 1 113 ? -17.125 1.964 5.863 1 98.81 113 ARG B CA 1
ATOM 2650 C C . ARG B 1 113 ? -16.75 0.675 6.586 1 98.81 113 ARG B C 1
ATOM 2652 O O . ARG B 1 113 ? -16.656 -0.387 5.965 1 98.81 113 ARG B O 1
ATOM 2659 N N . VAL B 1 114 ? -16.531 0.764 7.848 1 98.94 114 VAL B N 1
ATOM 2660 C CA . VAL B 1 114 ? -16.203 -0.381 8.688 1 98.94 114 VAL B CA 1
ATOM 2661 C C . VAL B 1 114 ? -17.297 -0.613 9.711 1 98.94 114 VAL B C 1
ATOM 2663 O O . VAL B 1 114 ? -17.641 0.292 10.477 1 98.94 114 VAL B O 1
ATOM 2666 N N . GLY B 1 115 ? -17.797 -1.808 9.727 1 98.94 115 GLY B N 1
ATOM 2667 C CA . GLY B 1 115 ? -18.891 -2.154 10.633 1 98.94 115 GLY B CA 1
ATOM 2668 C C . GLY B 1 115 ? -18.453 -2.211 12.086 1 98.94 115 GLY B C 1
ATOM 2669 O O . GLY B 1 115 ? -17.25 -2.232 12.383 1 98.94 115 GLY B O 1
ATOM 2670 N N . ALA B 1 116 ? -19.484 -2.338 12.953 1 98.94 116 ALA B N 1
ATOM 2671 C CA . ALA B 1 116 ? -19.281 -2.26 14.398 1 98.94 116 ALA B CA 1
ATOM 2672 C C . ALA B 1 116 ? -18.406 -3.416 14.883 1 98.94 116 ALA B C 1
ATOM 2674 O O . ALA B 1 116 ? -18.484 -4.523 14.352 1 98.94 116 ALA B O 1
ATOM 2675 N N . ARG B 1 117 ? -17.516 -3.162 15.883 1 98.88 117 ARG B N 1
ATOM 2676 C CA . ARG B 1 117 ? -16.734 -4.145 16.625 1 98.88 117 ARG B CA 1
ATOM 2677 C C . ARG B 1 117 ? -15.758 -4.867 15.703 1 98.88 117 ARG B C 1
ATOM 2679 O O . ARG B 1 117 ? -15.484 -6.059 15.891 1 98.88 117 ARG B O 1
ATOM 2686 N N . THR B 1 118 ? -15.43 -4.234 14.695 1 98.94 118 THR B N 1
ATOM 2687 C CA . THR B 1 118 ? -14.438 -4.766 13.766 1 98.94 118 THR B CA 1
ATOM 2688 C C . THR B 1 118 ? -13.055 -4.188 14.047 1 98.94 118 THR B C 1
ATOM 2690 O O . THR B 1 118 ? -12.93 -3.004 14.375 1 98.94 118 THR B O 1
ATOM 2693 N N . ALA B 1 119 ? -12.031 -5.004 13.938 1 98.94 119 ALA B N 1
ATOM 2694 C CA . ALA B 1 119 ? -10.656 -4.582 14.18 1 98.94 119 ALA B CA 1
ATOM 2695 C C . ALA B 1 119 ? -9.844 -4.566 12.883 1 98.94 119 ALA B C 1
ATOM 2697 O O . ALA B 1 119 ? -9.906 -5.516 12.102 1 98.94 119 ALA B O 1
ATOM 2698 N N . ILE B 1 120 ? -9.188 -3.482 12.633 1 98.94 120 ILE B N 1
ATOM 2699 C CA . ILE B 1 120 ? -8.266 -3.316 11.508 1 98.94 120 ILE B CA 1
ATOM 2700 C C . ILE B 1 120 ? -6.832 -3.246 12.023 1 98.94 120 ILE B C 1
ATOM 2702 O O . ILE B 1 120 ? -6.5 -2.385 12.836 1 98.94 120 ILE B O 1
ATOM 2706 N N . GLY B 1 121 ? -5.949 -4.07 11.531 1 98.94 121 GLY B N 1
ATOM 2707 C CA . GLY B 1 121 ? -4.605 -4.25 12.055 1 98.94 121 GLY B CA 1
ATOM 2708 C C . GLY B 1 121 ? -3.676 -3.098 11.734 1 98.94 121 GLY B C 1
ATOM 2709 O O . GLY B 1 121 ? -4.035 -2.201 10.961 1 98.94 121 GLY B O 1
ATOM 2710 N N . HIS B 1 122 ? -2.432 -3.172 12.398 1 98.94 122 HIS B N 1
ATOM 2711 C CA . HIS B 1 122 ? -1.409 -2.145 12.227 1 98.94 122 HIS B CA 1
ATOM 2712 C C . HIS B 1 122 ? -0.985 -2.023 10.766 1 98.94 122 HIS B C 1
ATOM 2714 O O . HIS B 1 122 ? -0.727 -3.031 10.102 1 98.94 122 HIS B O 1
ATOM 2720 N N . HIS B 1 123 ? -1.003 -0.75 10.25 1 98.88 123 HIS B N 1
ATOM 2721 C CA . HIS B 1 123 ? -0.486 -0.401 8.938 1 98.88 123 HIS B CA 1
ATOM 2722 C C . HIS B 1 123 ? -1.313 -1.048 7.828 1 98.88 123 HIS B C 1
ATOM 2724 O O . HIS B 1 123 ? -0.866 -1.136 6.684 1 98.88 123 HIS B O 1
ATOM 2730 N N . THR B 1 124 ? -2.465 -1.585 8.164 1 98.88 124 THR B N 1
ATOM 2731 C CA . THR B 1 124 ? -3.379 -2.1 7.148 1 98.88 124 THR B CA 1
ATOM 2732 C C . THR B 1 124 ? -4.043 -0.956 6.391 1 98.88 124 THR B C 1
ATOM 2734 O O . THR B 1 124 ? -4.363 0.082 6.977 1 98.88 124 THR B O 1
ATOM 2737 N N . LEU B 1 125 ? -4.227 -1.186 5.078 1 98.75 125 LEU B N 1
ATOM 2738 C CA . LEU B 1 125 ? -4.766 -0.173 4.176 1 98.75 125 LEU B CA 1
ATOM 2739 C C . LEU B 1 125 ? -6.148 -0.573 3.672 1 98.75 125 LEU B C 1
ATOM 2741 O O . LEU B 1 125 ? -6.32 -1.66 3.117 1 98.75 125 LEU B O 1
ATOM 2745 N N . LEU B 1 126 ? -7.148 0.328 3.834 1 98.44 126 LEU B N 1
ATOM 2746 C CA . LEU B 1 126 ? -8.469 0.215 3.227 1 98.44 126 LEU B CA 1
ATOM 2747 C C . LEU B 1 126 ? -8.672 1.291 2.164 1 98.44 126 LEU B C 1
ATOM 2749 O O . LEU B 1 126 ? -8.773 2.479 2.488 1 98.44 126 LEU B O 1
ATOM 2753 N N . ARG B 1 127 ? -8.758 0.854 0.931 1 95.75 127 ARG B N 1
ATOM 2754 C CA . ARG B 1 127 ? -8.852 1.813 -0.164 1 95.75 127 ARG B CA 1
ATOM 2755 C C . ARG B 1 127 ? -10.281 2.316 -0.332 1 95.75 127 ARG B C 1
ATOM 2757 O O . ARG B 1 127 ? -11.18 1.9 0.403 1 95.75 127 ARG B O 1
ATOM 2764 N N . THR B 1 128 ? -10.414 3.229 -1.245 1 93.12 128 THR B N 1
ATOM 2765 C CA . THR B 1 128 ? -11.672 3.941 -1.452 1 93.12 128 THR B CA 1
ATOM 2766 C C . THR B 1 128 ? -12.82 2.961 -1.672 1 93.12 128 THR B C 1
ATOM 2768 O O . THR B 1 128 ? -12.695 2.016 -2.451 1 93.12 128 THR B O 1
ATOM 2771 N N . GLY B 1 129 ? -13.852 3.16 -0.939 1 92.88 129 GLY B N 1
ATOM 2772 C CA . GLY B 1 129 ? -15.086 2.436 -1.208 1 92.88 129 GLY B CA 1
ATOM 2773 C C . GLY B 1 129 ? -15.117 1.059 -0.57 1 92.88 129 GLY B C 1
ATOM 2774 O O . GLY B 1 129 ? -16.078 0.307 -0.756 1 92.88 129 GLY B O 1
ATOM 2775 N N . VAL B 1 130 ? -14.109 0.645 0.128 1 97.62 130 VAL B N 1
ATOM 2776 C CA . VAL B 1 130 ? -14.109 -0.631 0.837 1 97.62 130 VAL B CA 1
ATOM 2777 C C . VAL B 1 130 ? -15.234 -0.648 1.869 1 97.62 130 VAL B C 1
ATOM 2779 O O . VAL B 1 130 ? -15.477 0.352 2.551 1 97.62 130 VAL B O 1
ATOM 2782 N N . ARG B 1 131 ? -15.961 -1.761 1.971 1 98.81 131 ARG B N 1
ATOM 2783 C CA . ARG B 1 131 ? -17.016 -1.988 2.957 1 98.81 131 ARG B CA 1
ATOM 2784 C C . ARG B 1 131 ? -16.75 -3.262 3.754 1 98.81 131 ARG B C 1
ATOM 2786 O O . ARG B 1 131 ? -16.594 -4.34 3.178 1 98.81 131 ARG B O 1
ATOM 2793 N N . ILE B 1 132 ? -16.703 -3.15 5.031 1 98.94 132 ILE B N 1
ATOM 2794 C CA . ILE B 1 132 ? -16.5 -4.285 5.926 1 98.94 132 ILE B CA 1
ATOM 2795 C C . ILE B 1 132 ? -17.656 -4.383 6.91 1 98.94 132 ILE B C 1
ATOM 2797 O O . ILE B 1 132 ? -18.062 -3.381 7.504 1 98.94 132 ILE B O 1
ATOM 2801 N N . GLY B 1 133 ? -18.188 -5.555 7.102 1 98.94 133 GLY B N 1
ATOM 2802 C CA . GLY B 1 133 ? -19.297 -5.773 8.008 1 98.94 133 GLY B CA 1
ATOM 2803 C C . GLY B 1 133 ? -18.891 -5.742 9.469 1 98.94 133 GLY B C 1
ATOM 2804 O O . GLY B 1 133 ? -17.828 -5.234 9.812 1 98.94 133 GLY B O 1
ATOM 2805 N N . ASP B 1 134 ? -19.828 -6.293 10.336 1 98.94 134 ASP B N 1
ATOM 2806 C CA . ASP B 1 134 ? -19.656 -6.27 11.781 1 98.94 134 ASP B CA 1
ATOM 2807 C C . ASP B 1 134 ? -18.828 -7.461 12.258 1 98.94 134 ASP B C 1
ATOM 2809 O O . ASP B 1 134 ? -18.828 -8.516 11.617 1 98.94 134 ASP B O 1
ATOM 2813 N N . ASP B 1 135 ? -18.125 -7.238 13.359 1 98.94 135 ASP B N 1
ATOM 2814 C CA . ASP B 1 135 ? -17.5 -8.312 14.125 1 98.94 135 ASP B CA 1
ATOM 2815 C C . ASP B 1 135 ? -16.438 -9.031 13.305 1 98.94 135 ASP B C 1
ATOM 2817 O O . ASP B 1 135 ? -16.266 -10.25 13.422 1 98.94 135 ASP B O 1
ATOM 2821 N N . SER B 1 136 ? -15.812 -8.336 12.406 1 98.94 136 SER B N 1
ATOM 2822 C CA . SER B 1 136 ? -14.734 -8.883 11.586 1 98.94 136 SER B CA 1
ATOM 2823 C C . SER B 1 136 ? -13.367 -8.477 12.125 1 98.94 136 SER B C 1
ATOM 2825 O O . SER B 1 136 ? -13.273 -7.617 13.008 1 98.94 136 SER B O 1
ATOM 2827 N N . GLN B 1 137 ? -12.367 -9.164 11.711 1 98.94 137 GLN B N 1
ATOM 2828 C CA . GLN B 1 137 ? -10.992 -8.898 12.102 1 98.94 137 GLN B CA 1
ATOM 2829 C C . GLN B 1 137 ? -10.047 -8.984 10.906 1 98.94 137 GLN B C 1
ATOM 2831 O O . GLN B 1 137 ? -9.82 -10.07 10.367 1 98.94 137 GLN B O 1
ATOM 2836 N N . LEU B 1 138 ? -9.57 -7.879 10.453 1 98.94 138 LEU B N 1
ATOM 2837 C CA . LEU B 1 138 ? -8.531 -7.82 9.438 1 98.94 138 LEU B CA 1
ATOM 2838 C C . LEU B 1 138 ? -7.156 -7.629 10.078 1 98.94 138 LEU B C 1
ATOM 2840 O O . LEU B 1 138 ? -6.961 -6.695 10.859 1 98.94 138 LEU B O 1
ATOM 2844 N N . GLY B 1 139 ? -6.223 -8.492 9.727 1 98.69 139 GLY B N 1
ATOM 2845 C CA . GLY B 1 139 ? -4.902 -8.508 10.344 1 98.69 139 GLY B CA 1
ATOM 2846 C C . GLY B 1 139 ? -4.039 -7.328 9.938 1 98.69 139 GLY B C 1
ATOM 2847 O O . GLY B 1 139 ? -4.555 -6.289 9.523 1 98.69 139 GLY B O 1
ATOM 2848 N N . HIS B 1 140 ? -2.691 -7.445 10.234 1 98.88 140 HIS B N 1
ATOM 2849 C CA . HIS B 1 140 ? -1.72 -6.371 10.062 1 98.88 140 HIS B CA 1
ATOM 2850 C C . HIS B 1 140 ? -1.096 -6.406 8.672 1 98.88 140 HIS B C 1
ATOM 2852 O O . HIS B 1 140 ? -0.973 -7.473 8.07 1 98.88 140 HIS B O 1
ATOM 2858 N N . LEU B 1 141 ? -0.729 -5.164 8.234 1 98.75 141 LEU B N 1
ATOM 2859 C CA . LEU B 1 141 ? 0.077 -5.07 7.02 1 98.75 141 LEU B CA 1
ATOM 2860 C C . LEU B 1 141 ? -0.647 -5.703 5.836 1 98.75 141 LEU B C 1
ATOM 2862 O O . LEU B 1 141 ? -0.041 -6.438 5.051 1 98.75 141 LEU B O 1
ATOM 2866 N N . MET B 1 142 ? -2.018 -5.453 5.66 1 98.38 142 MET B N 1
ATOM 2867 C CA . MET B 1 142 ? -2.816 -5.922 4.531 1 98.38 142 MET B CA 1
ATOM 2868 C C . MET B 1 142 ? -3.256 -4.754 3.654 1 98.38 142 MET B C 1
ATOM 2870 O O . MET B 1 142 ? -3.248 -3.604 4.094 1 98.38 142 MET B O 1
ATOM 2874 N N . THR B 1 143 ? -3.514 -5.086 2.482 1 98.69 143 THR B N 1
ATOM 2875 C CA . THR B 1 143 ? -4.133 -4.117 1.582 1 98.69 143 THR B CA 1
ATOM 2876 C C . THR B 1 143 ? -5.492 -4.621 1.099 1 98.69 143 THR B C 1
ATOM 2878 O O . THR B 1 143 ? -5.598 -5.734 0.585 1 98.69 143 THR B O 1
ATOM 2881 N N . VAL B 1 144 ? -6.516 -3.854 1.273 1 98.75 144 VAL B N 1
ATOM 2882 C CA . VAL B 1 144 ? -7.84 -4.074 0.702 1 98.75 144 VAL B CA 1
ATOM 2883 C C . VAL B 1 144 ? -8.125 -3.016 -0.36 1 98.75 144 VAL B C 1
ATOM 2885 O O . VAL B 1 144 ? -8.289 -1.836 -0.04 1 98.75 144 VAL B O 1
ATOM 2888 N N . GLU B 1 145 ? -8.203 -3.498 -1.601 1 96.56 145 GLU B N 1
ATOM 2889 C CA . GLU B 1 145 ? -8.289 -2.559 -2.713 1 96.56 145 GLU B CA 1
ATOM 2890 C C . GLU B 1 145 ? -9.727 -2.096 -2.934 1 96.56 145 GLU B C 1
ATOM 2892 O O . GLU B 1 145 ? -10.656 -2.596 -2.291 1 96.56 145 GLU B O 1
ATOM 2897 N N . ARG B 1 146 ? -9.852 -1.207 -3.83 1 94.25 146 ARG B N 1
ATOM 2898 C CA . ARG B 1 146 ? -11.039 -0.385 -3.992 1 94.25 146 ARG B CA 1
ATOM 2899 C C . ARG B 1 146 ? -12.289 -1.253 -4.129 1 94.25 146 ARG B C 1
ATOM 2901 O O . ARG B 1 146 ? -12.266 -2.283 -4.805 1 94.25 146 ARG B O 1
ATOM 2908 N N . ASP B 1 147 ? -13.359 -0.839 -3.479 1 95.06 147 ASP B N 1
ATOM 2909 C CA . ASP B 1 147 ? -14.727 -1.312 -3.672 1 95.06 147 ASP B CA 1
ATOM 2910 C C . ASP B 1 147 ? -14.859 -2.781 -3.283 1 95.06 147 ASP B C 1
ATOM 2912 O O . ASP B 1 147 ? -15.805 -3.455 -3.697 1 95.06 147 ASP B O 1
ATOM 2916 N N . THR B 1 148 ? -13.906 -3.357 -2.594 1 98.31 148 THR B N 1
ATOM 2917 C CA . THR B 1 148 ? -14.031 -4.703 -2.041 1 98.31 148 THR B CA 1
ATOM 2918 C C . THR B 1 148 ? -15.031 -4.723 -0.887 1 98.31 148 THR B C 1
ATOM 2920 O O . THR B 1 148 ? -15.047 -3.812 -0.056 1 98.31 148 THR B O 1
ATOM 2923 N N . VAL B 1 149 ? -15.875 -5.738 -0.85 1 98.94 149 VAL B N 1
ATOM 2924 C CA . VAL B 1 149 ? -16.906 -5.906 0.178 1 98.94 149 VAL B CA 1
ATOM 2925 C C . VAL B 1 149 ? -16.594 -7.141 1.021 1 98.94 149 VAL B C 1
ATOM 2927 O O . VAL B 1 149 ? -16.484 -8.25 0.494 1 98.94 149 VAL B O 1
ATOM 2930 N N . ILE B 1 150 ? -16.422 -6.977 2.299 1 98.94 150 ILE B N 1
ATOM 2931 C CA . ILE B 1 150 ? -16.156 -8.031 3.273 1 98.94 150 ILE B CA 1
ATOM 2932 C C . ILE B 1 150 ? -17.344 -8.141 4.238 1 98.94 150 ILE B C 1
ATOM 2934 O O . ILE B 1 150 ? -17.781 -7.137 4.812 1 98.94 150 ILE B O 1
ATOM 2938 N N . GLY B 1 151 ? -17.844 -9.297 4.445 1 98.94 151 GLY B N 1
ATOM 2939 C CA . GLY B 1 151 ? -19.047 -9.516 5.234 1 98.94 151 GLY B CA 1
ATOM 2940 C C . GLY B 1 151 ? -18.797 -9.453 6.73 1 98.94 151 GLY B C 1
ATOM 2941 O O . GLY B 1 151 ? -17.797 -8.875 7.172 1 98.94 151 GLY B O 1
ATOM 2942 N N . ASP B 1 152 ? -19.797 -10.062 7.52 1 98.94 152 ASP B N 1
ATOM 2943 C CA . ASP B 1 152 ? -19.766 -10.109 8.977 1 98.94 152 ASP B CA 1
ATOM 2944 C C . ASP B 1 152 ? -18.938 -11.312 9.461 1 98.94 152 ASP B C 1
ATOM 2946 O O . ASP B 1 152 ? -18.984 -12.383 8.844 1 98.94 152 ASP B O 1
ATOM 2950 N N . ARG B 1 153 ? -18.156 -11.078 10.555 1 98.94 153 ARG B N 1
ATOM 2951 C CA . ARG B 1 153 ? -17.469 -12.164 11.227 1 98.94 153 ARG B CA 1
ATOM 2952 C C . ARG B 1 153 ? -16.453 -12.828 10.289 1 98.94 153 ARG B C 1
ATOM 2954 O O . ARG B 1 153 ? -16.375 -14.055 10.227 1 98.94 153 ARG B O 1
ATOM 2961 N N . VAL B 1 154 ? -15.82 -12.047 9.586 1 98.94 154 VAL B N 1
ATOM 2962 C CA . VAL B 1 154 ? -14.75 -12.516 8.703 1 98.94 154 VAL B CA 1
ATOM 2963 C C . VAL B 1 154 ? -13.398 -12.32 9.383 1 98.94 154 VAL B C 1
ATOM 2965 O O . VAL B 1 154 ? -13.164 -11.289 10.031 1 98.94 154 VAL B O 1
ATOM 2968 N N . ARG B 1 155 ? -12.562 -13.234 9.281 1 98.88 155 ARG B N 1
ATOM 2969 C CA . ARG B 1 155 ? -11.18 -13.125 9.742 1 98.88 155 ARG B CA 1
ATOM 2970 C C . ARG B 1 155 ? -10.211 -13.148 8.562 1 98.88 155 ARG B C 1
ATOM 2972 O O . ARG B 1 155 ? -10.227 -14.078 7.754 1 98.88 155 ARG B O 1
ATOM 2979 N N . CYS B 1 156 ? -9.438 -12.156 8.445 1 98.88 156 CYS B N 1
ATOM 2980 C CA . CYS B 1 156 ? -8.375 -12.086 7.449 1 98.88 156 CYS B CA 1
ATOM 2981 C C . CYS B 1 156 ? -7.008 -11.945 8.117 1 98.88 156 CYS B C 1
ATOM 2983 O O . CYS B 1 156 ? -6.781 -11.008 8.883 1 98.88 156 CYS B O 1
ATOM 2985 N N . SER B 1 157 ? -6.105 -12.805 7.797 1 98.88 157 SER B N 1
ATOM 2986 C CA . SER B 1 157 ? -4.801 -12.844 8.453 1 98.88 157 SER B CA 1
ATOM 2987 C C . SER B 1 157 ? -3.809 -11.922 7.758 1 98.88 157 SER B C 1
ATOM 2989 O O . SER B 1 157 ? -4.066 -11.438 6.656 1 98.88 157 SER B O 1
ATOM 2991 N N . PRO B 1 158 ? -2.668 -11.602 8.391 1 98.88 158 PRO B N 1
ATOM 2992 C CA . PRO B 1 158 ? -1.744 -10.547 7.969 1 98.88 158 PRO B CA 1
ATOM 2993 C C . PRO B 1 158 ? -1.104 -10.82 6.609 1 98.88 158 PRO B C 1
ATOM 2995 O O . PRO B 1 158 ? -1.062 -11.977 6.168 1 98.88 158 PRO B O 1
ATOM 2998 N N . LEU B 1 159 ? -0.556 -9.758 6.031 1 98.75 159 LEU B N 1
ATOM 2999 C CA . LEU B 1 159 ? 0.292 -9.805 4.848 1 98.75 159 LEU B CA 1
ATOM 3000 C C . LEU B 1 159 ? -0.479 -10.344 3.646 1 98.75 159 LEU B C 1
ATOM 3002 O O . LEU B 1 159 ? 0.075 -11.078 2.826 1 98.75 159 LEU B O 1
ATOM 3006 N N . THR B 1 160 ? -1.786 -10.039 3.592 1 98.81 160 THR B N 1
ATOM 3007 C CA . THR B 1 160 ? -2.705 -10.477 2.549 1 98.81 160 THR B CA 1
ATOM 3008 C C . THR B 1 160 ? -3.09 -9.312 1.64 1 98.81 160 THR B C 1
ATOM 3010 O O . THR B 1 160 ? -3.271 -8.188 2.107 1 98.81 160 THR B O 1
ATOM 3013 N N . HIS B 1 161 ? -3.062 -9.547 0.346 1 98.75 161 HIS B N 1
ATOM 3014 C CA . HIS B 1 161 ? -3.525 -8.586 -0.647 1 98.75 161 HIS B CA 1
ATOM 3015 C C . HIS B 1 161 ? -4.879 -8.992 -1.223 1 98.75 161 HIS B C 1
ATOM 3017 O O . HIS B 1 161 ? -4.977 -10 -1.926 1 98.75 161 HIS B O 1
ATOM 3023 N N . LEU B 1 162 ? -5.969 -8.219 -0.945 1 98.81 162 LEU B N 1
ATOM 3024 C CA . LEU B 1 162 ? -7.289 -8.375 -1.542 1 98.81 162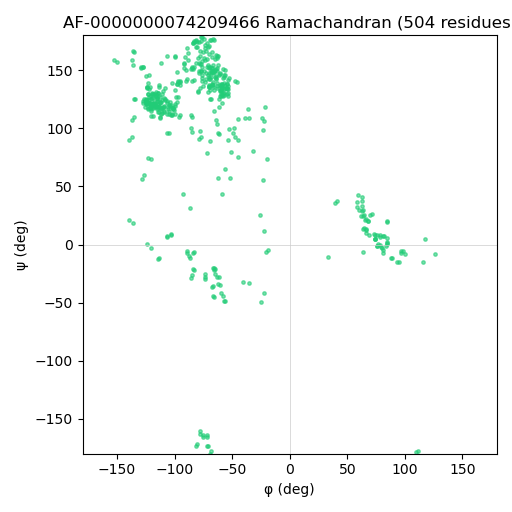 LEU B CA 1
ATOM 3025 C C . LEU B 1 162 ? -7.504 -7.367 -2.664 1 98.81 162 LEU B C 1
ATOM 3027 O O . LEU B 1 162 ? -7.582 -6.164 -2.412 1 98.81 162 LEU B O 1
ATOM 3031 N N . THR B 1 163 ? -7.586 -7.871 -3.889 1 96.94 163 THR B N 1
ATOM 3032 C CA . THR B 1 163 ? -7.684 -6.992 -5.047 1 96.94 163 THR B CA 1
ATOM 3033 C C . THR B 1 163 ? -9.039 -6.289 -5.078 1 96.94 163 THR B C 1
ATOM 3035 O O . THR B 1 163 ? -9.891 -6.539 -4.223 1 96.94 163 THR B O 1
ATOM 3038 N N . ALA B 1 164 ? -9.195 -5.406 -6.051 1 95.62 164 ALA B N 1
ATOM 3039 C CA . ALA B 1 164 ? -10.367 -4.543 -6.105 1 95.62 164 ALA B CA 1
ATOM 3040 C C . ALA B 1 164 ? -11.625 -5.344 -6.445 1 95.62 164 ALA B C 1
ATOM 3042 O O . ALA B 1 164 ? -11.562 -6.309 -7.211 1 95.62 164 ALA B O 1
ATOM 3043 N N . GLN B 1 165 ? -12.727 -4.934 -5.84 1 96.69 165 GLN B N 1
ATOM 3044 C CA . GLN B 1 165 ? -14.086 -5.34 -6.188 1 96.69 165 GLN B CA 1
ATOM 3045 C C . GLN B 1 165 ? -14.328 -6.805 -5.828 1 96.69 165 GLN B C 1
ATOM 3047 O O . GLN B 1 165 ? -15.094 -7.496 -6.508 1 96.69 165 GLN B O 1
ATOM 3052 N N . MET B 1 166 ? -13.586 -7.305 -4.852 1 98.5 166 MET B N 1
ATOM 3053 C CA . MET B 1 166 ? -13.867 -8.656 -4.359 1 98.5 166 MET B CA 1
ATOM 3054 C C . MET B 1 166 ? -15.117 -8.672 -3.496 1 98.5 166 MET B C 1
ATOM 3056 O O . MET B 1 166 ? -15.562 -7.629 -3.01 1 98.5 166 MET B O 1
ATOM 3060 N N . HIS B 1 167 ? -15.648 -9.852 -3.357 1 98.81 167 HIS B N 1
ATOM 3061 C CA . HIS B 1 167 ? -16.688 -10.172 -2.379 1 98.81 167 HIS B CA 1
ATOM 3062 C C . HIS B 1 167 ? -16.234 -11.297 -1.455 1 98.81 167 HIS B C 1
ATOM 3064 O O . HIS B 1 167 ? -15.898 -12.391 -1.92 1 98.81 167 HIS B O 1
ATOM 3070 N N . ILE B 1 168 ? -16.203 -11.062 -0.218 1 98.94 168 ILE B N 1
ATOM 3071 C CA . ILE B 1 168 ? -15.922 -12.062 0.812 1 98.94 168 ILE B CA 1
ATOM 3072 C C . ILE B 1 168 ? -17.141 -12.211 1.723 1 98.94 168 ILE B C 1
ATOM 3074 O O . ILE B 1 168 ? -17.547 -11.258 2.391 1 98.94 168 ILE B O 1
ATOM 3078 N N . GLY B 1 169 ? -17.672 -13.391 1.803 1 98.94 169 GLY B N 1
ATOM 3079 C CA . GLY B 1 169 ? -18.922 -13.648 2.498 1 98.94 169 GLY B CA 1
ATOM 3080 C C . GLY B 1 169 ? -18.75 -13.781 4 1 98.94 169 GLY B C 1
ATOM 3081 O O . GLY B 1 169 ? -17.641 -13.938 4.492 1 98.94 169 GLY B O 1
ATOM 3082 N N . ASP B 1 170 ? -19.984 -13.812 4.703 1 98.94 170 ASP B N 1
ATOM 3083 C CA . ASP B 1 170 ? -20.016 -13.906 6.16 1 98.94 170 ASP B CA 1
ATOM 3084 C C . ASP B 1 170 ? -19.312 -15.172 6.641 1 98.94 170 ASP B C 1
ATOM 3086 O O . ASP B 1 170 ? -19.391 -16.219 5.996 1 98.94 170 ASP B O 1
ATOM 3090 N N . ASP B 1 171 ? -18.516 -15.016 7.719 1 98.94 171 ASP B N 1
ATOM 3091 C CA . ASP B 1 171 ? -17.953 -16.141 8.445 1 98.94 171 ASP B CA 1
ATOM 3092 C C . ASP B 1 171 ? -16.797 -16.766 7.668 1 98.94 171 ASP B C 1
ATOM 3094 O O . ASP B 1 171 ? -16.328 -17.859 8.008 1 98.94 171 ASP B O 1
ATOM 3098 N N . ALA B 1 172 ? -16.344 -16.172 6.59 1 98.94 172 ALA B N 1
ATOM 3099 C CA . ALA B 1 172 ? -15.195 -16.688 5.852 1 98.94 172 ALA B CA 1
ATOM 3100 C C . ALA B 1 172 ? -13.906 -16.484 6.641 1 98.94 172 ALA B C 1
ATOM 3102 O O . ALA B 1 172 ? -13.844 -15.641 7.535 1 98.94 172 ALA B O 1
ATOM 3103 N N . PHE B 1 173 ? -12.961 -17.297 6.367 1 98.94 173 PHE B N 1
ATOM 3104 C CA . PHE B 1 173 ? -11.609 -17.203 6.91 1 98.94 173 PHE B CA 1
ATOM 3105 C C . PHE B 1 173 ? -10.586 -17.094 5.789 1 98.94 173 PHE B C 1
ATOM 3107 O O . PHE B 1 173 ? -10.539 -17.953 4.902 1 98.94 173 PHE B O 1
ATOM 3114 N N . ILE B 1 174 ? -9.82 -16.047 5.777 1 98.94 174 ILE B N 1
ATOM 3115 C CA . ILE B 1 174 ? -8.719 -15.859 4.836 1 98.94 174 ILE B CA 1
ATOM 3116 C C . ILE B 1 174 ? -7.387 -15.961 5.57 1 98.94 174 ILE B C 1
ATOM 3118 O O . ILE B 1 174 ? -7.078 -15.125 6.426 1 98.94 174 ILE B O 1
ATOM 3122 N N . GLY B 1 175 ? -6.559 -16.922 5.227 1 98.88 175 GLY B N 1
ATOM 3123 C CA . GLY B 1 175 ? -5.266 -17.109 5.859 1 98.88 175 GLY B CA 1
ATOM 3124 C C . GLY B 1 175 ? -4.273 -16.016 5.527 1 98.88 175 GLY B C 1
ATOM 3125 O O . GLY B 1 175 ? -4.621 -15.031 4.855 1 98.88 175 GLY B O 1
ATOM 3126 N N . ALA B 1 176 ? -3.006 -16.172 6.125 1 98.88 176 ALA B N 1
ATOM 3127 C CA . ALA B 1 176 ? -1.971 -15.156 5.926 1 98.88 176 ALA B CA 1
ATOM 3128 C C . ALA B 1 176 ? -1.351 -15.281 4.535 1 98.88 176 ALA B C 1
ATOM 3130 O O . ALA B 1 176 ? -1.305 -16.375 3.959 1 98.88 176 ALA B O 1
ATOM 3131 N N . ARG B 1 177 ? -0.857 -14.094 4.062 1 98.62 177 ARG B N 1
ATOM 3132 C CA . ARG B 1 177 ? -0.077 -14.055 2.828 1 98.62 177 ARG B CA 1
ATOM 3133 C C . ARG B 1 177 ? -0.878 -14.609 1.655 1 98.62 177 ARG B C 1
ATOM 3135 O O . ARG B 1 177 ? -0.327 -15.297 0.789 1 98.62 177 ARG B O 1
ATOM 3142 N N . VAL B 1 178 ? -2.225 -14.43 1.643 1 98.81 178 VAL B N 1
ATOM 3143 C CA . VAL B 1 178 ? -3.047 -14.75 0.483 1 98.81 178 VAL B CA 1
ATOM 3144 C C . VAL B 1 178 ? -2.92 -13.648 -0.567 1 98.81 178 VAL B C 1
ATOM 3146 O O . VAL B 1 178 ? -2.834 -12.469 -0.228 1 98.81 178 VAL B O 1
ATOM 3149 N N . GLY B 1 179 ? -2.75 -14.008 -1.794 1 98.56 179 GLY B N 1
ATOM 3150 C CA . GLY B 1 179 ? -2.766 -13.102 -2.928 1 98.56 179 GLY B CA 1
ATOM 3151 C C . GLY B 1 179 ? -3.936 -13.336 -3.863 1 98.56 179 GLY B C 1
ATOM 3152 O O . GLY B 1 179 ? -4.234 -14.477 -4.223 1 98.56 179 GLY B O 1
ATOM 3153 N N . THR B 1 180 ? -4.621 -12.258 -4.312 1 98.5 180 THR B N 1
ATOM 3154 C CA . THR B 1 180 ? -5.746 -12.344 -5.238 1 98.5 180 THR B CA 1
ATOM 3155 C C . THR B 1 180 ? -5.477 -11.516 -6.488 1 98.5 180 THR B C 1
ATOM 3157 O O . THR B 1 180 ? -4.742 -10.523 -6.438 1 98.5 180 THR B O 1
ATOM 3160 N N . ILE B 1 181 ? -5.957 -11.984 -7.566 1 97 181 ILE B N 1
ATOM 3161 C CA . ILE B 1 181 ? -5.766 -11.336 -8.859 1 97 181 ILE B CA 1
ATOM 3162 C C . ILE B 1 181 ? -7.125 -11.039 -9.492 1 97 181 ILE B C 1
ATOM 3164 O O . ILE B 1 181 ? -8.031 -11.875 -9.453 1 97 181 ILE B O 1
ATOM 3168 N N . ASN B 1 182 ? -7.266 -9.828 -10.117 1 95.12 182 ASN B N 1
ATOM 3169 C CA . ASN B 1 182 ? -8.562 -9.508 -10.695 1 95.12 182 ASN B CA 1
ATOM 3170 C C . ASN B 1 182 ? -8.453 -9.172 -12.18 1 95.12 182 ASN B C 1
ATOM 3172 O O . ASN B 1 182 ? -9.43 -8.758 -12.805 1 95.12 182 ASN B O 1
ATOM 3176 N N . ASP B 1 183 ? -7.316 -9.227 -12.672 1 87.25 183 ASP B N 1
ATOM 3177 C CA . ASP B 1 183 ? -7.078 -8.945 -14.086 1 87.25 183 ASP B CA 1
ATOM 3178 C C . ASP B 1 183 ? -6.297 -10.086 -14.742 1 87.25 183 ASP B C 1
ATOM 3180 O O . ASP B 1 183 ? -5.148 -10.344 -14.383 1 87.25 183 ASP B O 1
ATOM 3184 N N . LYS B 1 184 ? -6.867 -10.695 -15.781 1 77.62 184 LYS B N 1
ATOM 3185 C CA . LYS B 1 184 ? -6.266 -11.844 -16.438 1 77.62 184 LYS B CA 1
ATOM 3186 C C . LYS B 1 184 ? -5.062 -11.422 -17.281 1 77.62 184 LYS B C 1
ATOM 3188 O O . LYS B 1 184 ? -4.184 -12.242 -17.562 1 77.62 184 LYS B O 1
ATOM 3193 N N . HIS B 1 185 ? -5.082 -10.211 -17.688 1 72.44 185 HIS B N 1
ATOM 3194 C CA . HIS B 1 185 ? -4.094 -9.789 -18.672 1 72.44 185 HIS B CA 1
ATOM 3195 C C . HIS B 1 185 ? -2.98 -8.977 -18.031 1 72.44 185 HIS B C 1
ATOM 3197 O O . HIS B 1 185 ? -2.012 -8.602 -18.688 1 72.44 185 HIS B O 1
ATOM 3203 N N . LEU B 1 186 ? -3.029 -8.969 -16.766 1 64.44 186 LEU B N 1
ATOM 3204 C CA . LEU B 1 186 ? -2.012 -8.227 -16.016 1 64.44 186 LEU B CA 1
ATOM 3205 C C . LEU B 1 186 ? -1.713 -6.895 -16.703 1 64.44 186 LEU B C 1
ATOM 3207 O O . LEU B 1 186 ? -0.552 -6.574 -16.969 1 64.44 186 LEU B O 1
ATOM 3211 N N . ILE B 1 187 ? -2.842 -6.328 -17.234 1 59.12 187 ILE B N 1
ATOM 3212 C CA . ILE B 1 187 ? -2.672 -5.039 -17.906 1 59.12 187 ILE B CA 1
ATOM 3213 C C . ILE B 1 187 ? -3.125 -3.914 -16.969 1 59.12 187 ILE B C 1
ATOM 3215 O O . ILE B 1 187 ? -4.004 -4.109 -16.141 1 59.12 187 ILE B O 1
ATOM 3219 N N . TRP B 1 188 ? -2.23 -3.111 -16.641 1 53.59 188 TRP B N 1
ATOM 3220 C CA . TRP B 1 188 ? -2.729 -1.997 -15.844 1 53.59 188 TRP B CA 1
ATOM 3221 C C . TRP B 1 188 ? -3.67 -1.118 -16.656 1 53.59 188 TRP B C 1
ATOM 3223 O O . TRP B 1 188 ? -3.461 -0.919 -17.859 1 53.59 188 TRP B O 1
ATOM 3233 N N . ARG B 1 189 ? -4.75 -0.854 -16 1 51.97 189 ARG B N 1
ATOM 3234 C CA . ARG B 1 189 ? -5.918 -0.207 -16.594 1 51.97 189 ARG B CA 1
ATOM 3235 C C . ARG B 1 189 ? -5.539 1.108 -17.266 1 51.97 189 ARG B C 1
ATOM 3237 O O . ARG B 1 189 ? -4.863 1.945 -16.656 1 51.97 189 ARG B O 1
ATOM 3244 N N . ASP B 1 190 ? -5.199 1.03 -18.531 1 52.41 190 ASP B N 1
ATOM 3245 C CA . ASP B 1 190 ? -5.312 2.209 -19.375 1 52.41 190 ASP B CA 1
ATOM 3246 C C . ASP B 1 190 ? -6.672 2.883 -19.203 1 52.41 190 ASP B C 1
ATOM 3248 O O . ASP B 1 190 ? -7.711 2.266 -19.453 1 52.41 190 ASP B O 1
ATOM 3252 N N . PRO B 1 191 ? -6.621 3.977 -18.375 1 52.06 191 PRO B N 1
ATOM 3253 C CA . PRO B 1 191 ? -7.918 4.625 -18.172 1 52.06 191 PRO B CA 1
ATOM 3254 C C . PRO B 1 191 ? -8.789 4.598 -19.422 1 52.06 191 PRO B C 1
ATOM 3256 O O . PRO B 1 191 ? -10.023 4.617 -19.312 1 52.06 191 PRO B O 1
ATOM 3259 N N . ASP B 1 192 ? -8.18 4.66 -20.609 1 50.81 192 ASP B N 1
ATOM 3260 C CA . ASP B 1 192 ? -8.93 4.723 -21.859 1 50.81 192 ASP B CA 1
ATOM 3261 C C . ASP B 1 192 ? -9.352 3.33 -22.312 1 50.81 192 ASP B C 1
ATOM 3263 O O . ASP B 1 192 ? -10.156 3.193 -23.25 1 50.81 192 ASP B O 1
ATOM 3267 N N . ARG B 1 193 ? -8.766 2.287 -21.922 1 51.69 193 ARG B N 1
ATOM 3268 C CA . ARG B 1 193 ? -9.125 0.947 -22.359 1 51.69 193 ARG B CA 1
ATOM 3269 C C . ARG B 1 193 ? -9.391 0.023 -21.188 1 51.69 193 ARG B C 1
ATOM 3271 O O . ARG B 1 193 ? -8.562 -0.832 -20.859 1 51.69 193 ARG B O 1
ATOM 3278 N N . GLN B 1 194 ? -10.367 0.384 -20.359 1 58.97 194 GLN B N 1
ATOM 3279 C CA . GLN B 1 194 ? -10.531 -0.327 -19.094 1 58.97 194 GLN B CA 1
ATOM 3280 C C . GLN B 1 194 ? -11.242 -1.661 -19.297 1 58.97 194 GLN B C 1
ATOM 3282 O O . GLN B 1 194 ? -12.398 -1.692 -19.719 1 58.97 194 GLN B O 1
ATOM 3287 N N . GLU B 1 195 ? -10.492 -2.715 -19.531 1 65.31 195 GLU B N 1
ATOM 3288 C CA . GLU B 1 195 ? -11.156 -4.012 -19.438 1 65.31 195 GLU B CA 1
ATOM 3289 C C . GLU B 1 195 ? -11.727 -4.242 -18.047 1 65.31 195 GLU B C 1
ATOM 3291 O O . GLU B 1 195 ? -11.156 -3.785 -17.062 1 65.31 195 GLU B O 1
ATOM 3296 N N . PRO B 1 196 ? -13 -4.68 -18.141 1 80.06 196 PRO B N 1
ATOM 3297 C CA . PRO B 1 196 ? -13.625 -4.949 -16.844 1 80.06 196 PRO B CA 1
ATOM 3298 C C . PRO B 1 196 ? -12.797 -5.891 -15.977 1 80.06 196 PRO B C 1
ATOM 3300 O O . PRO B 1 196 ? -12.172 -6.82 -16.484 1 80.06 196 PRO B O 1
ATOM 3303 N N . LEU B 1 197 ? -12.648 -5.598 -14.703 1 88.44 197 LEU B N 1
ATOM 3304 C CA . LEU B 1 197 ? -11.984 -6.457 -13.734 1 88.44 197 LEU B CA 1
ATOM 3305 C C . LEU B 1 197 ? -12.805 -7.723 -13.477 1 88.44 197 LEU B C 1
ATOM 3307 O O . LEU B 1 197 ? -14.023 -7.723 -13.648 1 88.44 197 LEU B O 1
ATOM 3311 N N . ARG B 1 198 ? -12.164 -8.828 -13.203 1 93.75 198 ARG B N 1
ATOM 3312 C CA . ARG B 1 198 ? -12.766 -10.102 -12.828 1 93.75 198 ARG B CA 1
ATOM 3313 C C . ARG B 1 198 ? -12.234 -10.578 -11.477 1 93.75 198 ARG B C 1
ATOM 3315 O O . ARG B 1 198 ? -11.516 -11.57 -11.398 1 93.75 198 ARG B O 1
ATOM 3322 N N . PRO B 1 199 ? -12.695 -9.953 -10.43 1 96.88 199 PRO B N 1
ATOM 3323 C CA . PRO B 1 199 ? -12.188 -10.336 -9.109 1 96.88 199 PRO B CA 1
ATOM 3324 C C . PRO B 1 199 ? -12.672 -11.711 -8.664 1 96.88 199 PRO B C 1
ATOM 3326 O O . PRO B 1 199 ? -13.773 -12.133 -9.023 1 96.88 199 PRO B O 1
ATOM 3329 N N . PRO B 1 200 ? -11.82 -12.477 -7.871 1 98.44 200 PRO B N 1
ATOM 3330 C CA . PRO B 1 200 ? -12.344 -13.703 -7.262 1 98.44 200 PRO B CA 1
ATOM 3331 C C . PRO B 1 200 ? -13.398 -13.43 -6.191 1 98.44 200 PRO B C 1
ATOM 3333 O O . PRO B 1 200 ? -13.516 -12.297 -5.715 1 98.44 200 PRO B O 1
ATOM 3336 N N . ARG B 1 201 ? -14.117 -14.422 -5.918 1 98.88 201 ARG B N 1
ATOM 3337 C CA . ARG B 1 201 ? -15.141 -14.359 -4.883 1 98.88 201 ARG B CA 1
ATOM 3338 C C . ARG B 1 201 ? -14.93 -15.453 -3.838 1 98.88 201 ARG B C 1
ATOM 3340 O O . ARG B 1 201 ? -14.609 -16.594 -4.18 1 98.88 201 ARG B O 1
ATOM 3347 N N . VAL B 1 202 ? -15.039 -15.117 -2.617 1 98.94 202 VAL B N 1
ATOM 3348 C CA . VAL B 1 202 ? -15.008 -16.062 -1.506 1 98.94 202 VAL B CA 1
ATOM 3349 C C . VAL B 1 202 ? -16.375 -16.094 -0.813 1 98.94 202 VAL B C 1
ATOM 3351 O O . VAL B 1 202 ? -16.781 -15.102 -0.197 1 98.94 202 VAL B O 1
ATOM 3354 N N . GLU B 1 203 ? -17.031 -17.188 -0.901 1 98.94 203 GLU B N 1
ATOM 3355 C CA . GLU B 1 203 ? -18.406 -17.266 -0.394 1 98.94 203 GLU B CA 1
ATOM 3356 C C . GLU B 1 203 ? -18.422 -17.547 1.104 1 98.94 203 GLU B C 1
ATOM 3358 O O . GLU B 1 203 ? -17.375 -17.828 1.701 1 98.94 203 GLU B O 1
ATOM 3363 N N . ALA B 1 204 ? -19.672 -17.484 1.659 1 98.88 204 ALA B N 1
ATOM 3364 C CA . ALA B 1 204 ? -19.891 -17.547 3.104 1 98.88 204 ALA B CA 1
ATOM 3365 C C . ALA B 1 204 ? -19.297 -18.828 3.689 1 98.88 204 ALA B C 1
ATOM 3367 O O . ALA B 1 204 ? -19.484 -19.906 3.146 1 98.88 204 ALA B O 1
ATOM 3368 N N . GLY B 1 205 ? -18.531 -18.625 4.703 1 98.88 205 GLY B N 1
ATOM 3369 C CA . GLY B 1 205 ? -18.047 -19.75 5.477 1 98.88 205 GLY B CA 1
ATOM 3370 C C . GLY B 1 205 ? -16.859 -20.453 4.836 1 98.88 205 GLY B C 1
ATOM 3371 O O . GLY B 1 205 ? -16.312 -21.406 5.398 1 98.88 205 GLY B O 1
ATOM 3372 N N . ALA B 1 206 ? -16.438 -20.062 3.684 1 98.88 206 ALA B N 1
ATOM 3373 C CA . ALA B 1 206 ? -15.281 -20.656 3.023 1 98.88 206 ALA B CA 1
ATOM 3374 C C . ALA B 1 206 ? -13.992 -20.344 3.783 1 98.88 206 ALA B C 1
ATOM 3376 O O . ALA B 1 206 ? -13.898 -19.328 4.48 1 98.88 206 ALA B O 1
ATOM 3377 N N . LYS B 1 207 ? -13.047 -21.203 3.678 1 98.94 207 LYS B N 1
ATOM 3378 C CA . LYS B 1 207 ? -11.742 -21.062 4.309 1 98.94 207 LYS B CA 1
ATOM 3379 C C . LYS B 1 207 ? -10.617 -21.141 3.273 1 98.94 207 LYS B C 1
ATOM 3381 O O . LYS B 1 207 ? -10.516 -22.125 2.539 1 98.94 207 LYS B O 1
ATOM 3386 N N . VAL B 1 208 ? -9.883 -20.125 3.23 1 98.94 208 VAL B N 1
ATOM 3387 C CA . VAL B 1 208 ? -8.742 -20.016 2.326 1 98.94 208 VAL B CA 1
ATOM 3388 C C . VAL B 1 208 ? -7.445 -20.094 3.125 1 98.94 208 VAL B C 1
ATOM 3390 O O . VAL B 1 208 ? -7.16 -19.203 3.938 1 98.94 208 VAL B O 1
ATOM 3393 N N . GLY B 1 209 ? -6.656 -21.078 2.844 1 98.75 209 GLY B N 1
ATOM 3394 C CA . GLY B 1 209 ? -5.449 -21.312 3.621 1 98.75 209 GLY B CA 1
ATOM 3395 C C . GLY B 1 209 ? -4.359 -20.281 3.342 1 98.75 209 GLY B C 1
ATOM 3396 O O . GLY B 1 209 ? -4.457 -19.516 2.389 1 98.75 209 GLY B O 1
ATOM 3397 N N . THR B 1 210 ? -3.344 -20.328 4.273 1 98.75 210 THR B N 1
ATOM 3398 C CA . THR B 1 210 ? -2.207 -19.422 4.18 1 98.75 210 THR B CA 1
ATOM 3399 C C . THR B 1 210 ? -1.466 -19.609 2.859 1 98.75 210 THR B C 1
ATOM 3401 O O . THR B 1 210 ? -1.248 -20.75 2.426 1 98.75 210 THR B O 1
ATOM 3404 N N . GLY B 1 211 ? -1.081 -18.484 2.266 1 98.44 211 GLY B N 1
ATOM 3405 C CA . GLY B 1 211 ? -0.208 -18.531 1.104 1 98.44 211 GLY B CA 1
ATOM 3406 C C . GLY B 1 211 ? -0.939 -18.891 -0.177 1 98.44 211 GLY B C 1
ATOM 3407 O O . GLY B 1 211 ? -0.313 -19.094 -1.219 1 98.44 211 GLY B O 1
ATOM 3408 N N . VAL B 1 212 ? -2.246 -19 -0.199 1 98.75 212 VAL B N 1
ATOM 3409 C CA . VAL B 1 212 ? -3.033 -19.344 -1.38 1 98.75 212 VAL B CA 1
ATOM 3410 C C . VAL B 1 212 ? -3.023 -18.172 -2.359 1 98.75 212 VAL B C 1
ATOM 3412 O O . VAL B 1 212 ? -2.982 -17.016 -1.945 1 98.75 212 VAL B O 1
ATOM 3415 N N . VAL B 1 213 ? -3.037 -18.453 -3.631 1 98.62 213 VAL B N 1
ATOM 3416 C CA . VAL B 1 213 ? -3.24 -17.453 -4.688 1 98.62 213 VAL B CA 1
ATOM 3417 C C . VAL B 1 213 ? -4.539 -17.766 -5.43 1 98.62 213 VAL B C 1
ATOM 3419 O O . VAL B 1 213 ? -4.762 -18.891 -5.875 1 98.62 213 VAL B O 1
ATOM 3422 N N . LEU B 1 214 ? -5.402 -16.797 -5.59 1 98.69 214 LEU B N 1
ATOM 3423 C CA . LEU B 1 214 ? -6.66 -16.922 -6.324 1 98.69 214 LEU B CA 1
ATOM 3424 C C . LEU B 1 214 ? -6.574 -16.203 -7.668 1 98.69 214 LEU B C 1
ATOM 3426 O O . LEU B 1 214 ? -6.312 -15 -7.723 1 98.69 214 LEU B O 1
ATOM 3430 N N . LEU B 1 215 ? -6.828 -16.953 -8.727 1 97.62 215 LEU B N 1
ATOM 3431 C CA . LEU B 1 215 ? -6.805 -16.359 -10.055 1 97.62 215 LEU B CA 1
ATOM 3432 C C . LEU B 1 215 ? -8.086 -15.57 -10.328 1 97.62 215 LEU B C 1
ATOM 3434 O O . LEU B 1 215 ? -9.055 -15.672 -9.57 1 97.62 215 LEU B O 1
ATOM 3438 N N . PRO B 1 216 ? -8.031 -14.758 -11.398 1 96.62 216 PRO B N 1
ATOM 3439 C CA . PRO B 1 216 ? -9.203 -13.922 -11.688 1 96.62 216 PRO B CA 1
ATOM 3440 C C . PRO B 1 216 ? -10.461 -14.742 -11.945 1 96.62 216 PRO B C 1
ATOM 3442 O O . PRO B 1 216 ? -10.406 -15.766 -12.633 1 96.62 216 PRO B O 1
ATOM 3445 N N . GLY B 1 217 ? -11.516 -14.312 -11.266 1 97 217 GLY B N 1
ATOM 3446 C CA . GLY B 1 217 ? -12.828 -14.82 -11.617 1 97 217 GLY B CA 1
ATOM 3447 C C . GLY B 1 217 ? -13.203 -16.094 -10.867 1 97 217 GLY B C 1
ATOM 3448 O O . GLY B 1 217 ? -14.344 -16.547 -10.945 1 97 217 GLY B O 1
ATOM 3449 N N . VAL B 1 218 ? -12.312 -16.734 -10.188 1 98.31 218 VAL B N 1
ATOM 3450 C CA . VAL B 1 218 ? -12.641 -17.984 -9.523 1 98.31 218 VAL B CA 1
ATOM 3451 C C . VAL B 1 218 ? -13.609 -17.719 -8.375 1 98.31 218 VAL B C 1
ATOM 3453 O O . VAL B 1 218 ? -13.578 -16.641 -7.766 1 98.31 218 VAL B O 1
ATOM 3456 N N . VAL B 1 219 ? -14.414 -18.641 -8.102 1 98.88 219 VAL B N 1
ATOM 3457 C CA . VAL B 1 219 ? -15.344 -18.609 -6.977 1 98.88 219 VAL B CA 1
ATOM 3458 C C . VAL B 1 219 ? -15 -19.719 -5.988 1 98.88 219 VAL B C 1
ATOM 3460 O O . VAL B 1 219 ? -14.938 -20.891 -6.359 1 98.88 219 VAL B O 1
ATOM 3463 N N . ILE B 1 220 ? -14.664 -19.312 -4.762 1 98.94 220 ILE B N 1
ATOM 3464 C CA . ILE B 1 220 ? -14.555 -20.281 -3.678 1 98.94 220 ILE B CA 1
ATOM 3465 C C . ILE B 1 220 ? -15.922 -20.516 -3.053 1 98.94 220 ILE B C 1
ATOM 3467 O O . ILE B 1 220 ? -16.453 -19.641 -2.369 1 98.94 220 ILE B O 1
ATOM 3471 N N . GLY B 1 221 ? -16.469 -21.672 -3.273 1 98.81 221 GLY B N 1
ATOM 3472 C CA . GLY B 1 221 ? -17.828 -21.969 -2.854 1 98.81 221 GLY B CA 1
ATOM 3473 C C . GLY B 1 221 ? -18.016 -21.906 -1.35 1 98.81 221 GLY B C 1
ATOM 3474 O O . GLY B 1 221 ? -17.047 -22.047 -0.59 1 98.81 221 GLY B O 1
ATOM 3475 N N . ALA B 1 222 ? -19.344 -21.797 -0.962 1 98.88 222 ALA B N 1
ATOM 3476 C CA . ALA B 1 222 ? -19.688 -21.672 0.452 1 98.88 222 ALA B CA 1
ATOM 3477 C C . ALA B 1 222 ? -19.188 -22.875 1.245 1 98.88 222 ALA B C 1
ATOM 3479 O O . ALA B 1 222 ? -19.375 -24.031 0.839 1 98.88 222 ALA B O 1
ATOM 3480 N N . GLY B 1 223 ? -18.469 -22.531 2.299 1 98.69 223 GLY B N 1
ATOM 3481 C CA . GLY B 1 223 ? -18.016 -23.578 3.207 1 98.69 223 GLY B CA 1
ATOM 3482 C C . GLY B 1 223 ? -16.875 -24.406 2.648 1 98.69 223 GLY B C 1
ATOM 3483 O O . GLY B 1 223 ? -16.453 -25.391 3.26 1 98.69 223 GLY B O 1
ATOM 3484 N N . ALA B 1 224 ? -16.328 -24.125 1.523 1 98.69 224 ALA B N 1
ATOM 3485 C CA . ALA B 1 224 ? -15.211 -24.844 0.933 1 98.69 224 ALA B CA 1
ATOM 3486 C C . ALA B 1 224 ? -13.914 -24.562 1.688 1 98.69 224 ALA B C 1
ATOM 3488 O O . ALA B 1 224 ? -13.82 -23.578 2.412 1 98.69 224 ALA B O 1
ATOM 3489 N N . LEU B 1 225 ? -12.992 -25.453 1.503 1 98.75 225 LEU B N 1
ATOM 3490 C CA . LEU B 1 225 ? -11.664 -25.312 2.096 1 98.75 225 LEU B CA 1
ATOM 3491 C C . LEU B 1 225 ? -10.578 -25.391 1.026 1 98.75 225 LEU B C 1
ATOM 3493 O O . LEU B 1 225 ? -10.508 -26.375 0.281 1 98.75 225 LEU B O 1
ATOM 3497 N N . VAL B 1 226 ? -9.828 -24.375 0.96 1 98.69 226 VAL B N 1
ATOM 3498 C CA . VAL B 1 226 ? -8.656 -24.391 0.098 1 98.69 226 VAL B CA 1
ATOM 3499 C C . VAL B 1 226 ? -7.395 -24.578 0.944 1 98.69 226 VAL B C 1
ATOM 3501 O O . VAL B 1 226 ? -7.094 -23.75 1.805 1 98.69 226 VAL B O 1
ATOM 3504 N N . GLY B 1 227 ? -6.656 -25.609 0.642 1 98.38 227 GLY B N 1
ATOM 3505 C CA . GLY B 1 227 ? -5.445 -25.906 1.393 1 98.38 227 GLY B CA 1
ATOM 3506 C C . GLY B 1 227 ? -4.359 -24.859 1.188 1 98.38 227 GLY B C 1
ATOM 3507 O O . GLY B 1 227 ? -4.277 -24.25 0.125 1 98.38 227 GLY B O 1
ATOM 3508 N N . ALA B 1 228 ? -3.527 -24.734 2.229 1 98.25 228 ALA B N 1
ATOM 3509 C CA . ALA B 1 228 ? -2.463 -23.734 2.232 1 98.25 228 ALA B CA 1
ATOM 3510 C C . ALA B 1 228 ? -1.543 -23.922 1.027 1 98.25 228 ALA B C 1
ATOM 3512 O O . ALA B 1 228 ? -1.253 -25.047 0.617 1 98.25 228 ALA B O 1
ATOM 3513 N N . GLY B 1 229 ? -1.073 -22.75 0.561 1 97.56 229 GLY B N 1
ATOM 3514 C CA . GLY B 1 229 ? -0.079 -22.75 -0.5 1 97.56 229 GLY B CA 1
ATOM 3515 C C . GLY B 1 229 ? -0.655 -23.109 -1.858 1 97.56 229 GLY B C 1
ATOM 3516 O O . GLY B 1 229 ? 0.078 -23.203 -2.846 1 97.56 229 GLY B O 1
ATOM 3517 N N . SER B 1 230 ? -1.972 -23.297 -2.021 1 97.69 230 SER B N 1
ATOM 3518 C CA . SER B 1 230 ? -2.59 -23.734 -3.27 1 97.69 230 SER B CA 1
ATOM 3519 C C . SER B 1 230 ? -2.672 -22.594 -4.277 1 97.69 230 SER B C 1
ATOM 3521 O O . SER B 1 230 ? -2.717 -21.422 -3.891 1 97.69 230 SER B O 1
ATOM 3523 N N . LEU B 1 231 ? -2.6 -22.922 -5.496 1 98.19 231 LEU B N 1
ATOM 3524 C CA . LEU B 1 231 ? -2.967 -22.047 -6.602 1 98.19 231 LEU B CA 1
ATOM 3525 C C . LEU B 1 231 ? -4.34 -22.422 -7.152 1 98.19 231 LEU B C 1
ATOM 3527 O O . LEU B 1 231 ? -4.52 -23.484 -7.73 1 98.19 231 LEU B O 1
ATOM 3531 N N . VAL B 1 232 ? -5.273 -21.5 -7.062 1 98.31 232 VAL B N 1
ATOM 3532 C CA . VAL B 1 232 ? -6.637 -21.812 -7.48 1 98.31 232 VAL B CA 1
ATOM 3533 C C . VAL B 1 232 ? -6.906 -21.219 -8.859 1 98.31 232 VAL B C 1
ATOM 3535 O O . VAL B 1 232 ? -6.977 -20 -9.016 1 98.31 232 VAL B O 1
ATOM 3538 N N . THR B 1 233 ? -7.156 -22.125 -9.773 1 96.81 233 THR B N 1
ATOM 3539 C CA . THR B 1 233 ? -7.312 -21.703 -11.156 1 96.81 233 THR B CA 1
ATOM 3540 C C . THR B 1 233 ? -8.734 -21.953 -11.648 1 96.81 233 THR B C 1
ATOM 3542 O O . THR B 1 233 ? -9.117 -21.5 -12.727 1 96.81 233 THR B O 1
ATOM 3545 N N . ARG B 1 234 ? -9.469 -22.703 -10.867 1 97.75 234 ARG B N 1
ATOM 3546 C CA . ARG B 1 234 ? -10.867 -22.984 -11.18 1 97.75 234 ARG B CA 1
ATOM 3547 C C . ARG B 1 234 ? -11.742 -22.859 -9.938 1 97.75 234 ARG B C 1
ATOM 3549 O O . ARG B 1 234 ? -11.242 -22.891 -8.812 1 97.75 234 ARG B O 1
ATOM 3556 N N . ASP B 1 235 ? -13.016 -22.828 -10.273 1 98.56 235 ASP B N 1
ATOM 3557 C CA . ASP B 1 235 ? -13.969 -22.703 -9.18 1 98.56 235 ASP B CA 1
ATOM 3558 C C . ASP B 1 235 ? -13.859 -23.891 -8.219 1 98.56 235 ASP B C 1
ATOM 3560 O O . ASP B 1 235 ? -13.531 -25 -8.641 1 98.56 235 ASP B O 1
ATOM 3564 N N . VAL B 1 236 ? -14.117 -23.609 -6.988 1 98.69 236 VAL B N 1
ATOM 3565 C CA . VAL B 1 236 ? -14.172 -24.625 -5.953 1 98.69 236 VAL B CA 1
ATOM 3566 C C . VAL B 1 236 ? -15.617 -24.844 -5.512 1 98.69 236 VAL B C 1
ATOM 3568 O O . VAL B 1 236 ? -16.281 -23.891 -5.07 1 98.69 236 VAL B O 1
ATOM 3571 N N . ALA B 1 237 ? -16.078 -26.047 -5.562 1 98.25 237 ALA B N 1
ATOM 3572 C CA . ALA B 1 237 ? -17.469 -26.359 -5.227 1 98.25 237 ALA B CA 1
ATOM 3573 C C . ALA B 1 237 ? -17.734 -26.125 -3.744 1 98.25 237 ALA B C 1
ATOM 3575 O O . ALA B 1 237 ? -16.859 -26.312 -2.904 1 98.25 237 ALA B O 1
ATOM 3576 N N . PRO B 1 238 ? -19 -25.75 -3.445 1 98.31 238 PRO B N 1
ATOM 3577 C CA . PRO B 1 238 ? -19.359 -25.578 -2.035 1 98.31 238 PRO B CA 1
ATOM 3578 C C . PRO B 1 238 ? -19.047 -26.812 -1.193 1 98.31 238 PRO B C 1
ATOM 3580 O O . PRO B 1 238 ? -19.266 -27.938 -1.646 1 98.31 238 PRO B O 1
ATOM 3583 N N . GLY B 1 239 ? -18.469 -26.516 -0.13 1 97.81 239 GLY B N 1
ATOM 3584 C CA . GLY B 1 239 ? -18.25 -27.578 0.842 1 97.81 239 GLY B CA 1
ATOM 3585 C C . GLY B 1 239 ? -17.109 -28.5 0.473 1 97.81 239 GLY B C 1
ATOM 3586 O O . GLY B 1 239 ? -16.766 -29.406 1.227 1 97.81 239 GLY B O 1
ATOM 3587 N N . SER B 1 240 ? -16.406 -28.344 -0.606 1 97.44 240 SER B N 1
ATOM 3588 C CA . SER B 1 240 ? -15.328 -29.219 -1.047 1 97.44 240 SER B CA 1
ATOM 3589 C C . SER B 1 240 ? -13.984 -28.75 -0.5 1 97.44 240 SER B C 1
ATOM 3591 O O . SER B 1 240 ? -13.867 -27.641 0.016 1 97.44 240 SER B O 1
ATOM 3593 N N . THR B 1 241 ? -13.086 -29.609 -0.51 1 98 241 THR B N 1
ATOM 3594 C CA . THR B 1 241 ? -11.711 -29.312 -0.127 1 98 241 THR B CA 1
ATOM 3595 C C . THR B 1 241 ? -10.766 -29.5 -1.312 1 98 241 THR B C 1
ATOM 3597 O O . THR B 1 241 ? -10.789 -30.547 -1.974 1 98 241 THR B O 1
ATOM 3600 N N . VAL B 1 242 ? -10 -28.531 -1.592 1 97.75 242 VAL B N 1
ATOM 3601 C CA . VAL B 1 242 ? -9.031 -28.625 -2.678 1 97.75 242 VAL B CA 1
ATOM 3602 C C . VAL B 1 242 ? -7.641 -28.25 -2.168 1 97.75 242 VAL B C 1
ATOM 3604 O O . VAL B 1 242 ? -7.512 -27.547 -1.169 1 97.75 242 VAL B O 1
ATOM 3607 N N . PHE B 1 243 ? -6.562 -28.75 -2.758 1 96.75 243 PHE B N 1
ATOM 3608 C CA . PHE B 1 243 ? -5.188 -28.359 -2.479 1 96.75 243 PHE B CA 1
ATOM 3609 C C . PHE B 1 243 ? -4.301 -28.578 -3.699 1 96.75 243 PHE B C 1
ATOM 3611 O O . PHE B 1 243 ? -4.68 -29.312 -4.621 1 96.75 243 PHE B O 1
ATOM 3618 N N . GLY B 1 244 ? -3.172 -27.844 -3.662 1 94.44 244 GLY B N 1
ATOM 3619 C CA . GLY B 1 244 ? -2.182 -28.062 -4.703 1 94.44 244 GLY B CA 1
ATOM 3620 C C . GLY B 1 244 ? -2.049 -26.891 -5.656 1 94.44 244 GLY B C 1
ATOM 3621 O O . GLY B 1 244 ? -2.719 -25.875 -5.484 1 94.44 244 GLY B O 1
ATOM 3622 N N . SER B 1 245 ? -1.148 -27.078 -6.715 1 93.19 245 SER B N 1
ATOM 3623 C CA . SER B 1 245 ? -0.864 -26.047 -7.715 1 93.19 245 SER B CA 1
ATOM 3624 C C . SER B 1 245 ? -0.752 -26.656 -9.109 1 93.19 245 SER B C 1
ATOM 3626 O O . SER B 1 245 ? 0.295 -27.188 -9.477 1 93.19 245 SER B O 1
ATOM 3628 N N . PRO B 1 246 ? -1.811 -26.719 -9.758 1 94.19 246 PRO B N 1
ATOM 3629 C CA . PRO B 1 246 ? -3.113 -26.109 -9.461 1 94.19 246 PRO B CA 1
ATOM 3630 C C . PRO B 1 246 ? -3.92 -26.922 -8.445 1 94.19 246 PRO B C 1
ATOM 3632 O O . PRO B 1 246 ? -3.729 -28.125 -8.32 1 94.19 246 PRO B O 1
ATOM 3635 N N . ALA B 1 247 ? -4.781 -26.172 -7.848 1 93.69 247 ALA B N 1
ATOM 3636 C CA . ALA B 1 247 ? -5.602 -26.812 -6.82 1 93.69 247 ALA B CA 1
ATOM 3637 C C . ALA B 1 247 ? -6.602 -27.781 -7.438 1 93.69 247 ALA B C 1
ATOM 3639 O O . ALA B 1 247 ? -7.262 -27.453 -8.43 1 93.69 247 ALA B O 1
ATOM 3640 N N . ARG B 1 248 ? -6.719 -28.969 -6.824 1 94.06 248 ARG B N 1
ATOM 3641 C CA . ARG B 1 248 ? -7.664 -30 -7.227 1 94.06 248 ARG B CA 1
ATOM 3642 C C . ARG B 1 248 ? -8.344 -30.625 -6.012 1 94.06 248 ARG B C 1
ATOM 3644 O O . ARG B 1 248 ? -7.855 -30.5 -4.887 1 94.06 248 ARG B O 1
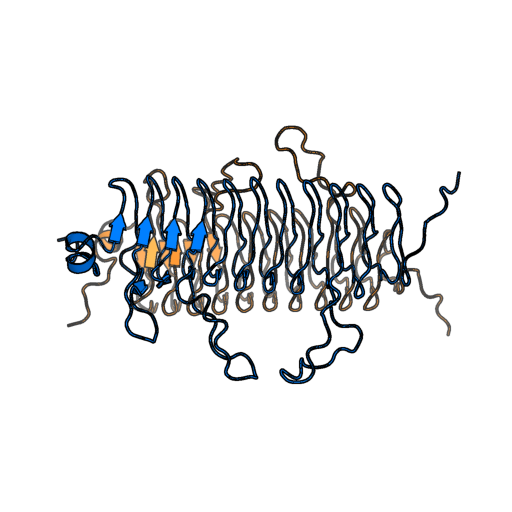ATOM 3651 N N . THR B 1 249 ? -9.469 -31.188 -6.371 1 90.31 249 THR B N 1
ATOM 3652 C CA . THR B 1 249 ? -10.188 -31.875 -5.305 1 90.31 249 THR B CA 1
ATOM 3653 C C . THR B 1 249 ? -9.391 -33.094 -4.809 1 90.31 249 THR B C 1
ATOM 3655 O O . THR B 1 249 ? -8.773 -33.812 -5.602 1 90.31 249 THR B O 1
ATOM 3658 N N . ASN B 1 250 ? -8.914 -33.125 -3.58 1 70.69 250 ASN B N 1
ATOM 3659 C CA . ASN B 1 250 ? -8.305 -34.312 -3 1 70.69 250 ASN B CA 1
ATOM 3660 C C . ASN B 1 250 ? -9.305 -35.469 -2.904 1 70.69 250 ASN B C 1
ATOM 3662 O O . ASN B 1 250 ? -10.438 -35.281 -2.465 1 70.69 250 ASN B O 1
ATOM 3666 N N . GLY B 1 251 ? -9.43 -36.406 -3.76 1 54.53 251 GLY B N 1
ATOM 3667 C CA . GLY B 1 251 ? -10.18 -37.625 -3.43 1 54.53 251 GLY B CA 1
ATOM 3668 C C . GLY B 1 251 ? -10.008 -38.062 -1.988 1 54.53 251 GLY B C 1
ATOM 3669 O O . GLY B 1 251 ? -9.016 -37.688 -1.343 1 54.53 251 GLY B O 1
ATOM 3670 N N . GLY B 1 252 ? -11.07 -38.094 -1.145 1 44.56 252 GLY B N 1
ATOM 3671 C CA . GLY B 1 252 ? -11.094 -38.781 0.134 1 44.56 252 GLY B CA 1
ATOM 3672 C C . GLY B 1 252 ? -10.07 -39.906 0.225 1 44.56 252 GLY B C 1
ATOM 3673 O O . GLY B 1 252 ? -10.195 -40.938 -0.456 1 44.56 252 GLY B O 1
ATOM 3674 N N . ARG B 1 253 ? -8.828 -39.875 0.052 1 37.66 253 ARG B N 1
ATOM 3675 C CA . ARG B 1 253 ? -8.336 -41.125 0.58 1 37.66 253 ARG B CA 1
ATOM 3676 C C . ARG B 1 253 ? -8.852 -41.375 1.993 1 37.66 253 ARG B C 1
ATOM 3678 O O . ARG B 1 253 ? -8.57 -40.594 2.908 1 37.66 253 ARG B O 1
ATOM 3685 N N . SER B 1 254 ? -10.117 -41.844 2.184 1 27.47 254 SER B N 1
ATOM 3686 C CA . SER B 1 254 ? -10.109 -42.781 3.314 1 27.47 254 SER B CA 1
ATOM 3687 C C . SER B 1 254 ? -8.914 -43.719 3.252 1 27.47 254 SER B C 1
ATOM 3689 O O . SER B 1 254 ? -8.469 -44.094 2.166 1 27.47 254 SER B O 1
#

Solvent-accessible surface area (backbone atoms only — not comparable to full-atom values): 22478 Å² total; per-residue (Å²): 124,82,72,77,60,99,47,53,70,41,37,74,70,61,37,37,43,70,33,91,63,32,45,68,36,88,61,37,42,75,45,38,50,48,97,85,58,54,68,38,41,31,38,38,22,47,53,15,36,37,26,48,53,17,39,39,23,31,29,24,35,36,25,39,46,18,34,37,23,41,46,15,34,38,22,42,64,49,75,60,45,91,76,71,47,53,60,50,30,65,84,33,56,14,37,37,24,40,41,15,34,37,28,39,45,14,36,31,19,8,33,16,36,38,23,36,49,17,34,38,21,40,47,16,36,36,28,43,45,20,35,36,29,36,52,18,37,40,33,33,52,22,40,38,28,39,47,18,37,38,31,35,43,23,39,33,34,37,52,19,42,43,39,45,54,24,44,36,27,41,48,16,33,38,31,34,43,22,42,47,35,24,53,87,72,74,61,80,78,41,86,88,60,62,69,80,72,33,33,33,35,38,28,40,43,13,34,38,26,37,45,20,36,39,35,48,54,26,39,39,20,42,45,12,37,38,36,57,60,11,30,37,79,56,65,40,57,58,60,37,49,30,38,38,80,67,43,37,71,60,72,76,79,121,128,81,71,74,62,98,47,52,70,41,37,74,71,62,37,35,45,69,33,89,64,32,46,67,36,87,61,38,41,74,45,36,48,49,98,87,59,55,67,37,44,32,39,39,23,49,54,15,37,38,26,47,55,18,39,39,22,28,29,24,36,37,25,40,45,18,34,38,23,42,45,16,33,38,22,41,60,48,69,62,42,93,53,70,47,57,52,48,38,70,82,35,54,14,38,38,25,42,41,16,35,38,28,38,44,15,37,33,17,8,35,17,37,37,23,34,48,17,36,40,21,42,47,17,35,37,27,45,43,20,35,36,29,37,51,18,36,39,32,34,51,23,41,37,28,39,46,18,38,37,33,36,41,24,40,32,36,36,52,19,42,42,39,46,53,23,43,36,27,40,48,16,36,37,29,34,42,23,40,47,33,25,54,88,72,71,63,75,67,40,77,88,59,62,69,82,72,34,33,33,35,38,28,40,42,13,34,38,27,37,45,20,36,41,34,50,53,26,39,40,21,42,45,12,35,38,37,58,58,12,30,36,78,55,66,39,57,60,60,38,50,31,38,39,80,65,41,37,72,61,72,77,76,121

Organism: NCBI:txid88382

pLDDT: mean 90.13, std 16.21, range [23.11, 98.94]

Sequence (508 aa):
MMATPQWADAIERGLVQIAQDAVVHPTAVLILADRTGQERPVSIGAHARVGAFTVVHGGTILGEDVEVGHGGVVGEPETGYALRAHHDGHGADTVLGDGVVLRAGAVVYAGARVGARTAIGHHTLLRTGVRIGDDSQLGHLMTVERDTVIGDRVRCSPLTHLTAQMHIGDDAFIGARVGTINDKHLIWRDPDRQEPLRPPRVEAGAKVGTGVVLLPGVVIGAGALVGAGSLVTRDVAPGSTVFGSPARTNGGRSMMATPQWADAIERGLVQIAQDAVVHPTAVLILADRTGQERPVSIGAHARVGAFTVVHGGTILGEDVEVGHGGVVGEPETGYALRAHHDGHGADTVLGDGVVLRAGAVVYAGARVGARTAIGHHTLLRTGVRIGDDSQLGHLMTVERDTVIGDRVRCSPLTHLTAQMHIGDDAFIGARVGTINDKHLIWRDPDRQEPLRPPRVEAGAKVGTGVVLLPGVVIGAGALVGAGSLVTRDVAPGSTVFGSPARTNGGRS

Nearest PDB structures (foldseek):
  3fsb-assembly1_A  TM=8.574E-01  e=3.543E-10  Thermoanaerobacterium thermosaccharolyticum
  3r8y-assembly1_C  TM=6.154E-01  e=5.607E-08  Bacillus anthracis
  7s45-assembly1_A  TM=5.115E-01  e=2.291E-06  Helicobacter pullorum
  3vbl-assembly1_A  TM=4.752E-01  e=2.543E-05  Bacillus cereus SJ1
  3vbp-assembly1_E  TM=4.023E-01  e=2.291E-06  Bacillus cereus SJ1

Radius of gyration: 23.36 Å; Cα contacts (8 Å, |Δi|>4): 1705; chains: 2; bounding box: 55×77×60 Å